Protein AF-A0A2A4J560-F1 (afdb_monomer)

Foldseek 3Di:
DADQALVSLLVVLLVDDLLAKDKDWHQQAPCQLPAAKEKAKDWDDLQFLDAWIKIKMKMFHPVVLVVLVVLVLAAPPPDDLVSLNSSVNCCRHPPVNSNTMIMMMMTGHSNNQVCQQPDPPHDDSVNVSLVVRVVRVVVCVVSRGNYAEYEYEDPDDQVVSQVVVCVVPVRHHYDYDHCSSNVRSRNSNRVSRNVSSRVSSLQNPDDPVRDPDGSVQQPPSPPNVLLVVLLPDDLLAKDKDWAQDAPCQLPAAKEKAKDWDDLFFQFFWIKIKMKMFHPVVLVVLVVLVLAPLDPADLVSLSSSVRCCVGPPVNSNTMIMMMMTGFLNNQQCQCPDLPGRHSVNVRLVVRLVRVVVCVVSRGNYAEYEYEDPDDQPVSQVVVCVVVVRHHYDYDHCSSNVRSRNSNRVSVNHNSRVSSQQSPDFPVPDDDGSVQCDPRHPVDPSVLVQLQPQQDQAPGHTRRGNCSDPSNVVSCVVRHDDDDDDDRPPPPDPPDPPPDPVVVPDDDDDDPDPPDDVVCVVVVNDDDDPPD

pLDDT: mean 86.19, std 14.24, range [37.0, 98.56]

Sequence (530 aa):
MTIKSLQELKDFIKSKDNVRNFINCSDVPDICKTEPCMLGVDEAGRGPVLGPMVYGIAYCPVDQTKILHTLGCADSKALTEEKRDDIFTKMLTEEDSLNNVGWVAEVISPNYISNSMYRRAKHSLNEVSMNSAISLIKKAAESGANITEVYVDTVGPPEKYQAKLAEIFPNYKITVAKKADSIYPIVSAASIVAKVTRDHALKVWQFLEGLEMAHTEFGSGYPGELKDFIKSKDNVRNFINCSDVPDICKTEPCMLGVDEAGRGPVLGPMVYGIAYCPVDQTKILHTLGCADSKALTEEKRDDIFTKMLTEEDSLNNVGWVAEVISPNYISNSMYRRAKHSLNEVSMNSAISLIKKAAESGANITEVYVDTVGPPEKYQAKLAEIFPNYKITVAKKADSIYPIVSAASIVAKVTRDHALKVWQFLEGLEMAHTEFGSGYPGDPLTKKFIREQIDNVFGYPMLVRFSWSTAEHMLQEKAATCTFEEVDDQGSTKKPKKSISSFFAKPDEEKARKRHKFFEERHLTVSNPFE

Mean predicted aligned error: 16.8 Å

Structure (mmCIF, N/CA/C/O backbone):
data_AF-A0A2A4J560-F1
#
_entry.id   AF-A0A2A4J560-F1
#
loop_
_atom_site.group_PDB
_atom_site.id
_atom_site.type_symbol
_atom_site.label_atom_id
_atom_site.label_alt_id
_atom_site.label_comp_id
_atom_site.label_asym_id
_atom_site.label_entity_id
_atom_site.label_seq_id
_atom_site.pdbx_PDB_ins_code
_atom_site.Cartn_x
_atom_site.Cartn_y
_atom_site.Cartn_z
_atom_site.occupancy
_atom_site.B_iso_or_equiv
_atom_site.auth_seq_id
_atom_site.auth_comp_id
_atom_site.auth_asym_id
_atom_site.auth_atom_id
_atom_site.pdbx_PDB_model_num
ATOM 1 N N . MET A 1 1 ? 0.177 9.937 37.914 1.00 53.91 1 MET A N 1
ATOM 2 C CA . MET A 1 1 ? 0.825 11.055 37.204 1.00 53.91 1 MET A CA 1
ATOM 3 C C . MET A 1 1 ? -0.130 11.438 36.102 1.00 53.91 1 MET A C 1
ATOM 5 O O . MET A 1 1 ? -0.394 10.591 35.260 1.00 53.91 1 MET A O 1
ATOM 9 N N . THR A 1 2 ? -0.720 12.624 36.187 1.00 73.44 2 THR A N 1
ATOM 10 C CA . THR A 1 2 ? -1.669 13.120 35.186 1.00 73.44 2 THR A CA 1
ATOM 11 C C . THR A 1 2 ? -0.871 13.607 33.988 1.00 73.44 2 THR A C 1
ATOM 13 O O . THR A 1 2 ? 0.005 14.453 34.156 1.00 73.44 2 THR A O 1
ATOM 16 N N . ILE A 1 3 ? -1.126 13.034 32.816 1.00 85.69 3 ILE A N 1
ATOM 17 C CA . ILE A 1 3 ? -0.432 13.391 31.577 1.00 85.69 3 ILE A CA 1
ATOM 18 C C . ILE A 1 3 ? -0.995 14.715 31.064 1.00 85.69 3 ILE A C 1
ATOM 20 O O . ILE A 1 3 ? -2.203 14.833 30.893 1.00 85.69 3 ILE A O 1
ATOM 24 N N . LYS A 1 4 ? -0.127 15.698 30.820 1.00 86.94 4 LYS A N 1
ATOM 25 C CA . LYS A 1 4 ? -0.500 17.060 30.395 1.00 86.94 4 LYS A CA 1
ATOM 26 C C . LYS A 1 4 ? -0.016 17.420 28.994 1.00 86.94 4 LYS A C 1
ATOM 28 O O . LYS A 1 4 ? -0.289 18.509 28.504 1.00 86.94 4 LYS A O 1
ATOM 33 N N . SER A 1 5 ? 0.728 16.533 28.337 1.00 90.88 5 SER A N 1
ATOM 34 C CA . SER A 1 5 ? 1.181 16.730 26.959 1.00 90.88 5 SER A CA 1
ATOM 35 C C . SER A 1 5 ? 1.427 15.403 26.245 1.00 90.88 5 SER A C 1
ATOM 37 O O . SER A 1 5 ? 1.628 14.364 26.876 1.00 90.88 5 SER A O 1
ATOM 39 N N . LEU A 1 6 ? 1.491 15.438 24.911 1.00 89.88 6 LEU A N 1
ATOM 40 C CA . LEU A 1 6 ? 1.899 14.277 24.110 1.00 89.88 6 LEU A CA 1
ATOM 41 C C . LEU A 1 6 ? 3.344 13.839 24.398 1.00 89.88 6 LEU A C 1
ATOM 43 O O . LEU A 1 6 ? 3.677 12.668 24.230 1.00 89.88 6 LEU A O 1
ATOM 47 N N . GLN A 1 7 ? 4.211 14.755 24.840 1.00 89.88 7 GLN A N 1
ATOM 48 C CA . GLN A 1 7 ? 5.569 14.396 25.244 1.00 89.88 7 GLN A CA 1
ATOM 49 C C . GLN A 1 7 ? 5.557 13.613 26.561 1.00 89.88 7 GLN A C 1
ATOM 51 O O . GLN A 1 7 ? 6.176 12.557 26.641 1.00 89.88 7 GLN A O 1
ATOM 56 N N . GLU A 1 8 ? 4.769 14.050 27.545 1.00 91.69 8 GLU A N 1
ATOM 57 C CA . GLU A 1 8 ? 4.572 13.295 28.788 1.00 91.69 8 GLU A CA 1
ATOM 58 C C . GLU A 1 8 ? 3.907 11.934 28.538 1.00 91.69 8 GLU A C 1
ATOM 60 O O . GLU A 1 8 ? 4.252 10.960 29.204 1.00 91.69 8 GLU A O 1
ATOM 65 N N . LEU A 1 9 ? 3.009 11.829 27.547 1.00 91.69 9 LEU A N 1
ATOM 66 C CA . LEU A 1 9 ? 2.453 10.545 27.102 1.00 91.69 9 LEU A CA 1
ATOM 67 C C . LEU A 1 9 ? 3.556 9.602 26.617 1.00 91.69 9 LEU A C 1
ATOM 69 O O . LEU A 1 9 ? 3.618 8.448 27.041 1.00 91.69 9 LEU A O 1
ATOM 73 N N . LYS A 1 10 ? 4.439 10.092 25.744 1.00 90.19 10 LYS A N 1
ATOM 74 C CA . LYS A 1 10 ? 5.575 9.317 25.233 1.00 90.19 10 LYS A CA 1
ATOM 75 C C . LYS A 1 10 ? 6.509 8.887 26.356 1.00 90.19 10 LYS A C 1
ATOM 77 O O . LYS A 1 10 ? 6.900 7.726 26.406 1.00 90.19 10 LYS A O 1
ATOM 82 N N . ASP A 1 11 ? 6.848 9.797 27.261 1.00 91.12 11 ASP A N 1
ATOM 83 C CA . ASP A 1 11 ? 7.754 9.506 28.373 1.00 91.12 11 ASP A CA 1
ATOM 84 C C . ASP A 1 11 ? 7.124 8.506 29.351 1.00 91.12 11 ASP A C 1
ATOM 86 O O . ASP A 1 11 ? 7.790 7.576 29.813 1.00 91.12 11 ASP A O 1
ATOM 90 N N . PHE A 1 12 ? 5.812 8.615 29.587 1.00 91.62 12 PHE A N 1
ATOM 91 C CA . PHE A 1 12 ? 5.056 7.625 30.341 1.00 91.62 12 PHE A CA 1
ATOM 92 C C . PHE A 1 12 ? 5.124 6.249 29.680 1.00 91.62 12 PHE A C 1
ATOM 94 O O . PHE A 1 12 ? 5.447 5.287 30.371 1.00 91.62 12 PHE A O 1
ATOM 101 N N . ILE A 1 13 ? 4.872 6.142 28.371 1.00 90.56 13 ILE A N 1
ATOM 102 C CA . ILE A 1 13 ? 4.934 4.861 27.650 1.00 90.56 13 ILE A CA 1
ATOM 103 C C . ILE A 1 13 ? 6.354 4.281 27.691 1.00 90.56 13 ILE A C 1
ATOM 105 O O . ILE A 1 13 ? 6.516 3.111 28.022 1.00 90.56 13 ILE A O 1
ATOM 109 N N . LYS A 1 14 ? 7.390 5.100 27.458 1.00 88.69 14 LYS A N 1
ATOM 110 C CA . LYS A 1 14 ? 8.799 4.680 27.580 1.00 88.69 14 LYS A CA 1
ATOM 111 C C . LYS A 1 14 ? 9.144 4.152 28.969 1.00 88.69 14 LYS A C 1
ATOM 113 O O . LYS A 1 14 ? 10.019 3.309 29.093 1.00 88.69 14 LYS A O 1
ATOM 118 N N . SER A 1 15 ? 8.492 4.656 30.015 1.00 89.12 15 SER A N 1
ATOM 119 C CA . SER A 1 15 ? 8.728 4.195 31.387 1.00 89.12 15 SER A CA 1
ATOM 120 C C . SER A 1 15 ? 8.106 2.828 31.700 1.00 89.12 15 SER A C 1
ATOM 122 O O . SER A 1 15 ? 8.336 2.295 32.788 1.00 89.12 15 SER A O 1
ATOM 124 N N . LYS A 1 16 ? 7.263 2.278 30.811 1.00 89.25 16 LYS A N 1
ATOM 125 C CA . LYS A 1 16 ? 6.550 1.019 31.051 1.00 89.25 16 LYS A CA 1
ATOM 126 C C . LYS A 1 16 ? 7.302 -0.185 30.512 1.00 89.25 16 LYS A C 1
ATOM 128 O O . LYS A 1 16 ? 7.920 -0.150 29.456 1.00 89.25 16 LYS A O 1
ATOM 133 N N . ASP A 1 17 ? 7.149 -1.287 31.240 1.00 80.62 17 ASP A N 1
ATOM 134 C CA . ASP A 1 17 ? 7.457 -2.616 30.732 1.00 80.62 17 ASP A CA 1
ATOM 135 C C . ASP A 1 17 ? 6.384 -3.023 29.710 1.00 80.62 17 ASP A C 1
ATOM 137 O O . ASP A 1 17 ? 5.285 -3.462 30.064 1.00 80.62 17 ASP A O 1
ATOM 141 N N . ASN A 1 18 ? 6.720 -2.862 28.433 1.00 79.94 18 ASN A N 1
ATOM 142 C CA . ASN A 1 18 ? 5.847 -3.123 27.291 1.00 79.94 18 ASN A CA 1
ATOM 143 C C . ASN A 1 18 ? 5.513 -4.614 27.080 1.00 79.94 18 ASN A C 1
ATOM 145 O O . ASN A 1 18 ? 4.729 -4.959 26.192 1.00 79.94 18 ASN A O 1
ATOM 149 N N . VAL A 1 19 ? 6.060 -5.516 27.903 1.00 80.94 19 VAL A N 1
ATOM 150 C CA . VAL A 1 19 ? 5.700 -6.945 27.949 1.00 80.94 19 VAL A CA 1
ATOM 151 C C . VAL A 1 19 ? 4.327 -7.160 28.598 1.00 80.94 19 VAL A C 1
ATOM 153 O O . VAL A 1 19 ? 3.681 -8.192 28.377 1.00 80.94 19 VAL A O 1
ATOM 156 N N . ARG A 1 20 ? 3.870 -6.197 29.407 1.00 87.31 20 ARG A N 1
ATOM 157 C CA . ARG A 1 20 ? 2.617 -6.254 30.167 1.00 87.31 20 ARG A CA 1
ATOM 158 C C . ARG A 1 20 ? 1.660 -5.162 29.716 1.00 87.31 20 ARG A C 1
ATOM 160 O O . ARG A 1 20 ? 2.068 -4.137 29.179 1.00 87.31 20 ARG A O 1
ATOM 167 N N . ASN A 1 21 ? 0.374 -5.382 29.971 1.00 92.50 21 ASN A N 1
ATOM 168 C CA . ASN A 1 21 ? -0.620 -4.338 29.767 1.00 92.50 21 ASN A CA 1
ATOM 169 C C . ASN A 1 21 ? -0.368 -3.199 30.754 1.00 92.50 21 ASN A C 1
ATOM 171 O O . ASN A 1 21 ? 0.001 -3.434 31.910 1.00 92.50 21 ASN A O 1
ATOM 175 N N . PHE A 1 22 ? -0.620 -1.974 30.320 1.00 93.88 22 PHE A N 1
ATOM 176 C CA . PHE A 1 22 ? -0.568 -0.810 31.189 1.00 93.88 22 PHE A CA 1
ATOM 177 C C . PHE A 1 22 ? -1.718 0.137 30.879 1.00 93.88 22 PHE A C 1
ATOM 179 O O . PHE A 1 22 ? -2.264 0.150 29.779 1.00 93.88 22 PHE A O 1
ATOM 186 N N . ILE A 1 23 ? -2.090 0.932 31.879 1.00 93.31 23 ILE A N 1
ATOM 187 C CA . ILE A 1 23 ? -3.207 1.865 31.782 1.00 93.31 23 ILE A CA 1
ATOM 188 C C . ILE A 1 23 ? -2.700 3.279 32.024 1.00 93.31 23 ILE A C 1
ATOM 190 O O . ILE A 1 23 ? -1.940 3.524 32.963 1.00 93.31 23 ILE A O 1
ATOM 194 N N . ASN A 1 24 ? -3.162 4.191 31.181 1.00 92.44 24 ASN A N 1
ATOM 195 C CA . ASN A 1 24 ? -3.045 5.628 31.334 1.00 92.44 24 ASN A CA 1
ATOM 196 C C . ASN A 1 24 ? -4.450 6.224 31.506 1.00 92.44 24 ASN A C 1
ATOM 198 O O . ASN A 1 24 ? -5.381 5.782 30.840 1.00 92.44 24 ASN A O 1
ATOM 202 N N . CYS A 1 25 ? -4.621 7.202 32.387 1.00 93.50 25 CYS A N 1
ATOM 203 C CA . CYS A 1 25 ? -5.913 7.835 32.632 1.00 93.50 25 CYS A CA 1
ATOM 204 C C . CYS A 1 25 ? -5.757 9.306 33.005 1.00 93.50 25 CYS A C 1
ATOM 206 O O . CYS A 1 25 ? -4.739 9.705 33.577 1.00 93.50 25 CYS A O 1
ATOM 208 N N . SER A 1 26 ? -6.800 10.083 32.727 1.00 93.81 26 SER A N 1
ATOM 209 C CA . SER A 1 26 ? -6.985 11.400 33.324 1.00 93.81 26 SER A CA 1
ATOM 210 C C . SER A 1 26 ? -7.388 11.286 34.794 1.00 93.81 26 SER A C 1
ATOM 212 O O . SER A 1 26 ? -7.778 10.219 35.278 1.00 93.81 26 SER A O 1
ATOM 214 N N . ASP A 1 27 ? -7.360 12.417 35.493 1.00 92.56 27 ASP A N 1
ATOM 215 C CA . ASP A 1 27 ? -8.129 12.559 36.725 1.00 92.56 27 ASP A CA 1
ATOM 216 C C . ASP A 1 27 ? -9.634 12.547 36.400 1.00 92.56 27 ASP A C 1
ATOM 218 O O . ASP A 1 27 ? -10.043 12.862 35.277 1.00 92.56 27 ASP A O 1
ATOM 222 N N . VAL A 1 28 ? -10.468 12.142 37.363 1.00 94.81 28 VAL A N 1
ATOM 223 C CA . VAL A 1 28 ? -11.930 12.187 37.208 1.00 94.81 28 VAL A CA 1
ATOM 224 C C . VAL A 1 28 ? -12.395 13.623 37.446 1.00 94.81 28 VAL A C 1
ATOM 226 O O . VAL A 1 28 ? -12.233 14.096 38.578 1.00 94.81 28 VAL A O 1
ATOM 229 N N . PRO A 1 29 ? -12.997 14.299 36.447 1.00 95.06 29 PRO A N 1
ATOM 230 C CA . PRO A 1 29 ? -13.500 15.652 36.641 1.00 95.06 29 PRO A CA 1
ATOM 231 C C . PRO A 1 29 ? -14.567 15.688 37.738 1.00 95.06 29 PRO A C 1
ATOM 233 O O . PRO A 1 29 ? -15.380 14.767 37.842 1.00 95.06 29 PRO A O 1
ATOM 236 N N . ASP A 1 30 ? -14.579 16.735 38.565 1.00 95.00 30 ASP A N 1
ATOM 237 C CA . ASP A 1 30 ? -15.475 16.794 39.727 1.00 95.00 30 ASP A CA 1
ATOM 238 C C . ASP A 1 30 ? -16.956 16.751 39.330 1.00 95.00 30 ASP A C 1
ATOM 240 O O . ASP A 1 30 ? -17.739 16.066 39.987 1.00 95.00 30 ASP A O 1
ATOM 244 N N . ILE A 1 31 ? -17.322 17.378 38.205 1.00 95.19 31 ILE A N 1
ATOM 245 C CA . ILE A 1 31 ? -18.685 17.317 37.660 1.00 95.19 31 ILE A CA 1
ATOM 246 C C . ILE A 1 31 ? -19.102 15.881 37.318 1.00 95.19 31 ILE A C 1
ATOM 248 O O . ILE A 1 31 ? -20.241 15.494 37.561 1.00 95.19 31 ILE A O 1
ATOM 252 N N . CYS A 1 32 ? -18.169 15.049 36.845 1.00 96.06 32 CYS A N 1
ATOM 253 C CA . CYS A 1 32 ? -18.441 13.658 36.493 1.00 96.06 32 CYS A CA 1
ATOM 254 C C . CYS A 1 32 ? -18.694 12.770 37.718 1.00 96.06 32 CYS A C 1
ATOM 256 O O . CYS A 1 32 ? -19.143 11.637 37.558 1.00 96.06 32 CYS A O 1
ATOM 258 N N . LYS A 1 33 ? -18.390 13.241 38.936 1.00 96.00 33 LYS A N 1
ATOM 259 C CA . LYS A 1 33 ? -18.662 12.503 40.181 1.00 96.00 33 LYS A CA 1
ATOM 260 C C . LYS A 1 33 ? -20.101 12.682 40.656 1.00 96.00 33 LYS A C 1
ATOM 262 O O . LYS A 1 33 ? -20.613 11.829 41.377 1.00 96.00 33 LYS A O 1
ATOM 267 N N . THR A 1 34 ? -20.745 13.785 40.277 1.00 95.00 34 THR A N 1
ATOM 268 C CA . THR A 1 34 ? -22.108 14.125 40.703 1.00 95.00 34 THR A CA 1
ATOM 269 C C . THR A 1 34 ? -23.113 13.964 39.570 1.00 95.00 34 THR A C 1
ATOM 271 O O . THR A 1 34 ? -24.159 13.347 39.769 1.00 95.00 34 THR A O 1
ATOM 274 N N . GLU A 1 35 ? -22.790 14.452 38.375 1.00 96.62 35 GLU A N 1
ATOM 275 C CA . GLU A 1 35 ? -23.703 14.467 37.234 1.00 96.62 35 GLU A CA 1
ATOM 276 C C . GLU A 1 35 ? -23.723 13.130 36.481 1.00 96.62 35 GLU A C 1
ATOM 278 O O . GLU A 1 35 ? -22.688 12.466 36.365 1.00 96.62 35 GLU A O 1
ATOM 283 N N . PRO A 1 36 ? -24.883 12.717 35.937 1.00 97.25 36 PRO A N 1
ATOM 284 C CA . PRO A 1 36 ? -24.982 11.505 35.136 1.00 97.25 36 PRO A CA 1
ATOM 285 C C . PRO A 1 36 ? -24.129 11.630 33.868 1.00 97.25 36 PRO A C 1
ATOM 287 O O . PRO A 1 36 ? -24.298 12.558 33.074 1.00 97.25 36 PRO A O 1
ATOM 290 N N . CYS A 1 37 ? -23.230 10.672 33.665 1.00 97.75 37 CYS A N 1
ATOM 291 C CA . CYS A 1 37 ? -22.266 10.668 32.573 1.00 97.75 37 CYS A CA 1
ATOM 292 C C . CYS A 1 37 ? -22.593 9.625 31.504 1.00 97.75 37 CYS A C 1
ATOM 294 O O . CYS A 1 37 ? -22.970 8.488 31.806 1.00 97.75 37 CYS A O 1
ATOM 296 N N . MET A 1 38 ? -22.341 9.994 30.249 1.00 97.56 38 MET A N 1
ATOM 297 C CA . MET A 1 38 ? -22.214 9.037 29.154 1.00 97.56 38 MET A CA 1
ATOM 298 C C . MET A 1 38 ? -20.753 8.630 28.974 1.00 97.56 38 MET A C 1
ATOM 300 O O . MET A 1 38 ? -19.849 9.445 29.163 1.00 97.56 38 MET A O 1
ATOM 304 N N . LEU A 1 39 ? -20.524 7.382 28.579 1.00 98.31 39 LEU A N 1
ATOM 305 C CA . LEU A 1 39 ? -19.204 6.810 28.344 1.00 98.31 39 LEU A CA 1
ATOM 306 C C . LEU A 1 39 ? -19.142 6.190 26.949 1.00 98.31 39 LEU A C 1
ATOM 308 O O . LEU A 1 39 ? -20.013 5.412 26.575 1.00 98.31 39 LEU A O 1
ATOM 312 N N . GLY A 1 40 ? -18.108 6.527 26.188 1.00 97.75 40 GLY A N 1
ATOM 313 C CA . GLY A 1 40 ? -17.776 5.923 24.902 1.00 97.75 40 GLY A CA 1
ATOM 314 C C . GLY A 1 40 ? -16.642 4.915 25.051 1.00 97.75 40 GLY A C 1
ATOM 315 O O . GLY A 1 40 ? -15.717 5.152 25.828 1.00 97.75 40 GLY A O 1
ATOM 316 N N . VAL A 1 41 ? -16.699 3.817 24.301 1.00 97.62 41 VAL A N 1
ATOM 317 C CA . VAL A 1 41 ? -15.654 2.789 24.225 1.00 97.62 41 VAL A CA 1
ATOM 318 C C . VAL A 1 41 ? -15.305 2.538 22.766 1.00 97.62 41 VAL A C 1
ATOM 320 O O . VAL A 1 41 ? -16.202 2.288 21.959 1.00 97.62 41 VAL A O 1
ATOM 323 N N . ASP A 1 42 ? -14.014 2.563 22.451 1.00 96.25 42 ASP A N 1
ATOM 324 C CA . ASP A 1 42 ? -13.498 2.192 21.134 1.00 96.25 42 ASP A CA 1
ATOM 325 C C . ASP A 1 42 ? -12.098 1.566 21.252 1.00 96.25 42 ASP A C 1
ATOM 327 O O . ASP A 1 42 ? -11.432 1.667 22.289 1.00 96.25 42 ASP A O 1
ATOM 331 N N . GLU A 1 43 ? -11.635 0.929 20.181 1.00 93.62 43 GLU A N 1
ATOM 332 C CA . GLU A 1 43 ? -10.310 0.340 20.086 1.00 93.62 43 GLU A CA 1
ATOM 333 C C . GLU A 1 43 ? -9.482 0.860 18.906 1.00 93.62 43 GLU A C 1
ATOM 335 O O . GLU A 1 43 ? -9.970 1.304 17.869 1.00 93.62 43 GLU A O 1
ATOM 340 N N . ALA A 1 44 ? -8.167 0.724 19.035 1.00 90.25 44 ALA A N 1
ATOM 341 C CA . ALA A 1 44 ? -7.222 0.895 17.950 1.00 90.25 44 ALA A CA 1
ATOM 342 C C . ALA A 1 44 ? -6.240 -0.275 17.952 1.00 90.25 44 ALA A C 1
ATOM 344 O O . ALA A 1 44 ? -5.744 -0.688 18.996 1.00 90.25 44 ALA A O 1
ATOM 345 N N . GLY A 1 45 ? -5.902 -0.794 16.773 1.00 84.31 45 GLY A N 1
ATOM 346 C CA . GLY A 1 45 ? -4.857 -1.816 16.666 1.00 84.31 45 GLY A CA 1
ATOM 347 C C . GLY A 1 45 ? -5.279 -3.251 16.857 1.00 84.31 45 GLY A C 1
ATOM 348 O O . GLY A 1 45 ? -4.431 -4.085 17.136 1.00 84.31 45 GLY A O 1
ATOM 349 N N . ARG A 1 46 ? -6.562 -3.545 16.669 1.00 82.38 46 ARG A N 1
ATOM 350 C CA . ARG A 1 46 ? -7.064 -4.915 16.711 1.00 82.38 46 ARG A CA 1
ATOM 351 C C . ARG A 1 46 ? -6.560 -5.790 15.563 1.00 82.38 46 ARG A C 1
ATOM 353 O O . ARG A 1 46 ? -6.316 -6.971 15.770 1.00 82.38 46 ARG A O 1
ATOM 360 N N . GLY A 1 47 ? -6.481 -5.238 14.357 1.00 74.75 47 GLY A N 1
ATOM 361 C CA . GLY A 1 47 ? -6.001 -5.994 13.207 1.00 74.75 47 GLY A CA 1
ATOM 362 C C . GLY A 1 47 ? -4.474 -6.187 13.201 1.00 74.75 47 GLY A C 1
ATOM 363 O O . GLY A 1 47 ? -4.034 -7.327 13.090 1.00 74.75 47 GLY A O 1
ATOM 364 N N . PRO A 1 48 ? -3.664 -5.114 13.298 1.00 65.75 48 PRO A N 1
ATOM 365 C CA . PRO A 1 48 ? -2.216 -5.149 13.078 1.00 65.75 48 PRO A CA 1
ATOM 366 C C . PRO A 1 48 ? -1.497 -6.328 13.731 1.00 65.75 48 PRO A C 1
ATOM 368 O O . PRO A 1 48 ? -1.689 -6.594 14.913 1.00 65.75 48 PRO A O 1
ATOM 371 N N . VAL A 1 49 ? -0.630 -7.002 12.968 1.00 63.97 49 VAL A N 1
ATOM 372 C CA . VAL A 1 49 ? 0.187 -8.124 13.475 1.00 63.97 49 VAL A CA 1
ATOM 373 C C . VAL A 1 49 ? 1.315 -7.647 14.399 1.00 63.97 49 VAL A C 1
ATOM 375 O O . VAL A 1 49 ? 1.793 -8.398 15.248 1.00 63.97 49 VAL A O 1
ATOM 378 N N . LEU A 1 50 ? 1.718 -6.379 14.260 1.00 73.44 50 LEU A N 1
ATOM 379 C CA . LEU A 1 50 ? 2.735 -5.733 15.081 1.00 73.44 50 LEU A CA 1
ATOM 380 C C . LEU A 1 50 ? 2.144 -4.632 15.962 1.00 73.44 50 LEU A C 1
ATOM 382 O O . LEU A 1 50 ? 1.236 -3.888 15.575 1.00 73.44 50 LEU A O 1
ATOM 386 N N . GLY A 1 51 ? 2.779 -4.473 17.122 1.00 84.38 51 GLY A N 1
ATOM 387 C CA . GLY A 1 51 ? 2.476 -3.417 18.074 1.00 84.38 51 GLY A CA 1
ATOM 388 C C . GLY A 1 51 ? 1.213 -3.669 18.898 1.00 84.38 51 GLY A C 1
ATOM 389 O O . GLY A 1 51 ? 0.510 -4.660 18.702 1.00 84.38 51 GLY A O 1
ATOM 390 N N . PRO A 1 52 ? 0.952 -2.808 19.891 1.00 91.50 52 PRO A N 1
ATOM 391 C CA . PRO A 1 52 ? -0.108 -3.042 20.855 1.00 91.50 52 PRO A CA 1
ATOM 392 C C . PRO A 1 52 ? -1.501 -2.849 20.248 1.00 91.50 52 PRO A C 1
ATOM 394 O O . PRO A 1 52 ? -1.704 -2.043 19.328 1.00 91.50 52 PRO A O 1
ATOM 397 N N . MET A 1 53 ? -2.473 -3.518 20.866 1.00 93.69 53 MET A N 1
ATOM 398 C CA . MET A 1 53 ? -3.884 -3.150 20.775 1.00 93.69 53 MET A CA 1
ATOM 399 C C . MET A 1 53 ? -4.190 -2.176 21.913 1.00 93.69 53 MET A C 1
ATOM 401 O O . MET A 1 53 ? -3.772 -2.402 23.044 1.00 93.69 53 MET A O 1
ATOM 405 N N . VAL A 1 54 ? -4.899 -1.088 21.635 1.00 96.06 54 VAL A N 1
ATOM 406 C CA . VAL A 1 54 ? -5.249 -0.076 22.635 1.00 96.06 54 VAL A CA 1
ATOM 407 C C . VAL A 1 54 ? -6.757 0.052 22.714 1.00 96.06 54 VAL A C 1
ATOM 409 O O . VAL A 1 54 ? -7.402 0.299 21.701 1.00 96.06 54 VAL A O 1
ATOM 412 N N . TYR A 1 55 ? -7.307 -0.086 23.915 1.00 96.69 55 TYR A N 1
ATOM 413 C CA . TYR A 1 55 ? -8.695 0.260 24.205 1.00 96.69 55 TYR A CA 1
ATOM 414 C C . TYR A 1 55 ? -8.746 1.642 24.846 1.00 96.69 55 TYR A C 1
ATOM 416 O O . TYR A 1 55 ? -8.027 1.909 25.808 1.00 96.69 55 TYR A O 1
ATOM 424 N N . GLY A 1 56 ? -9.589 2.514 24.308 1.00 97.12 56 GLY A N 1
ATOM 425 C CA . GLY A 1 56 ? -9.841 3.848 24.830 1.00 97.12 56 GLY A CA 1
ATOM 426 C C . GLY A 1 56 ? -11.262 3.956 25.363 1.00 97.12 56 GLY A C 1
ATOM 427 O O . GLY A 1 56 ? -12.201 3.419 24.775 1.00 97.12 56 GLY A O 1
ATOM 428 N N . ILE A 1 57 ? -11.423 4.688 26.460 1.00 98.06 57 ILE A N 1
ATOM 429 C CA . ILE A 1 57 ? -12.713 5.211 26.897 1.00 98.06 57 ILE A CA 1
ATOM 430 C C . ILE A 1 57 ? -12.632 6.717 27.103 1.00 98.06 57 ILE A C 1
ATOM 432 O O . ILE A 1 57 ? -11.594 7.247 27.504 1.00 98.06 57 ILE A O 1
ATOM 436 N N . ALA A 1 58 ? -13.752 7.386 26.867 1.00 97.62 58 ALA A N 1
ATOM 437 C CA . ALA A 1 58 ? -13.973 8.780 27.222 1.00 97.62 58 ALA A CA 1
ATOM 438 C C . ALA A 1 58 ? -15.346 8.906 27.886 1.00 97.62 58 ALA A C 1
ATOM 440 O O . ALA A 1 58 ? -16.274 8.192 27.506 1.00 97.62 58 ALA A O 1
ATOM 441 N N . TYR A 1 59 ? -15.491 9.790 28.867 1.00 97.62 59 TYR A N 1
ATOM 442 C CA . TYR A 1 59 ? -16.765 10.045 29.535 1.00 97.62 59 TYR A CA 1
ATOM 443 C C . TYR A 1 59 ? -16.922 11.520 29.906 1.00 97.62 59 TYR A C 1
ATOM 445 O O . TYR A 1 59 ? -15.953 12.189 30.257 1.00 97.62 59 TYR A O 1
ATOM 453 N N . CYS A 1 60 ? -18.153 12.018 29.832 1.00 96.88 60 CYS A N 1
ATOM 454 C CA . CYS A 1 60 ? -18.531 13.373 30.236 1.00 96.88 60 CYS A CA 1
ATOM 455 C C . CYS A 1 60 ? -20.009 13.404 30.667 1.00 96.88 60 CYS A C 1
ATOM 457 O O . CYS A 1 60 ? -20.751 12.465 30.338 1.00 96.88 60 CYS A O 1
ATOM 459 N N . PRO A 1 61 ? -20.472 14.466 31.352 1.00 96.88 61 PRO A N 1
ATOM 460 C CA . PRO A 1 61 ? -21.887 14.646 31.664 1.00 96.88 61 PRO A CA 1
ATOM 461 C C . PRO A 1 61 ? -22.762 14.600 30.403 1.00 96.88 61 PRO A C 1
ATOM 463 O O . PRO A 1 61 ? -22.367 15.085 29.337 1.00 96.88 61 PRO A O 1
ATOM 466 N N . VAL A 1 62 ? -23.952 14.003 30.510 1.00 93.75 62 VAL A N 1
ATOM 467 C CA . VAL A 1 62 ? -24.880 13.813 29.373 1.00 93.75 62 VAL A CA 1
ATOM 468 C C . VAL A 1 62 ? -25.336 15.152 28.768 1.00 93.75 62 VAL A C 1
ATOM 470 O O . VAL A 1 62 ? -25.592 15.247 27.567 1.00 93.75 62 VAL A O 1
ATOM 473 N N . ASP A 1 63 ? -25.406 16.212 29.570 1.00 88.81 63 ASP A N 1
ATOM 474 C CA . ASP A 1 63 ? -25.776 17.566 29.147 1.00 88.81 63 ASP A CA 1
ATOM 475 C C . ASP A 1 63 ? -24.624 18.347 28.481 1.00 88.81 63 ASP A C 1
ATOM 477 O O . ASP A 1 63 ? -24.873 19.314 27.756 1.00 88.81 63 ASP A O 1
ATOM 481 N N . GLN A 1 64 ? -23.378 17.886 28.633 1.00 84.31 64 GLN A N 1
ATOM 482 C CA . GLN A 1 64 ? -22.171 18.532 28.107 1.00 84.31 64 GLN A CA 1
ATOM 483 C C . GLN A 1 64 ? -21.717 17.999 26.742 1.00 84.31 64 GLN A C 1
ATOM 485 O O . GLN A 1 64 ? -20.589 18.230 26.323 1.00 84.31 64 GLN A O 1
ATOM 490 N N . THR A 1 65 ? -22.591 17.352 25.967 1.00 81.00 65 THR A N 1
ATOM 491 C CA . THR A 1 65 ? -22.265 16.850 24.609 1.00 81.00 65 THR A CA 1
ATOM 492 C C . THR A 1 65 ? -21.652 17.910 23.681 1.00 81.00 65 THR A C 1
ATOM 494 O O . THR A 1 65 ? -20.847 17.579 22.810 1.00 81.00 65 THR A O 1
ATOM 497 N N . LYS A 1 66 ? -21.974 19.195 23.890 1.00 86.00 66 LYS A N 1
ATOM 498 C CA . LYS A 1 66 ? -21.404 20.331 23.147 1.00 86.00 66 LYS A CA 1
ATOM 499 C C . LYS A 1 66 ? -19.880 20.393 23.221 1.00 86.00 66 LYS A C 1
ATOM 501 O O . LYS A 1 66 ? -19.273 20.748 22.215 1.00 86.00 66 LYS A O 1
ATOM 506 N N . ILE A 1 67 ? -19.266 20.011 24.345 1.00 88.75 67 ILE A N 1
ATOM 507 C CA . ILE A 1 67 ? -17.806 20.057 24.481 1.00 88.75 67 ILE A CA 1
ATOM 508 C C . ILE A 1 67 ? -17.119 19.137 23.471 1.00 88.75 67 ILE A C 1
ATOM 510 O O . ILE A 1 67 ? -16.126 19.511 22.855 1.00 88.75 67 ILE A O 1
ATOM 514 N N . LEU A 1 68 ? -17.715 17.974 23.200 1.00 88.38 68 LEU A N 1
ATOM 515 C CA . LEU A 1 68 ? -17.201 17.014 22.225 1.00 88.38 68 LEU A CA 1
ATOM 516 C C . LEU A 1 68 ? -17.286 17.567 20.799 1.00 88.38 68 LEU A C 1
ATOM 518 O O . LEU A 1 68 ? -16.406 17.313 19.982 1.00 88.38 68 LEU A O 1
ATOM 522 N N . HIS A 1 69 ? -18.317 18.359 20.497 1.00 85.50 69 HIS A N 1
ATOM 523 C CA . HIS A 1 69 ? -18.423 19.054 19.215 1.00 85.50 69 HIS A CA 1
ATOM 524 C C . HIS A 1 69 ? -17.393 20.182 19.090 1.00 85.50 69 HIS A C 1
ATOM 526 O O . HIS A 1 69 ? -16.767 20.297 18.038 1.00 85.50 69 HIS A O 1
ATOM 532 N N . THR A 1 70 ? -17.179 20.971 20.149 1.00 86.31 70 THR A N 1
ATOM 533 C CA . THR A 1 70 ? -16.156 22.033 20.194 1.00 86.31 70 THR A CA 1
ATOM 534 C C . THR A 1 70 ? -14.749 21.468 20.016 1.00 86.31 70 THR A C 1
ATOM 536 O O . THR A 1 70 ? -13.949 22.026 19.267 1.00 86.31 70 THR A O 1
ATOM 539 N N . LEU A 1 71 ? -14.477 20.315 20.631 1.00 85.75 71 LEU A N 1
ATOM 540 C CA . LEU A 1 71 ? -13.237 19.565 20.454 1.00 85.75 71 LEU A CA 1
ATOM 541 C C . LEU A 1 71 ? -13.072 18.996 19.039 1.00 85.75 71 LEU A C 1
ATOM 543 O O . LEU A 1 71 ? -11.964 18.644 18.663 1.00 85.75 71 LEU A O 1
ATOM 547 N N . GLY A 1 72 ? -14.136 18.911 18.236 1.00 83.94 72 GLY A N 1
ATOM 548 C CA . GLY A 1 72 ? -14.086 18.348 16.885 1.00 83.94 72 GLY A CA 1
ATOM 549 C C . GLY A 1 72 ? -14.287 16.830 16.819 1.00 83.94 72 GLY A C 1
ATOM 550 O O . GLY A 1 72 ? -14.036 16.227 15.778 1.00 83.94 72 GLY A O 1
ATOM 551 N N . CYS A 1 73 ? -14.797 16.200 17.881 1.00 79.38 73 CYS A N 1
ATOM 552 C CA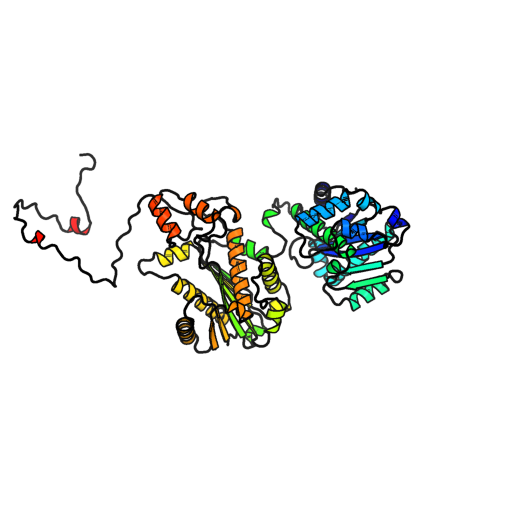 . CYS A 1 73 ? -15.061 14.758 17.966 1.00 79.38 73 CYS A CA 1
ATOM 553 C C . CYS A 1 73 ? -16.320 14.301 17.192 1.00 79.38 73 CYS A C 1
ATOM 555 O O . CYS A 1 73 ? -16.855 13.241 17.480 1.00 79.38 73 CYS A O 1
ATOM 557 N N . ALA A 1 74 ? -16.868 15.092 16.262 1.00 61.53 74 ALA A N 1
ATOM 558 C CA . ALA A 1 74 ? -18.166 14.806 15.629 1.00 61.53 74 ALA A CA 1
ATOM 559 C C . ALA A 1 74 ? -18.120 14.568 14.110 1.00 61.53 74 ALA A C 1
ATOM 561 O O . ALA A 1 74 ? -19.082 14.044 13.557 1.00 61.53 74 ALA A O 1
ATOM 562 N N . ASP A 1 75 ? -17.035 14.939 13.426 1.00 51.72 75 ASP A N 1
ATOM 563 C CA . ASP A 1 75 ? -16.914 14.822 11.965 1.00 51.72 75 ASP A CA 1
ATOM 564 C C . ASP A 1 75 ? -15.760 13.868 11.613 1.00 51.72 75 ASP A C 1
ATOM 566 O O . ASP A 1 75 ? -14.706 14.261 11.114 1.00 51.72 75 ASP A O 1
ATOM 570 N N . SER A 1 76 ? -15.924 12.582 11.951 1.00 47.44 76 SER A N 1
ATOM 571 C CA . SER A 1 76 ? -14.881 11.547 11.843 1.00 47.44 76 SER A CA 1
ATOM 572 C C . SER A 1 76 ? -14.679 10.993 10.425 1.00 47.44 76 SER A C 1
ATOM 574 O O . SER A 1 76 ? -14.174 9.881 10.243 1.00 47.44 76 SER A O 1
ATOM 576 N N . LYS A 1 77 ? -14.966 11.779 9.379 1.00 49.66 77 LYS A N 1
ATOM 577 C CA . LYS A 1 77 ? -14.436 11.484 8.039 1.00 49.66 77 LYS A CA 1
ATOM 578 C C . LYS A 1 77 ? -12.909 11.613 8.076 1.00 49.66 77 LYS A C 1
ATOM 580 O O . LYS A 1 77 ? -12.370 12.695 7.887 1.00 49.66 77 LYS A O 1
ATOM 585 N N . ALA A 1 78 ? -12.246 10.491 8.361 1.00 57.34 78 ALA A N 1
ATOM 586 C CA . ALA A 1 78 ? -10.800 10.275 8.378 1.00 57.34 78 ALA A CA 1
ATOM 587 C C . ALA A 1 78 ? -9.988 11.470 8.930 1.00 57.34 78 ALA A C 1
ATOM 589 O O . ALA A 1 78 ? -9.316 12.180 8.181 1.00 57.34 78 ALA A O 1
ATOM 590 N N . LEU A 1 79 ? -10.042 11.697 10.251 1.00 69.88 79 LEU A N 1
ATOM 591 C CA . LEU A 1 79 ? -9.142 12.647 10.919 1.00 69.88 79 LEU A CA 1
ATOM 592 C C . LEU A 1 79 ? -7.680 12.238 10.679 1.00 69.88 79 LEU A C 1
ATOM 594 O O . LEU A 1 79 ? -7.313 11.083 10.908 1.00 69.88 79 LEU A O 1
ATOM 598 N N . THR A 1 80 ? -6.854 13.189 10.234 1.00 81.38 80 THR A N 1
ATOM 599 C CA . THR A 1 80 ? -5.404 12.994 10.093 1.00 81.38 80 THR A CA 1
ATOM 600 C C . THR A 1 80 ? -4.762 12.772 11.461 1.00 81.38 80 THR A C 1
ATOM 602 O O . THR A 1 80 ? -5.311 13.181 12.484 1.00 81.38 80 THR A O 1
ATOM 605 N N . GLU A 1 81 ? -3.583 12.150 11.488 1.00 81.50 81 GLU A N 1
ATOM 606 C CA . GLU A 1 81 ? -2.810 11.950 12.720 1.00 81.50 81 GLU A CA 1
ATOM 607 C C . GLU A 1 81 ? -2.604 13.267 13.485 1.00 81.50 81 GLU A C 1
ATOM 609 O O . GLU A 1 81 ? -2.924 13.343 14.665 1.00 81.50 81 GLU A O 1
ATOM 614 N N . GLU A 1 82 ? -2.207 14.329 12.780 1.00 84.94 82 GLU A N 1
ATOM 615 C CA . GLU A 1 82 ? -2.026 15.675 13.338 1.00 84.94 82 GLU A CA 1
ATOM 616 C C . GLU A 1 82 ? -3.306 16.234 13.975 1.00 84.94 82 GLU A C 1
ATOM 618 O O . GLU A 1 82 ? -3.263 16.796 15.066 1.00 84.94 82 GLU A O 1
ATOM 623 N N . LYS A 1 83 ? -4.470 16.033 13.341 1.00 88.88 83 LYS A N 1
ATOM 624 C CA . LYS A 1 83 ? -5.750 16.464 13.918 1.00 88.88 83 LYS A CA 1
ATOM 625 C C . LYS A 1 83 ? -6.100 15.666 15.168 1.00 88.88 83 LYS A C 1
ATOM 627 O O . LYS A 1 83 ? -6.618 16.240 16.115 1.00 88.88 83 LYS A O 1
ATOM 632 N N . ARG A 1 84 ? -5.838 14.356 15.193 1.00 90.69 84 ARG A N 1
ATOM 633 C CA . ARG A 1 84 ? -6.079 13.541 16.396 1.00 90.69 84 ARG A CA 1
ATOM 634 C C . ARG A 1 84 ? -5.171 13.981 17.545 1.00 90.69 84 ARG A C 1
ATOM 636 O O . ARG A 1 84 ? -5.652 14.100 18.667 1.00 90.69 84 ARG A O 1
ATOM 643 N N . ASP A 1 85 ? -3.907 14.268 17.247 1.00 92.06 85 ASP A N 1
ATOM 644 C CA . ASP A 1 85 ? -2.935 14.800 18.203 1.00 92.06 85 ASP A CA 1
ATOM 645 C C . ASP A 1 85 ? -3.368 16.167 18.757 1.00 92.06 85 ASP A C 1
ATOM 647 O O . ASP A 1 85 ? -3.294 16.376 19.968 1.00 92.06 85 ASP A O 1
ATOM 651 N N . ASP A 1 86 ? -3.880 17.071 17.914 1.00 92.25 86 ASP A N 1
ATOM 652 C CA . ASP A 1 86 ? -4.438 18.365 18.339 1.00 92.25 86 ASP A CA 1
ATOM 653 C C . ASP A 1 86 ? -5.644 18.185 19.272 1.00 92.25 86 ASP A C 1
ATOM 655 O O . ASP A 1 86 ? -5.663 18.727 20.376 1.00 92.25 86 ASP A O 1
ATOM 659 N N . ILE A 1 87 ? -6.620 17.356 18.885 1.00 92.75 87 ILE A N 1
ATOM 660 C CA . ILE A 1 87 ? -7.821 17.113 19.698 1.00 92.75 87 ILE A CA 1
ATOM 661 C C . ILE A 1 87 ? -7.451 16.489 21.043 1.00 92.75 87 ILE A C 1
ATOM 663 O O . ILE A 1 87 ? -7.918 16.945 22.087 1.00 92.75 87 ILE A O 1
ATOM 667 N N . PHE A 1 88 ? -6.586 15.471 21.047 1.00 94.81 88 PHE A N 1
ATOM 668 C CA . PHE A 1 88 ? -6.154 14.865 22.300 1.00 94.81 88 PHE A CA 1
ATOM 669 C C . PHE A 1 88 ? -5.355 15.863 23.147 1.00 94.81 88 PHE A C 1
ATOM 671 O O . PHE A 1 88 ? -5.583 15.949 24.344 1.00 94.81 88 PHE A O 1
ATOM 678 N N . THR A 1 89 ? -4.505 16.703 22.549 1.00 94.00 89 THR A N 1
ATOM 679 C CA . THR A 1 89 ? -3.797 17.773 23.276 1.00 94.00 89 THR A CA 1
ATOM 680 C C . THR A 1 89 ? -4.763 18.756 23.935 1.0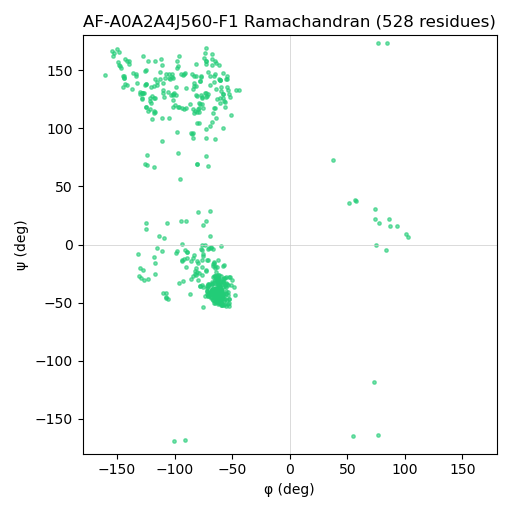0 94.00 89 THR A C 1
ATOM 682 O O . THR A 1 89 ? -4.544 19.148 25.082 1.00 94.00 89 THR A O 1
ATOM 685 N N . LYS A 1 90 ? -5.867 19.109 23.271 1.00 93.69 90 LYS A N 1
ATOM 686 C CA . LYS A 1 90 ? -6.924 19.936 23.870 1.00 93.69 90 LYS A CA 1
ATOM 687 C C . LYS A 1 90 ? -7.594 19.234 25.045 1.00 93.69 90 LYS A C 1
ATOM 689 O O . LYS A 1 90 ? -7.743 19.847 26.098 1.00 93.69 90 LYS A O 1
ATOM 694 N N . MET A 1 91 ? -7.866 17.930 24.934 1.00 93.50 91 MET A N 1
ATOM 695 C CA . MET A 1 91 ? -8.367 17.125 26.059 1.00 93.50 91 MET A CA 1
ATOM 696 C C . MET A 1 91 ? -7.409 17.101 27.264 1.00 93.50 91 MET A C 1
ATOM 698 O O . MET A 1 91 ? -7.860 16.917 28.391 1.00 93.50 91 MET A O 1
ATOM 702 N N . LEU A 1 92 ? -6.099 17.279 27.046 1.00 91.56 92 LEU A N 1
ATOM 703 C CA . LEU A 1 92 ? -5.079 17.301 28.103 1.00 91.56 92 LEU A CA 1
ATOM 704 C C . LEU A 1 92 ? -4.807 18.694 28.689 1.00 91.56 92 LEU A C 1
ATOM 706 O O . LEU A 1 92 ? -4.201 18.782 29.757 1.00 91.56 92 LEU A O 1
ATOM 710 N N . THR A 1 93 ? -5.169 19.774 27.988 1.00 91.00 93 THR A N 1
ATOM 711 C CA . THR A 1 93 ? -4.690 21.129 28.326 1.00 91.00 93 THR A CA 1
ATOM 712 C C . THR A 1 93 ? -5.785 22.182 28.457 1.00 91.00 93 THR A C 1
ATOM 714 O O . THR A 1 93 ? -5.604 23.124 29.227 1.00 91.00 93 THR A O 1
ATOM 717 N N . GLU A 1 94 ? -6.913 22.052 27.754 1.00 92.25 94 GLU A N 1
ATOM 718 C CA . GLU A 1 94 ? -7.990 23.037 27.831 1.00 92.25 94 GLU A CA 1
ATOM 719 C C . GLU A 1 94 ? -8.786 22.865 29.126 1.00 92.25 94 GLU A C 1
ATOM 721 O O . GLU A 1 94 ? -9.266 21.777 29.438 1.00 92.25 94 GLU A O 1
ATOM 726 N N . GLU A 1 95 ? -8.958 23.961 29.866 1.00 90.69 95 GLU A N 1
ATOM 727 C CA . GLU A 1 95 ? -9.640 23.977 31.165 1.00 90.69 95 GLU A CA 1
ATOM 728 C C . GLU A 1 95 ? -11.059 23.400 31.086 1.00 90.69 95 GLU A C 1
ATOM 730 O O . GLU A 1 95 ? -11.449 22.602 31.936 1.00 90.69 95 GLU A O 1
ATOM 735 N N . ASP A 1 96 ? -11.805 23.733 30.030 1.00 90.06 96 ASP A N 1
ATOM 736 C CA . ASP A 1 96 ? -13.151 23.197 29.820 1.00 90.06 96 ASP A CA 1
ATOM 737 C C . ASP A 1 96 ? -13.121 21.670 29.654 1.00 90.06 96 ASP A C 1
ATOM 739 O O . ASP A 1 96 ? -13.926 20.957 30.249 1.00 90.06 96 ASP A O 1
ATOM 743 N N . SER A 1 97 ? -12.139 21.138 28.921 1.00 91.50 97 SER A N 1
ATOM 744 C CA . SER A 1 97 ? -11.985 19.691 28.741 1.00 91.50 97 SER A CA 1
ATOM 745 C C . SER A 1 97 ? -11.569 19.000 30.033 1.00 91.50 97 SER A C 1
ATOM 747 O O . SER A 1 97 ? -12.164 17.992 30.400 1.00 91.50 97 SER A O 1
ATOM 749 N N . LEU A 1 98 ? -10.601 19.562 30.759 1.00 91.56 98 LEU A N 1
ATOM 750 C CA . LEU A 1 98 ? -10.127 19.025 32.037 1.00 91.56 98 LEU A CA 1
ATOM 751 C C . LEU A 1 98 ? -11.234 18.971 33.097 1.00 91.56 98 LEU A C 1
ATOM 753 O O . LEU A 1 98 ? -11.260 18.057 33.921 1.00 91.56 98 LEU A O 1
ATOM 757 N N . ASN A 1 99 ? -12.161 19.928 33.056 1.00 93.00 99 ASN A N 1
ATOM 758 C CA . ASN A 1 99 ? -13.265 20.019 34.003 1.00 93.00 99 ASN A CA 1
ATOM 759 C C . ASN A 1 99 ? -14.486 19.178 33.617 1.00 93.00 99 ASN A C 1
ATOM 761 O O . ASN A 1 99 ? -15.331 18.957 34.481 1.00 93.00 99 ASN A O 1
ATOM 765 N N . ASN A 1 100 ? -14.591 18.688 32.375 1.00 94.38 100 ASN A N 1
ATOM 766 C CA . ASN A 1 100 ? -15.799 18.006 31.891 1.00 94.38 100 ASN A CA 1
ATOM 767 C C . ASN A 1 100 ? -15.563 16.625 31.264 1.00 94.38 100 ASN A C 1
ATOM 769 O O . ASN A 1 100 ? -16.503 15.836 31.193 1.00 94.38 100 ASN A O 1
ATOM 773 N N . VAL A 1 101 ? -14.355 16.308 30.793 1.00 95.31 101 VAL A N 1
ATOM 774 C CA . VAL A 1 101 ? -14.070 15.080 30.038 1.00 95.31 101 VAL A CA 1
ATOM 775 C C . VAL A 1 101 ? -13.002 14.258 30.744 1.00 95.31 101 VAL A C 1
ATOM 777 O O . VAL A 1 101 ? -11.850 14.665 30.862 1.00 95.31 101 VAL A O 1
ATOM 780 N N . GLY A 1 102 ? -13.380 13.058 31.177 1.00 96.00 102 GLY A N 1
ATOM 781 C CA . GLY A 1 102 ? -12.437 12.048 31.638 1.00 96.00 102 GLY A CA 1
ATOM 782 C C . GLY A 1 102 ? -12.131 11.027 30.546 1.00 96.00 102 GLY A C 1
ATOM 783 O O . GLY A 1 102 ? -12.957 10.769 29.670 1.00 96.00 102 GLY A O 1
ATOM 784 N N . TRP A 1 103 ? -10.944 10.428 30.586 1.00 96.50 103 TRP A N 1
ATOM 785 C CA . TRP A 1 103 ? -10.544 9.399 29.629 1.00 96.50 103 TRP A CA 1
ATOM 786 C C . TRP A 1 103 ? -9.593 8.374 30.245 1.00 96.50 103 TRP A C 1
ATOM 788 O O . TRP A 1 103 ? -8.866 8.644 31.204 1.00 96.50 103 TRP A O 1
ATOM 798 N N . VAL A 1 104 ? -9.587 7.173 29.670 1.00 96.94 104 VAL A N 1
ATOM 799 C CA . VAL A 1 104 ? -8.668 6.091 30.036 1.00 96.94 104 VAL A CA 1
ATOM 800 C C . VAL A 1 104 ? -8.239 5.352 28.775 1.00 96.94 104 VAL A C 1
ATOM 802 O O . VAL A 1 104 ? -9.069 5.052 27.924 1.00 96.94 104 VAL A O 1
ATOM 805 N N . ALA A 1 105 ? -6.955 5.027 28.669 1.00 96.69 105 ALA A N 1
ATOM 806 C CA . ALA A 1 105 ? -6.398 4.171 27.634 1.00 96.69 105 ALA A CA 1
ATOM 807 C C . ALA A 1 105 ? -5.719 2.952 28.273 1.00 96.69 105 ALA A C 1
ATOM 809 O O . ALA A 1 105 ? -4.787 3.102 29.067 1.00 96.69 105 ALA A O 1
ATOM 810 N N . GLU A 1 106 ? -6.163 1.747 27.924 1.00 96.88 106 GLU A N 1
ATOM 811 C CA . GLU A 1 106 ? -5.446 0.503 28.212 1.00 96.88 106 GLU A CA 1
ATOM 812 C C . GLU A 1 106 ? -4.639 0.094 26.982 1.00 96.88 106 GLU A C 1
ATOM 814 O O . GLU A 1 106 ? -5.198 -0.183 25.923 1.00 96.88 106 GLU A O 1
ATOM 819 N N . VAL A 1 107 ? -3.319 0.025 27.137 1.00 96.06 107 VAL A N 1
ATOM 820 C CA . VAL A 1 107 ? -2.413 -0.532 26.135 1.00 96.06 107 VAL A CA 1
ATOM 821 C C . VAL A 1 107 ? -2.215 -2.008 26.448 1.00 96.06 107 VAL A C 1
ATOM 823 O O . VAL A 1 107 ? -1.680 -2.368 27.497 1.00 96.06 107 VAL A O 1
ATOM 826 N N . ILE A 1 108 ? -2.654 -2.862 25.532 1.00 94.69 108 ILE A N 1
ATOM 827 C CA . ILE A 1 108 ? -2.571 -4.315 25.624 1.00 94.69 108 ILE A CA 1
ATOM 828 C C . ILE A 1 108 ? -1.326 -4.764 24.866 1.00 94.69 108 ILE A C 1
ATOM 830 O O . ILE A 1 108 ? -1.197 -4.550 23.658 1.00 94.69 108 ILE A O 1
ATOM 834 N N . SER A 1 109 ? -0.402 -5.395 25.585 1.00 92.75 109 SER A N 1
ATOM 835 C CA . SER A 1 109 ? 0.871 -5.822 25.011 1.00 92.75 109 SER A CA 1
ATOM 836 C C . SER A 1 109 ? 0.667 -6.911 23.944 1.00 92.75 109 SER A C 1
ATOM 838 O O . SER A 1 109 ? -0.091 -7.857 24.188 1.00 92.75 109 SER A O 1
ATOM 840 N N . PRO A 1 110 ? 1.403 -6.878 22.814 1.00 88.81 110 PRO A N 1
ATOM 841 C CA . PRO A 1 110 ? 1.435 -7.979 21.844 1.00 88.81 110 PRO A CA 1
ATOM 842 C C . PRO A 1 110 ? 1.791 -9.320 22.490 1.00 88.81 110 PRO A C 1
ATOM 844 O O . PRO A 1 110 ? 1.259 -10.369 22.120 1.00 88.81 110 PRO A O 1
ATOM 847 N N . ASN A 1 111 ? 2.659 -9.289 23.507 1.00 88.19 111 ASN A N 1
ATOM 848 C CA . ASN A 1 111 ? 3.033 -10.468 24.273 1.00 88.19 111 ASN A CA 1
ATOM 849 C C . ASN A 1 111 ? 1.848 -11.004 25.093 1.00 88.19 111 ASN A C 1
ATOM 851 O O . ASN A 1 111 ? 1.633 -12.214 25.147 1.00 88.19 111 ASN A O 1
ATOM 855 N N . TYR A 1 112 ? 1.034 -10.131 25.696 1.00 89.94 112 TYR A N 1
ATOM 856 C CA . TYR A 1 112 ? -0.186 -10.553 26.391 1.00 89.94 112 TYR A CA 1
ATOM 857 C C . TYR A 1 112 ? -1.209 -11.163 25.426 1.00 89.94 112 TYR A C 1
ATOM 859 O O . TYR A 1 112 ? -1.789 -12.205 25.740 1.00 89.94 112 TYR A O 1
ATOM 867 N N . ILE A 1 113 ? -1.405 -10.553 24.251 1.00 86.00 113 ILE A N 1
ATOM 868 C CA . ILE A 1 113 ? -2.306 -11.066 23.205 1.00 86.00 113 ILE A CA 1
ATOM 869 C C . ILE A 1 113 ? -1.852 -12.464 22.774 1.00 86.00 113 ILE A C 1
ATOM 871 O O . ILE A 1 113 ? -2.625 -13.421 22.855 1.00 86.00 113 ILE A O 1
ATOM 875 N N . SER A 1 114 ? -0.570 -12.603 22.426 1.00 84.75 114 SER A N 1
ATOM 876 C CA . SER A 1 114 ? 0.033 -13.875 22.020 1.00 84.75 114 SER A CA 1
ATOM 877 C C . SER A 1 114 ? -0.126 -14.940 23.108 1.00 84.75 114 SER A C 1
ATOM 879 O O . SER A 1 114 ? -0.690 -16.007 22.866 1.00 84.75 114 SER A O 1
ATOM 881 N N . ASN A 1 115 ? 0.270 -14.638 24.347 1.00 85.62 115 ASN A N 1
ATOM 882 C CA . ASN A 1 115 ? 0.149 -15.581 25.460 1.00 85.62 115 ASN A CA 1
ATOM 883 C C . ASN A 1 115 ? -1.311 -15.961 25.756 1.00 85.62 115 ASN A C 1
ATOM 885 O O . ASN A 1 115 ? -1.591 -17.106 26.112 1.00 85.62 115 ASN A O 1
ATOM 889 N N . SER A 1 116 ? -2.257 -15.038 25.579 1.00 86.31 116 SER A N 1
ATOM 890 C CA . SER A 1 116 ? -3.687 -15.302 25.775 1.00 86.31 116 SER A CA 1
ATOM 891 C C . SER A 1 116 ? -4.254 -16.257 24.723 1.00 86.31 116 SER A C 1
ATOM 893 O O . SER A 1 116 ? -5.016 -17.165 25.067 1.00 86.31 116 SER A O 1
ATOM 895 N N . MET A 1 117 ? -3.845 -16.100 23.464 1.00 80.94 117 MET A N 1
ATOM 896 C CA . MET A 1 117 ? -4.330 -16.914 22.345 1.00 80.94 117 MET A CA 1
ATOM 897 C C . MET A 1 117 ? -3.646 -18.289 22.260 1.00 80.94 117 MET A C 1
ATOM 899 O O . MET A 1 117 ? -4.286 -19.263 21.857 1.00 80.94 117 MET A O 1
ATOM 903 N N . TYR A 1 118 ? -2.384 -18.401 22.693 1.00 76.94 118 TYR A N 1
ATOM 904 C CA . TYR A 1 118 ? -1.590 -19.639 22.607 1.00 76.94 118 TYR A CA 1
ATOM 905 C C . TYR A 1 118 ? -1.544 -20.488 23.890 1.00 76.94 118 TYR A C 1
ATOM 907 O O . TYR A 1 118 ? -1.016 -21.602 23.872 1.00 76.94 118 TYR A O 1
ATOM 915 N N . ARG A 1 119 ? -2.107 -20.030 25.014 1.00 79.56 119 ARG A N 1
ATOM 916 C CA . ARG A 1 119 ? -2.164 -20.836 26.252 1.00 79.56 119 ARG A CA 1
ATOM 917 C C . ARG A 1 119 ? -3.087 -22.058 26.126 1.00 79.56 119 ARG A C 1
ATOM 919 O O . ARG A 1 119 ? -4.010 -22.086 25.318 1.00 79.56 119 ARG A O 1
ATOM 926 N N . ARG A 1 120 ? -2.894 -23.054 27.007 1.00 74.81 120 ARG A N 1
ATOM 927 C CA . ARG A 1 120 ? -3.666 -24.321 27.022 1.00 74.81 120 ARG A CA 1
ATOM 928 C C . ARG A 1 120 ? -5.187 -24.114 27.070 1.00 74.81 120 ARG A C 1
ATOM 930 O O . ARG A 1 120 ? -5.910 -24.781 26.340 1.00 74.81 120 ARG A O 1
ATOM 937 N N . ALA A 1 121 ? -5.660 -23.185 27.901 1.00 80.00 121 ALA A N 1
ATOM 938 C CA . ALA A 1 121 ? -7.055 -22.745 27.934 1.00 80.00 121 ALA A CA 1
ATOM 939 C C . ALA A 1 121 ? -7.203 -21.458 27.110 1.00 80.00 121 ALA A C 1
ATOM 941 O O . ALA A 1 121 ? -7.165 -20.360 27.669 1.00 80.00 121 ALA A O 1
ATOM 942 N N . LYS A 1 122 ? -7.265 -21.592 25.784 1.00 76.75 122 LYS A N 1
ATOM 943 C CA . LYS A 1 122 ? -7.197 -20.471 24.831 1.00 76.75 122 LYS A CA 1
ATOM 944 C C . LYS A 1 122 ? -8.232 -19.390 25.147 1.00 76.75 122 LYS A C 1
ATOM 946 O O . LYS A 1 122 ? -9.394 -19.713 25.367 1.00 76.75 122 LYS A O 1
ATOM 951 N N . HIS A 1 123 ? -7.801 -18.130 25.151 1.00 81.62 123 HIS A N 1
ATOM 952 C CA . HIS A 1 123 ? -8.703 -16.983 25.107 1.00 81.62 123 HIS A CA 1
ATOM 953 C C . HIS A 1 123 ? -8.698 -16.397 23.701 1.00 81.62 123 HIS A C 1
ATOM 955 O O . HIS A 1 123 ? -7.635 -16.124 23.143 1.00 81.62 123 HIS A O 1
ATOM 961 N N . SER A 1 124 ? -9.880 -16.213 23.120 1.00 86.25 124 SER A N 1
ATOM 962 C CA . SER A 1 124 ? -9.986 -15.593 21.796 1.00 86.25 124 SER A CA 1
ATOM 963 C C . SER A 1 124 ? -9.693 -14.092 21.865 1.00 86.25 124 SER A C 1
ATOM 965 O O . SER A 1 124 ? -9.875 -13.461 22.906 1.00 86.25 124 SER A O 1
ATOM 967 N N . LEU A 1 125 ? -9.306 -13.486 20.739 1.00 84.44 125 LEU A N 1
ATOM 968 C CA . LEU A 1 125 ? -9.121 -12.033 20.676 1.00 84.44 125 LEU A CA 1
ATOM 969 C C . LEU A 1 125 ? -10.418 -11.280 21.019 1.00 84.44 125 LEU A C 1
ATOM 971 O O . LEU A 1 125 ? -10.371 -10.262 21.695 1.00 84.44 125 LEU A O 1
ATOM 975 N N . ASN A 1 126 ? -11.581 -11.833 20.652 1.00 86.38 126 ASN A N 1
ATOM 976 C CA . ASN A 1 126 ? -12.885 -11.300 21.054 1.00 86.38 126 ASN A CA 1
ATOM 977 C C . ASN A 1 126 ? -13.063 -11.271 22.579 1.00 86.38 126 ASN A C 1
ATOM 979 O O . ASN A 1 126 ? -13.628 -10.320 23.109 1.00 86.38 126 ASN A O 1
ATOM 983 N N . GLU A 1 127 ? -12.595 -12.299 23.290 1.00 86.81 127 GLU A N 1
ATOM 984 C CA . GLU A 1 127 ? -12.648 -12.336 24.756 1.00 86.81 127 GLU A CA 1
ATOM 985 C C . GLU A 1 127 ? -11.670 -11.343 25.377 1.00 86.81 127 GLU A C 1
ATOM 987 O O . GLU A 1 127 ? -12.037 -10.664 26.331 1.00 86.81 127 GLU A O 1
ATOM 992 N N . VAL A 1 128 ? -10.455 -11.219 24.831 1.00 88.69 128 VAL A N 1
ATOM 993 C CA . VAL A 1 128 ? -9.476 -10.211 25.272 1.00 88.69 128 VAL A CA 1
ATOM 994 C C . VAL A 1 128 ? -10.056 -8.802 25.115 1.00 88.69 128 VAL A C 1
ATOM 996 O O . VAL A 1 128 ? -10.123 -8.066 26.095 1.00 88.69 128 VAL A O 1
ATOM 999 N N . SER A 1 129 ? -10.565 -8.473 23.925 1.00 89.56 129 SER A N 1
ATOM 1000 C CA . SER A 1 129 ? -11.255 -7.214 23.622 1.00 89.56 129 SER A CA 1
ATOM 1001 C C . SER A 1 129 ? -12.414 -6.930 24.578 1.00 89.56 129 SER A C 1
ATOM 1003 O O . SER A 1 129 ? -12.487 -5.866 25.190 1.00 89.56 129 SER A O 1
ATOM 1005 N N . MET A 1 130 ? -13.307 -7.907 24.755 1.00 89.62 130 MET A N 1
ATOM 1006 C CA . MET A 1 130 ? -14.474 -7.763 25.622 1.00 89.62 130 MET A CA 1
ATOM 1007 C C . MET A 1 130 ? -14.068 -7.531 27.082 1.00 89.62 130 MET A C 1
ATOM 1009 O O . MET A 1 130 ? -14.634 -6.659 27.741 1.00 89.62 130 MET A O 1
ATOM 1013 N N . ASN A 1 131 ? -13.077 -8.273 27.582 1.00 91.88 131 ASN A N 1
ATOM 1014 C CA . ASN A 1 131 ? -12.577 -8.128 28.947 1.00 91.88 131 ASN A CA 1
ATOM 1015 C C . ASN A 1 131 ? -11.930 -6.759 29.180 1.00 91.88 131 ASN A C 1
ATOM 1017 O O . ASN A 1 131 ? -12.162 -6.170 30.234 1.00 91.88 131 ASN A O 1
ATOM 1021 N N . SER A 1 132 ? -11.176 -6.236 28.211 1.00 93.88 132 SER A N 1
ATOM 1022 C CA . SER A 1 132 ? -10.593 -4.891 28.289 1.00 93.88 132 SER A CA 1
ATOM 1023 C C . SER A 1 132 ? -11.661 -3.802 28.327 1.00 93.88 132 SER A C 1
ATOM 1025 O O . SER A 1 132 ? -11.638 -2.961 29.223 1.00 93.88 132 SER A O 1
ATOM 1027 N N . ALA A 1 133 ? -12.672 -3.869 27.457 1.00 94.12 133 ALA A N 1
ATOM 1028 C CA . ALA A 1 133 ? -13.803 -2.942 27.510 1.00 94.12 133 ALA A CA 1
ATOM 1029 C C . ALA A 1 133 ? -14.520 -2.978 28.875 1.00 94.12 133 ALA A C 1
ATOM 1031 O O . ALA A 1 133 ? -14.754 -1.936 29.485 1.00 94.12 133 ALA A O 1
ATOM 1032 N N . ILE A 1 134 ? -14.812 -4.175 29.403 1.00 94.94 134 ILE A N 1
ATOM 1033 C CA . ILE A 1 134 ? -15.433 -4.348 30.729 1.00 94.94 134 ILE A CA 1
ATOM 1034 C C . ILE A 1 134 ? -14.544 -3.766 31.835 1.00 94.94 134 ILE A C 1
ATOM 1036 O O . ILE A 1 134 ? -15.042 -3.084 32.731 1.00 94.94 134 ILE A O 1
ATOM 1040 N N . SER A 1 135 ? -13.240 -4.045 31.786 1.00 95.19 135 SER A N 1
ATOM 1041 C CA . SER A 1 135 ? -12.253 -3.562 32.755 1.00 95.19 135 SER A CA 1
ATOM 1042 C C . SER A 1 135 ? -12.211 -2.035 32.790 1.00 95.19 135 SER A C 1
ATOM 1044 O O . SER A 1 135 ? -12.265 -1.441 33.866 1.00 95.19 135 SER A O 1
ATOM 1046 N N . LEU A 1 136 ? -12.204 -1.387 31.622 1.00 96.31 136 LEU A N 1
ATOM 1047 C CA . LEU A 1 136 ? -12.196 0.070 31.519 1.00 96.31 136 LEU A CA 1
ATOM 1048 C C . LEU A 1 136 ? -13.493 0.709 32.026 1.00 96.31 136 LEU A C 1
ATOM 1050 O O . LEU A 1 136 ? -13.424 1.681 32.778 1.00 96.31 136 LEU A O 1
ATOM 1054 N N . ILE A 1 137 ? -14.659 0.141 31.692 1.00 96.19 137 ILE A N 1
ATOM 1055 C CA . ILE A 1 137 ? -15.953 0.619 32.210 1.00 96.19 137 ILE A CA 1
ATOM 1056 C C . ILE A 1 137 ? -15.978 0.534 33.744 1.00 96.19 137 ILE A C 1
ATOM 1058 O O . ILE A 1 137 ? -16.321 1.510 34.412 1.00 96.19 137 ILE A O 1
ATOM 1062 N N . LYS A 1 138 ? -15.557 -0.606 34.316 1.00 95.62 138 LYS A N 1
ATOM 1063 C CA . LYS A 1 138 ? -15.454 -0.774 35.777 1.00 95.62 138 LYS A CA 1
ATOM 1064 C C . LYS A 1 138 ? -14.505 0.241 36.390 1.00 95.62 138 LYS A C 1
ATOM 1066 O O . LYS A 1 138 ? -14.862 0.884 37.368 1.00 95.62 138 LYS A O 1
ATOM 1071 N N . LYS A 1 139 ? -13.331 0.430 35.787 1.00 94.75 139 LYS A N 1
ATOM 1072 C CA . LYS A 1 139 ? -12.322 1.363 36.284 1.00 94.75 139 LYS A CA 1
ATOM 1073 C C . LYS A 1 139 ? -12.845 2.799 36.347 1.00 94.75 139 LYS A C 1
ATOM 1075 O O . LYS A 1 139 ? -12.569 3.481 37.330 1.00 94.75 139 LYS A O 1
ATOM 1080 N N . ALA A 1 140 ? -13.591 3.259 35.340 1.00 94.75 140 ALA A N 1
ATOM 1081 C CA . ALA A 1 140 ? -14.196 4.593 35.360 1.00 94.75 140 ALA A CA 1
ATOM 1082 C C . ALA A 1 140 ? -15.180 4.748 36.533 1.00 94.75 140 ALA A C 1
ATOM 1084 O O . ALA A 1 140 ? -15.087 5.714 37.292 1.00 94.75 140 ALA A O 1
ATOM 1085 N N . ALA A 1 141 ? -16.057 3.760 36.732 1.00 93.69 141 ALA A N 1
ATOM 1086 C CA . ALA A 1 141 ? -17.013 3.753 37.837 1.00 93.69 141 ALA A CA 1
ATOM 1087 C C . ALA A 1 141 ? -16.323 3.677 39.215 1.00 93.69 141 ALA A C 1
ATOM 1089 O O . ALA A 1 141 ? -16.635 4.456 40.111 1.00 93.69 141 ALA A O 1
ATOM 1090 N N . GLU A 1 142 ? -15.336 2.792 39.379 1.00 94.25 142 GLU A N 1
ATOM 1091 C CA . GLU A 1 142 ? -14.550 2.632 40.613 1.00 94.25 142 GLU A CA 1
ATOM 1092 C C . GLU A 1 142 ? -13.709 3.873 40.945 1.00 94.25 142 GLU A C 1
ATOM 1094 O O . GLU A 1 142 ? -13.442 4.146 42.114 1.00 94.25 142 GLU A O 1
ATOM 1099 N N . SER A 1 143 ? -13.326 4.654 39.930 1.00 92.75 143 SER A N 1
ATOM 1100 C CA . SER A 1 143 ? -12.643 5.942 40.113 1.00 92.75 143 SER A CA 1
ATOM 1101 C C . SER A 1 143 ? -13.599 7.066 40.546 1.00 92.75 143 SER A C 1
ATOM 1103 O O . SER A 1 143 ? -13.149 8.172 40.841 1.00 92.75 143 SER A O 1
ATOM 1105 N N . GLY A 1 144 ? -14.907 6.789 40.617 1.00 93.44 144 GLY A N 1
ATOM 1106 C CA . GLY A 1 144 ? -15.935 7.699 41.116 1.00 93.44 144 GLY A CA 1
ATOM 1107 C C . GLY A 1 144 ? -16.750 8.413 40.039 1.00 93.44 144 GLY A C 1
ATOM 1108 O O . GLY A 1 144 ? -17.507 9.311 40.389 1.00 93.44 144 GLY A O 1
ATOM 1109 N N . ALA A 1 145 ? -16.619 8.054 38.756 1.00 95.88 145 ALA A N 1
ATOM 1110 C CA . ALA A 1 145 ? -17.460 8.629 37.706 1.00 95.88 145 ALA A CA 1
ATOM 1111 C C . ALA A 1 145 ? -18.892 8.060 37.771 1.00 95.88 145 ALA A C 1
ATOM 1113 O O . ALA A 1 145 ? -19.090 6.843 37.799 1.00 95.88 145 ALA A O 1
ATOM 1114 N N . ASN A 1 146 ? -19.898 8.934 37.753 1.00 96.69 146 ASN A N 1
ATOM 1115 C CA . ASN A 1 146 ? -21.316 8.582 37.797 1.00 96.69 146 ASN A CA 1
ATOM 1116 C C . ASN A 1 146 ? -21.826 8.166 36.403 1.00 96.69 146 ASN A C 1
ATOM 1118 O O . ASN A 1 146 ? -22.567 8.890 35.741 1.00 96.69 146 ASN A O 1
ATOM 1122 N N . ILE A 1 147 ? -21.376 7.005 35.919 1.00 97.56 147 ILE A N 1
ATOM 1123 C CA . ILE A 1 147 ? -21.744 6.483 34.594 1.00 97.56 147 ILE A CA 1
ATOM 1124 C C . ILE A 1 147 ? -23.200 6.002 34.590 1.00 97.56 147 ILE A C 1
ATOM 1126 O O . ILE A 1 147 ? -23.588 5.171 35.410 1.00 97.56 147 ILE A O 1
ATOM 1130 N N . THR A 1 148 ? -23.994 6.482 33.632 1.00 97.00 148 THR A N 1
ATOM 1131 C CA . THR A 1 148 ? -25.396 6.073 33.433 1.00 97.00 148 THR A CA 1
ATOM 1132 C C . THR A 1 148 ? -25.658 5.522 32.033 1.00 97.00 148 THR A C 1
ATOM 1134 O O . THR A 1 148 ? -26.502 4.636 31.873 1.00 97.00 148 THR A O 1
ATOM 1137 N N . GLU A 1 149 ? -24.915 5.984 31.024 1.00 97.88 149 GLU A N 1
ATOM 1138 C CA . GLU A 1 149 ? -25.028 5.527 29.637 1.00 97.88 149 GLU A CA 1
ATOM 1139 C C . GLU A 1 149 ? -23.675 5.042 29.100 1.00 97.88 149 GLU A C 1
ATOM 1141 O O . GLU A 1 149 ? -22.647 5.679 29.324 1.00 97.88 149 GLU A O 1
ATOM 1146 N N . VAL A 1 150 ? -23.664 3.927 28.367 1.00 98.06 150 VAL A N 1
ATOM 1147 C CA . VAL A 1 150 ? -22.453 3.356 27.760 1.00 98.06 150 VAL A CA 1
ATOM 1148 C C . VAL A 1 150 ? -22.691 3.099 26.276 1.00 98.06 150 VAL A C 1
ATOM 1150 O O . VAL A 1 150 ? -23.623 2.388 25.901 1.00 98.06 150 VAL A O 1
ATOM 1153 N N . TYR A 1 151 ? -21.816 3.645 25.441 1.00 97.62 151 TYR A N 1
ATOM 1154 C CA . TYR A 1 151 ? -21.820 3.530 23.990 1.00 97.62 151 TYR A CA 1
ATOM 1155 C C . TYR A 1 151 ? -20.543 2.822 23.542 1.00 97.62 151 TYR A C 1
ATOM 1157 O O . TYR A 1 151 ? -19.446 3.238 23.907 1.00 97.62 151 TYR A O 1
ATOM 1165 N N . VAL A 1 152 ? -20.666 1.748 22.766 1.00 96.25 152 VAL A N 1
ATOM 1166 C CA . VAL A 1 152 ? -19.524 0.903 22.378 1.00 96.25 152 VAL A CA 1
ATOM 1167 C C . VAL A 1 152 ? -19.506 0.712 20.868 1.00 96.25 152 VAL A C 1
ATOM 1169 O O . VAL A 1 152 ? -20.534 0.339 20.290 1.00 96.25 152 VAL A O 1
ATOM 1172 N N . ASP A 1 153 ? -18.349 0.937 20.240 1.00 92.81 153 ASP A N 1
ATOM 1173 C CA . ASP A 1 153 ? -18.127 0.500 18.861 1.00 92.81 153 ASP A CA 1
ATOM 1174 C C . ASP A 1 153 ? -17.847 -1.003 18.797 1.00 92.81 153 ASP A C 1
ATOM 1176 O O . ASP A 1 153 ? -17.233 -1.597 19.685 1.00 92.81 153 ASP A O 1
ATOM 1180 N N . THR A 1 154 ? -18.334 -1.656 17.747 1.00 87.25 154 THR A N 1
ATOM 1181 C CA . THR A 1 154 ? -18.005 -3.056 17.510 1.00 87.25 154 THR A CA 1
ATOM 1182 C C . THR A 1 154 ? -17.871 -3.374 16.033 1.00 87.25 154 THR A C 1
ATOM 1184 O O . THR A 1 154 ? -18.660 -2.943 15.193 1.00 87.25 154 THR A O 1
ATOM 1187 N N . VAL A 1 155 ? -16.919 -4.252 15.728 1.00 75.19 155 VAL A N 1
ATOM 1188 C CA . VAL A 1 155 ? -16.807 -4.910 14.420 1.00 75.19 155 VAL A CA 1
ATOM 1189 C C . VAL A 1 155 ? -17.771 -6.101 14.276 1.00 75.19 155 VAL A C 1
ATOM 1191 O O . VAL A 1 155 ? -18.136 -6.485 13.164 1.00 75.19 155 VAL A O 1
ATOM 1194 N N . GLY A 1 156 ? -18.204 -6.694 15.396 1.00 76.62 156 GLY A N 1
ATOM 1195 C CA . GLY A 1 156 ? -19.017 -7.913 15.442 1.00 76.62 156 GLY A CA 1
ATOM 1196 C C . GLY A 1 156 ? -20.534 -7.666 15.443 1.00 76.62 156 GLY A C 1
ATOM 1197 O O . GLY A 1 156 ? -20.989 -6.558 15.169 1.00 76.62 156 GLY A O 1
ATOM 1198 N N . PRO A 1 157 ? -21.351 -8.699 15.726 1.00 81.75 157 PRO A N 1
ATOM 1199 C CA . PRO A 1 157 ? -22.796 -8.557 15.921 1.00 81.75 157 PRO A CA 1
ATOM 1200 C C . PRO A 1 157 ? -23.100 -7.749 17.200 1.00 81.75 157 PRO A C 1
ATOM 1202 O O . PRO A 1 157 ? -22.805 -8.246 18.297 1.00 81.75 157 PRO A O 1
ATOM 1205 N N . PRO A 1 158 ? -23.678 -6.536 17.101 1.00 89.50 158 PRO A N 1
ATOM 1206 C CA . PRO A 1 158 ? -23.890 -5.673 18.261 1.00 89.50 158 PRO A CA 1
ATOM 1207 C C . PRO A 1 158 ? -24.837 -6.272 19.299 1.00 89.50 158 PRO A C 1
ATOM 1209 O O . PRO A 1 158 ? -24.625 -6.091 20.493 1.00 89.50 158 PRO A O 1
ATOM 1212 N N . GLU A 1 159 ? -25.831 -7.056 18.876 1.00 91.62 159 GLU A N 1
ATOM 1213 C CA . GLU A 1 159 ? -26.890 -7.567 19.751 1.00 91.62 159 GLU A CA 1
ATOM 1214 C C . GLU A 1 159 ? -26.330 -8.511 20.821 1.00 91.62 159 GLU A C 1
ATOM 1216 O O . GLU A 1 159 ? -26.667 -8.411 22.001 1.00 91.62 159 GLU A O 1
ATOM 1221 N N . LYS A 1 160 ? -25.422 -9.412 20.421 1.00 88.50 160 LYS A N 1
ATOM 1222 C CA . LYS A 1 160 ? -24.781 -10.364 21.341 1.00 88.50 160 LYS A CA 1
ATOM 1223 C C . LYS A 1 160 ? -23.862 -9.658 22.328 1.00 88.50 160 LYS A C 1
ATOM 1225 O O . LYS A 1 160 ? -23.792 -10.058 23.489 1.00 88.50 160 LYS A O 1
ATOM 1230 N N . TYR A 1 161 ? -23.133 -8.645 21.864 1.00 90.69 161 TYR A N 1
ATOM 1231 C CA . TYR A 1 161 ? -22.208 -7.911 22.717 1.00 90.69 161 TYR A CA 1
ATOM 1232 C C . TYR A 1 161 ? -22.969 -7.022 23.708 1.00 90.69 161 TYR A C 1
ATOM 1234 O O . TYR A 1 161 ? -22.682 -7.047 24.904 1.00 90.69 161 TYR A O 1
ATOM 1242 N N . GLN A 1 162 ? -24.014 -6.340 23.238 1.00 94.44 162 GLN A N 1
ATOM 1243 C CA . GLN A 1 162 ? -24.896 -5.536 24.075 1.00 94.44 162 GLN A CA 1
ATOM 1244 C C . GLN A 1 162 ? -25.566 -6.373 25.163 1.00 94.44 162 GLN A C 1
ATOM 1246 O O . GLN A 1 162 ? -25.553 -5.963 26.319 1.00 94.44 162 GLN A O 1
ATOM 1251 N N . ALA A 1 163 ? -26.091 -7.558 24.829 1.00 93.00 163 ALA A N 1
ATOM 1252 C CA . ALA A 1 163 ? -26.711 -8.448 25.811 1.00 93.00 163 ALA A CA 1
ATOM 1253 C C . ALA A 1 163 ? -25.736 -8.846 26.933 1.00 93.00 163 ALA A C 1
ATOM 1255 O O . ALA A 1 163 ? -26.085 -8.761 28.107 1.00 93.00 163 ALA A O 1
ATOM 1256 N N . LYS A 1 164 ? -24.495 -9.210 26.582 1.00 92.19 164 LYS A N 1
ATOM 1257 C CA . LYS A 1 164 ? -23.456 -9.553 27.567 1.00 92.19 164 LYS A CA 1
ATOM 1258 C C . LYS A 1 164 ? -23.075 -8.371 28.451 1.00 92.19 164 LYS A C 1
ATOM 1260 O O . LYS A 1 164 ? -22.923 -8.531 29.656 1.00 92.19 164 LYS A O 1
ATOM 1265 N N . LEU A 1 165 ? -22.902 -7.186 27.868 1.00 93.62 165 LEU A N 1
ATOM 1266 C CA . LEU A 1 165 ? -22.596 -5.992 28.652 1.00 93.62 165 LEU A CA 1
ATOM 1267 C C . LEU A 1 165 ? -23.762 -5.625 29.577 1.00 93.62 165 LEU A C 1
ATOM 1269 O O . LEU A 1 165 ? -23.514 -5.266 30.722 1.00 93.62 165 LEU A O 1
ATOM 1273 N N . ALA A 1 166 ? -25.009 -5.756 29.117 1.00 94.62 166 ALA A N 1
ATOM 1274 C CA . ALA A 1 166 ? -26.199 -5.448 29.911 1.00 94.62 166 ALA A CA 1
ATOM 1275 C C . ALA A 1 166 ? -26.381 -6.422 31.084 1.00 94.62 166 ALA A C 1
ATOM 1277 O O . ALA A 1 166 ? -26.841 -6.022 32.148 1.00 94.62 166 ALA A O 1
ATOM 1278 N N . GLU A 1 167 ? -25.971 -7.682 30.918 1.00 95.19 167 GLU A N 1
ATOM 1279 C CA . GLU A 1 167 ? -25.914 -8.660 32.009 1.00 95.19 167 GLU A CA 1
ATOM 1280 C C . GLU A 1 167 ? -24.877 -8.267 33.075 1.00 95.19 167 GLU A C 1
ATOM 1282 O O . GLU A 1 167 ? -25.138 -8.376 34.272 1.00 95.19 167 GLU A O 1
ATOM 1287 N N . ILE A 1 168 ? -23.708 -7.776 32.651 1.00 94.88 168 ILE A N 1
ATOM 1288 C CA . ILE A 1 168 ? -22.613 -7.383 33.552 1.00 94.88 168 ILE A CA 1
ATOM 1289 C C . ILE A 1 168 ? -22.894 -6.037 34.236 1.00 94.88 168 ILE A C 1
ATOM 1291 O O . ILE A 1 168 ? -22.521 -5.844 35.394 1.00 94.88 168 ILE A O 1
ATOM 1295 N N . PHE A 1 169 ? -23.544 -5.111 33.531 1.00 95.12 169 PHE A N 1
ATOM 1296 C CA . PHE A 1 169 ? -23.823 -3.750 33.980 1.00 95.12 169 PHE A CA 1
ATOM 1297 C C . PHE A 1 169 ? -25.326 -3.424 33.893 1.00 95.12 169 PHE A C 1
ATOM 1299 O O . PHE A 1 169 ? -25.735 -2.580 33.094 1.00 95.12 169 PHE A O 1
ATOM 1306 N N . PRO A 1 170 ? -26.170 -4.044 34.737 1.00 92.81 170 PRO A N 1
ATOM 1307 C CA . PRO A 1 170 ? -27.628 -3.923 34.639 1.00 92.81 170 PRO A CA 1
ATOM 1308 C C . PRO A 1 170 ? -28.161 -2.514 34.937 1.00 92.81 170 PRO A C 1
ATOM 1310 O O . PRO A 1 170 ? -29.288 -2.190 34.575 1.00 92.81 170 PRO A O 1
ATOM 1313 N N . ASN A 1 171 ? -27.358 -1.673 35.593 1.00 93.00 171 ASN A N 1
ATOM 1314 C CA . ASN A 1 171 ? -27.735 -0.311 35.971 1.00 93.00 171 ASN A CA 1
ATOM 1315 C C . ASN A 1 171 ? -27.374 0.736 34.906 1.00 93.00 171 ASN A C 1
ATOM 1317 O O . ASN A 1 171 ? -27.698 1.907 35.086 1.00 93.00 171 ASN A O 1
ATOM 1321 N N . TYR A 1 172 ? -26.694 0.342 33.824 1.00 95.25 172 TYR A N 1
ATOM 1322 C CA . TYR A 1 172 ? -26.303 1.252 32.750 1.00 95.25 172 TYR A CA 1
ATOM 1323 C C . TYR A 1 172 ? -27.186 1.046 31.526 1.00 95.25 172 TYR A C 1
ATOM 1325 O O . TYR A 1 172 ? -27.538 -0.074 31.155 1.00 95.25 172 TYR A O 1
ATOM 1333 N N . LYS A 1 173 ? -27.504 2.141 30.842 1.00 97.00 173 LYS A N 1
ATOM 1334 C CA . LYS A 1 173 ? -28.124 2.092 29.522 1.00 97.00 173 LYS A CA 1
ATOM 1335 C C . LYS A 1 173 ? -27.039 1.832 28.481 1.00 97.00 173 LYS A C 1
ATOM 1337 O O . LYS A 1 173 ? -26.267 2.729 28.152 1.00 97.00 173 LYS A O 1
ATOM 1342 N N . ILE A 1 174 ? -26.979 0.604 27.973 1.00 97.25 174 ILE A N 1
ATOM 1343 C CA . ILE A 1 174 ? -25.915 0.166 27.061 1.00 97.25 174 ILE A CA 1
ATOM 1344 C C . ILE A 1 174 ? -26.408 0.153 25.621 1.00 97.25 174 ILE A C 1
ATOM 1346 O O . ILE A 1 174 ? -27.417 -0.477 25.304 1.00 97.25 174 ILE A O 1
ATOM 1350 N N . THR A 1 175 ? -25.641 0.799 24.750 1.00 97.06 175 THR A N 1
ATOM 1351 C CA . THR A 1 175 ? -25.844 0.816 23.304 1.00 97.06 175 THR A CA 1
ATOM 1352 C C . THR A 1 175 ? -24.565 0.355 22.619 1.00 97.06 175 THR A C 1
ATOM 1354 O O . THR A 1 175 ? -23.524 0.996 22.735 1.00 97.06 175 THR A O 1
ATOM 1357 N N . VAL A 1 176 ? -24.634 -0.751 21.885 1.00 95.62 176 VAL A N 1
ATOM 1358 C CA . VAL A 1 176 ? -23.531 -1.214 21.036 1.00 95.62 176 VAL A CA 1
ATOM 1359 C C . VAL A 1 176 ? -23.949 -1.022 19.586 1.00 95.62 176 VAL A C 1
ATOM 1361 O O . VAL A 1 176 ? -25.043 -1.427 19.196 1.00 95.62 176 VAL A O 1
ATOM 1364 N N . ALA A 1 177 ? -23.095 -0.407 18.775 1.00 92.44 177 ALA A N 1
ATOM 1365 C CA . ALA A 1 177 ? -23.374 -0.183 17.361 1.00 92.44 177 ALA A CA 1
ATOM 1366 C C . ALA A 1 177 ? -22.115 -0.386 16.515 1.00 92.44 177 ALA A C 1
ATOM 1368 O O . ALA A 1 177 ? -20.998 -0.294 17.010 1.00 92.44 177 ALA A O 1
ATOM 1369 N N . LYS A 1 178 ? -22.305 -0.664 15.224 1.00 90.19 178 LYS A N 1
ATOM 1370 C CA . LYS A 1 178 ? -21.211 -0.633 14.247 1.00 90.19 178 LYS A CA 1
ATOM 1371 C C . LYS A 1 178 ? -20.976 0.807 13.812 1.00 90.19 178 LYS A C 1
ATOM 1373 O O . LYS A 1 178 ? -21.954 1.485 13.488 1.00 90.19 178 LYS A O 1
ATOM 1378 N N . LYS A 1 179 ? -19.714 1.230 13.714 1.00 86.56 179 LYS A N 1
ATOM 1379 C CA . LYS A 1 179 ? -19.339 2.619 13.394 1.00 86.56 179 LYS A CA 1
ATOM 1380 C C . LYS A 1 179 ? -19.945 3.606 14.394 1.00 86.56 179 LYS A C 1
ATOM 1382 O O . LYS A 1 179 ? -20.449 4.665 14.017 1.00 86.56 179 LYS A O 1
ATOM 1387 N N . ALA A 1 180 ? -19.973 3.215 15.665 1.00 90.00 180 ALA A N 1
ATOM 1388 C CA . ALA A 1 180 ? -20.532 4.010 16.747 1.00 90.00 180 ALA A CA 1
ATOM 1389 C C . ALA A 1 180 ? -19.763 5.326 16.931 1.00 90.00 180 ALA A C 1
ATOM 1391 O O . ALA A 1 180 ? -20.370 6.328 17.294 1.00 90.00 180 ALA A O 1
ATOM 1392 N N . ASP A 1 181 ? -18.473 5.356 16.596 1.00 87.44 181 ASP A N 1
ATOM 1393 C CA . ASP A 1 181 ? -17.634 6.557 16.538 1.00 87.44 181 ASP A CA 1
ATOM 1394 C C . ASP A 1 181 ? -18.176 7.620 15.566 1.00 87.44 181 ASP A C 1
ATOM 1396 O O . ASP A 1 181 ? -18.058 8.814 15.816 1.00 87.44 181 ASP A O 1
ATOM 1400 N N . SER A 1 182 ? -18.827 7.196 14.481 1.00 85.88 182 SER A N 1
ATOM 1401 C CA . SER A 1 182 ? -19.448 8.088 13.493 1.00 85.88 182 SER A CA 1
ATOM 1402 C C . SER A 1 182 ? -20.854 8.557 13.895 1.00 85.88 182 SER A C 1
ATOM 1404 O O . SER A 1 182 ? -21.441 9.397 13.215 1.00 85.88 182 SER A O 1
ATOM 1406 N N . ILE A 1 183 ? -21.424 7.980 14.957 1.00 88.81 183 ILE A N 1
ATOM 1407 C CA . ILE A 1 183 ? -22.803 8.227 15.408 1.00 88.81 183 ILE A CA 1
ATOM 1408 C C . ILE A 1 183 ? -22.802 9.004 16.727 1.00 88.81 183 ILE A C 1
ATOM 1410 O O . ILE A 1 183 ? -23.592 9.929 16.908 1.00 88.81 183 ILE A O 1
ATOM 1414 N N . TYR A 1 184 ? -21.909 8.635 17.644 1.00 92.19 184 TYR A N 1
ATOM 1415 C CA . TYR A 1 184 ? -21.843 9.150 19.003 1.00 92.19 184 TYR A CA 1
ATOM 1416 C C . TYR A 1 184 ? -20.500 9.863 19.217 1.00 92.19 184 TYR A C 1
ATOM 1418 O O . TYR A 1 184 ? -19.461 9.198 19.280 1.00 92.19 184 TYR A O 1
ATOM 1426 N N . PRO A 1 185 ? -20.490 11.197 19.410 1.00 92.25 185 PRO A N 1
ATOM 1427 C CA . PRO A 1 185 ? -19.255 11.959 19.616 1.00 92.25 185 PRO A CA 1
ATOM 1428 C C . PRO A 1 185 ? -18.391 11.455 20.779 1.00 92.25 185 PRO A C 1
ATOM 1430 O O . PRO A 1 185 ? -17.169 11.581 20.748 1.00 92.25 185 PRO A O 1
ATOM 1433 N N . ILE A 1 186 ? -19.002 10.840 21.800 1.00 95.25 186 ILE A N 1
ATOM 1434 C CA . ILE A 1 186 ? -18.260 10.265 22.929 1.00 95.25 186 ILE A CA 1
ATOM 1435 C C . ILE A 1 186 ? -17.462 9.020 22.534 1.00 95.25 186 ILE A C 1
ATOM 1437 O O . ILE A 1 186 ? -16.351 8.819 23.019 1.00 95.25 186 ILE A O 1
ATOM 1441 N N . VAL A 1 187 ? -17.983 8.219 21.600 1.00 95.19 187 VAL A N 1
ATOM 1442 C CA . VAL A 1 187 ? -17.250 7.085 21.030 1.00 95.19 187 VAL A CA 1
ATOM 1443 C C . VAL A 1 187 ? -16.142 7.597 20.113 1.00 95.19 187 VAL A C 1
ATOM 1445 O O . VAL A 1 187 ? -15.033 7.080 20.164 1.00 95.19 187 VAL A O 1
ATOM 1448 N N . SER A 1 188 ? -16.368 8.682 19.362 1.00 93.44 188 SER A N 1
ATOM 1449 C CA . SER A 1 188 ? -15.283 9.331 18.611 1.00 93.44 188 SER A CA 1
ATOM 1450 C C . SER A 1 188 ? -14.170 9.852 19.526 1.00 93.44 188 SER A C 1
ATOM 1452 O O . SER A 1 188 ? -12.997 9.737 19.176 1.00 93.44 188 SER A O 1
ATOM 1454 N N . ALA A 1 189 ? -14.498 10.418 20.691 1.00 94.94 189 ALA A N 1
ATOM 1455 C CA . ALA A 1 189 ? -13.494 10.844 21.665 1.00 94.94 189 ALA A CA 1
ATOM 1456 C C . ALA A 1 189 ? -12.688 9.641 22.191 1.00 94.94 189 ALA A C 1
ATOM 1458 O O . ALA A 1 189 ? -11.458 9.682 22.196 1.00 94.94 189 ALA A O 1
ATOM 1459 N N . ALA A 1 190 ? -13.359 8.535 22.532 1.00 96.31 190 ALA A N 1
ATOM 1460 C CA . ALA A 1 190 ? -12.706 7.278 22.906 1.00 96.31 190 ALA A CA 1
ATOM 1461 C C . ALA A 1 190 ? -11.798 6.729 21.784 1.00 96.31 190 ALA A C 1
ATOM 1463 O O . ALA A 1 190 ? -10.676 6.292 22.048 1.00 96.31 190 ALA A O 1
ATOM 1464 N N . SER A 1 191 ? -12.236 6.844 20.526 1.00 94.62 191 SER A N 1
ATOM 1465 C CA . SER A 1 191 ? -11.461 6.489 19.331 1.00 94.62 191 SER A CA 1
ATOM 1466 C C . SER A 1 191 ? -10.159 7.276 19.234 1.00 94.62 191 SER A C 1
ATOM 1468 O O . SER A 1 191 ? -9.098 6.715 18.954 1.00 94.62 191 SER A O 1
ATOM 1470 N N . ILE A 1 192 ? -10.222 8.590 19.475 1.00 94.69 192 ILE A N 1
ATOM 1471 C CA . ILE A 1 192 ? -9.055 9.480 19.458 1.00 94.69 192 ILE A CA 1
ATOM 1472 C C . ILE A 1 192 ? -8.087 9.090 20.576 1.00 94.69 192 ILE A C 1
ATOM 1474 O O . ILE A 1 192 ? -6.904 8.902 20.299 1.00 94.69 192 ILE A O 1
ATOM 1478 N N . VAL A 1 193 ? -8.587 8.872 21.798 1.00 96.06 193 VAL A N 1
ATOM 1479 C CA . VAL A 1 193 ? -7.787 8.396 22.941 1.00 96.06 193 VAL A CA 1
ATOM 1480 C C . VAL A 1 193 ? -7.043 7.102 22.585 1.00 96.06 193 VAL A C 1
ATOM 1482 O O . VAL A 1 193 ? -5.832 7.007 22.806 1.00 96.06 193 VAL A O 1
ATOM 1485 N N . ALA A 1 194 ? -7.733 6.126 21.985 1.00 95.44 194 ALA A N 1
ATOM 1486 C CA . ALA A 1 194 ? -7.141 4.852 21.580 1.00 95.44 194 ALA A CA 1
ATOM 1487 C C . ALA A 1 194 ? -6.093 5.018 20.464 1.00 95.44 194 ALA A C 1
ATOM 1489 O O . ALA A 1 194 ? -4.969 4.526 20.591 1.00 95.44 194 ALA A O 1
ATOM 1490 N N . LYS A 1 195 ? -6.436 5.735 19.384 1.00 93.38 195 LYS A N 1
ATOM 1491 C CA . LYS A 1 195 ? -5.579 5.934 18.201 1.00 93.38 195 LYS A CA 1
ATOM 1492 C C . LYS A 1 195 ? -4.317 6.723 18.535 1.00 93.38 195 LYS A C 1
ATOM 1494 O O . LYS A 1 195 ? -3.229 6.264 18.213 1.00 93.38 195 LYS A O 1
ATOM 1499 N N . VAL A 1 196 ? -4.444 7.853 19.232 1.00 94.62 196 VAL A N 1
ATOM 1500 C CA . VAL A 1 196 ? -3.297 8.689 19.623 1.00 94.62 196 VAL A CA 1
ATOM 1501 C C . VAL A 1 196 ? -2.374 7.910 20.554 1.00 94.62 196 VAL A C 1
ATOM 1503 O O . VAL A 1 196 ? -1.176 7.810 20.297 1.00 94.62 196 VAL A O 1
ATOM 1506 N N . THR A 1 197 ? -2.923 7.271 21.592 1.00 95.25 197 THR A N 1
ATOM 1507 C CA . THR A 1 197 ? -2.111 6.459 22.510 1.00 95.25 197 THR A CA 1
ATOM 1508 C C . THR A 1 197 ? -1.372 5.351 21.768 1.00 95.25 197 THR A C 1
ATOM 1510 O O . THR A 1 197 ? -0.188 5.135 22.017 1.00 95.25 197 THR A O 1
ATOM 1513 N N . ARG A 1 198 ? -2.036 4.677 20.825 1.00 92.81 198 ARG A N 1
ATOM 1514 C CA . ARG A 1 198 ? -1.421 3.625 20.021 1.00 92.81 198 ARG A CA 1
ATOM 1515 C C . ARG A 1 198 ? -0.309 4.142 19.116 1.00 92.81 198 ARG A C 1
ATOM 1517 O O . ARG A 1 198 ? 0.780 3.574 19.129 1.00 92.81 198 ARG A O 1
ATOM 1524 N N . ASP A 1 199 ? -0.573 5.191 18.345 1.00 89.50 199 ASP A N 1
ATOM 1525 C CA . ASP A 1 199 ? 0.384 5.742 17.384 1.00 89.50 199 ASP A CA 1
ATOM 1526 C C . ASP A 1 199 ? 1.643 6.239 18.104 1.00 89.50 199 ASP A C 1
ATOM 1528 O O . ASP A 1 199 ? 2.766 5.963 17.681 1.00 89.50 199 ASP A O 1
ATOM 1532 N N . HIS A 1 200 ? 1.487 6.908 19.253 1.00 90.31 200 HIS A N 1
ATOM 1533 C CA . HIS A 1 200 ? 2.638 7.299 20.067 1.00 90.31 200 HIS A CA 1
ATOM 1534 C C . HIS A 1 200 ? 3.304 6.105 20.746 1.00 90.31 200 HIS A C 1
ATOM 1536 O O . HIS A 1 200 ? 4.529 6.103 20.829 1.00 90.31 200 HIS A O 1
ATOM 1542 N N . ALA A 1 201 ? 2.561 5.072 21.161 1.00 90.12 201 ALA A N 1
ATOM 1543 C CA . ALA A 1 201 ? 3.158 3.854 21.708 1.00 90.12 201 ALA A CA 1
ATOM 1544 C C . ALA A 1 201 ? 4.060 3.152 20.694 1.00 90.12 201 ALA A C 1
ATOM 1546 O O . ALA A 1 201 ? 5.164 2.761 21.056 1.00 90.12 201 ALA A O 1
ATOM 1547 N N . LEU A 1 202 ? 3.644 3.067 19.428 1.00 84.94 202 LEU A N 1
ATOM 1548 C CA . LEU A 1 202 ? 4.486 2.550 18.349 1.00 84.94 202 LEU A CA 1
ATOM 1549 C C . LEU A 1 202 ? 5.772 3.375 18.203 1.00 84.94 202 LEU A C 1
ATOM 1551 O O . LEU A 1 202 ? 6.850 2.808 18.037 1.00 84.94 202 LEU A O 1
ATOM 1555 N N . LYS A 1 203 ? 5.687 4.710 18.306 1.00 83.44 203 LYS A N 1
ATOM 1556 C CA . LYS A 1 203 ? 6.841 5.611 18.130 1.00 83.44 203 LYS A CA 1
ATOM 1557 C C . LYS A 1 203 ? 7.935 5.452 19.172 1.00 83.44 203 LYS A C 1
ATOM 1559 O O . LYS A 1 203 ? 9.092 5.752 18.887 1.00 83.44 203 LYS A O 1
ATOM 1564 N N . VAL A 1 204 ? 7.563 5.067 20.386 1.00 86.44 204 VAL A N 1
ATOM 1565 C CA . VAL A 1 204 ? 8.480 5.030 21.530 1.00 86.44 204 VAL A CA 1
ATOM 1566 C C . VAL A 1 204 ? 8.546 3.663 22.199 1.00 86.44 204 VAL A C 1
ATOM 1568 O O . VAL A 1 204 ? 8.978 3.557 23.348 1.00 86.44 204 VAL A O 1
ATOM 1571 N N . TRP A 1 205 ? 8.113 2.626 21.482 1.00 84.31 205 TRP A N 1
ATOM 1572 C CA . TRP A 1 205 ? 8.077 1.262 21.981 1.00 84.31 205 TRP A CA 1
ATOM 1573 C C . TRP A 1 205 ? 9.483 0.787 22.350 1.00 84.31 205 TRP A C 1
ATOM 1575 O O . TRP A 1 205 ? 10.387 0.763 21.519 1.00 84.31 205 TRP A O 1
ATOM 1585 N N . GLN A 1 206 ? 9.669 0.402 23.610 1.00 80.38 206 GLN A N 1
ATOM 1586 C CA . GLN A 1 206 ? 10.894 -0.240 24.073 1.00 80.38 206 GLN A CA 1
ATOM 1587 C C . GLN A 1 206 ? 10.814 -1.748 23.844 1.00 80.38 206 GLN A C 1
ATOM 1589 O O . GLN A 1 206 ? 9.914 -2.408 24.370 1.00 80.38 206 GLN A O 1
ATOM 1594 N N . PHE A 1 207 ? 11.761 -2.274 23.068 1.00 76.81 207 PHE A N 1
ATOM 1595 C CA . PHE A 1 207 ? 11.943 -3.706 22.852 1.00 76.81 207 PHE A CA 1
ATOM 1596 C C . PHE A 1 207 ? 12.725 -4.310 24.017 1.00 76.81 207 PHE A C 1
ATOM 1598 O O . PHE A 1 207 ? 13.799 -3.820 24.371 1.00 76.81 207 PHE A O 1
ATOM 1605 N N . LEU A 1 208 ? 12.203 -5.390 24.599 1.00 74.56 208 LEU A N 1
ATOM 1606 C CA . LEU A 1 208 ? 12.863 -6.093 25.703 1.00 74.56 208 LEU A CA 1
ATOM 1607 C C . LEU A 1 208 ? 14.214 -6.677 25.261 1.00 74.56 208 LEU A C 1
ATOM 1609 O O . LEU A 1 208 ? 15.151 -6.768 26.047 1.00 74.56 208 LEU A O 1
ATOM 1613 N N . GLU A 1 209 ? 14.316 -7.041 23.986 1.00 74.00 209 GLU A N 1
ATOM 1614 C CA . GLU A 1 209 ? 15.482 -7.636 23.345 1.00 74.00 209 GLU A CA 1
ATOM 1615 C C . GLU A 1 209 ? 16.660 -6.655 23.185 1.00 74.00 209 GLU A C 1
ATOM 1617 O O . GLU A 1 209 ? 17.722 -7.055 22.714 1.00 74.00 209 GLU A O 1
ATOM 1622 N N . GLY A 1 210 ? 16.500 -5.383 23.581 1.00 64.88 210 GLY A N 1
ATOM 1623 C CA . GLY A 1 210 ? 17.556 -4.368 23.501 1.00 64.88 210 GLY A CA 1
ATOM 1624 C C . GLY A 1 210 ? 17.830 -3.872 22.079 1.00 64.88 210 GLY A C 1
ATOM 1625 O O . GLY A 1 210 ? 18.919 -3.377 21.801 1.00 64.88 210 GLY A O 1
ATOM 1626 N N . LEU A 1 211 ? 16.861 -4.023 21.173 1.00 56.31 211 LEU A N 1
ATOM 1627 C CA . LEU A 1 211 ? 16.951 -3.539 19.798 1.00 56.31 211 LEU A CA 1
ATOM 1628 C C . LEU A 1 211 ? 16.759 -2.014 19.762 1.00 56.31 211 LEU A C 1
ATOM 1630 O O . LEU A 1 211 ? 15.685 -1.512 20.096 1.00 56.31 211 LEU A O 1
ATOM 1634 N N . GLU A 1 212 ? 17.781 -1.277 19.327 1.00 49.91 212 GLU A N 1
ATOM 1635 C CA . GLU A 1 212 ? 17.646 0.135 18.951 1.00 49.91 212 GLU A CA 1
ATOM 1636 C C . GLU A 1 212 ? 17.150 0.217 17.502 1.00 49.91 212 GLU A C 1
ATOM 1638 O O . GLU A 1 212 ? 17.937 0.184 16.560 1.00 49.91 212 GLU A O 1
ATOM 1643 N N . MET A 1 213 ? 15.830 0.287 17.316 1.00 48.06 213 MET A N 1
ATOM 1644 C CA . MET A 1 213 ? 15.200 0.478 16.004 1.00 48.06 213 MET A CA 1
ATOM 1645 C C . MET A 1 213 ? 14.259 1.686 16.039 1.00 48.06 213 MET A C 1
ATOM 1647 O O . MET A 1 213 ? 13.516 1.880 17.003 1.00 48.06 213 MET A O 1
ATOM 1651 N N . ALA A 1 214 ? 14.286 2.518 14.995 1.00 42.16 214 ALA A N 1
ATOM 1652 C CA . ALA A 1 214 ? 13.453 3.718 14.905 1.00 42.16 214 ALA A CA 1
ATOM 1653 C C . ALA A 1 214 ? 12.053 3.397 14.344 1.00 42.16 214 ALA A C 1
ATOM 1655 O O . ALA A 1 214 ? 11.906 2.577 13.444 1.00 42.16 214 ALA A O 1
ATOM 1656 N N . HIS A 1 215 ? 11.011 4.107 14.795 1.00 40.00 215 HIS A N 1
ATOM 1657 C CA . HIS A 1 215 ? 9.628 3.966 14.292 1.00 40.00 215 HIS A CA 1
ATOM 1658 C C . HIS A 1 215 ? 9.488 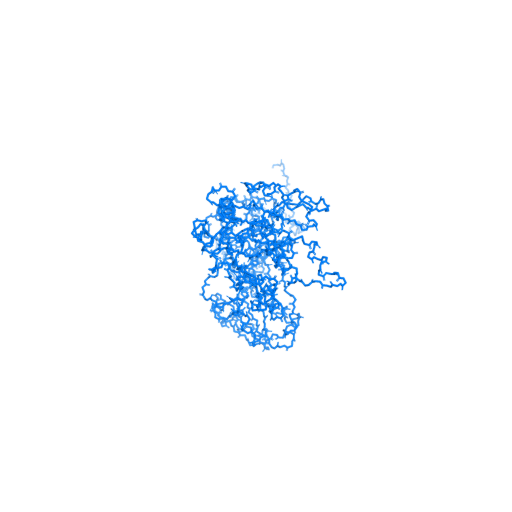4.095 12.763 1.00 40.00 215 HIS A C 1
ATOM 1660 O O . HIS A 1 215 ? 8.588 3.514 12.156 1.00 40.00 215 HIS A O 1
ATOM 1666 N N . THR A 1 216 ? 10.389 4.845 12.123 1.00 37.91 216 THR A N 1
ATOM 1667 C CA . THR A 1 216 ? 10.465 4.993 10.662 1.00 37.91 216 THR A CA 1
AT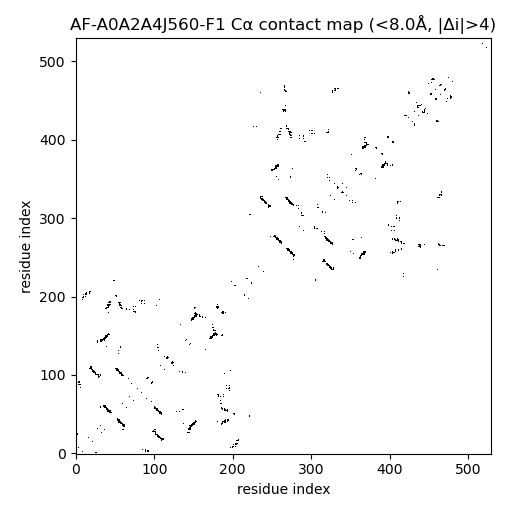OM 1668 C C . THR A 1 216 ? 10.758 3.681 9.931 1.00 37.91 216 THR A C 1
ATOM 1670 O O . THR A 1 216 ? 10.578 3.621 8.718 1.00 37.91 216 THR A O 1
ATOM 1673 N N . GLU A 1 217 ? 11.173 2.635 10.646 1.00 38.94 217 GLU A N 1
ATOM 1674 C CA . GLU A 1 217 ? 11.460 1.314 10.090 1.00 38.94 217 GLU A CA 1
ATOM 1675 C C . GLU A 1 217 ? 10.272 0.339 10.157 1.00 38.94 217 GLU A C 1
ATOM 1677 O O . GLU A 1 217 ? 10.308 -0.646 9.433 1.00 38.94 217 GLU A O 1
ATOM 1682 N N . PHE A 1 218 ? 9.206 0.618 10.929 1.00 38.81 218 PHE A N 1
ATOM 1683 C CA . PHE A 1 218 ? 8.073 -0.317 11.116 1.00 38.81 218 PHE A CA 1
ATOM 1684 C C . PHE A 1 218 ? 6.693 0.173 10.635 1.00 38.81 218 PHE A C 1
ATOM 1686 O O . PHE A 1 218 ? 5.762 -0.628 10.531 1.00 38.81 218 PHE A O 1
ATOM 1693 N N . GLY A 1 219 ? 6.525 1.455 10.292 1.00 42.22 219 GLY A N 1
ATOM 1694 C CA . GLY A 1 219 ? 5.245 1.974 9.782 1.00 42.22 219 GLY A CA 1
ATOM 1695 C C . GLY A 1 219 ? 4.032 1.712 10.704 1.00 42.22 219 GLY A C 1
ATOM 1696 O O . GLY A 1 219 ? 4.162 1.375 11.873 1.00 42.22 219 GLY A O 1
ATOM 1697 N N . SER A 1 220 ? 2.812 1.874 10.182 1.00 39.22 220 SER A N 1
ATOM 1698 C CA . SER A 1 220 ? 1.525 1.845 10.914 1.00 39.22 220 SER A CA 1
ATOM 1699 C C . SER A 1 220 ? 1.082 0.477 11.480 1.00 39.22 220 SER A C 1
ATOM 1701 O O . SER A 1 220 ? -0.052 0.335 11.948 1.00 39.22 220 SER A O 1
ATOM 1703 N N . GLY A 1 221 ? 1.925 -0.558 11.412 1.00 43.41 221 GLY A N 1
ATOM 1704 C CA . GLY A 1 221 ? 1.581 -1.938 11.803 1.00 43.41 221 GLY A CA 1
ATOM 1705 C C . GLY A 1 221 ? 0.681 -2.701 10.810 1.00 43.41 221 GLY A C 1
ATOM 1706 O O . GLY A 1 221 ? 0.379 -3.869 11.024 1.00 43.41 221 GLY A O 1
ATOM 1707 N N . TYR A 1 222 ? 0.292 -2.056 9.712 1.00 47.19 222 TYR A N 1
ATOM 1708 C CA . TYR A 1 222 ? -0.294 -2.585 8.472 1.00 47.19 222 TYR A CA 1
ATOM 1709 C C . TYR A 1 222 ? -0.076 -1.511 7.398 1.00 47.19 222 TYR A C 1
ATOM 1711 O O . TYR A 1 222 ? -0.215 -0.336 7.749 1.00 47.19 222 TYR A O 1
ATOM 1719 N N . PRO A 1 223 ? 0.160 -1.799 6.109 1.00 45.31 223 PRO A N 1
ATOM 1720 C CA . PRO A 1 223 ? 1.043 -2.790 5.503 1.00 45.31 223 PRO A CA 1
ATOM 1721 C C . PRO A 1 223 ? 2.517 -2.411 5.765 1.00 45.31 223 PRO A C 1
ATOM 1723 O O . PRO A 1 223 ? 3.053 -1.482 5.158 1.00 45.31 223 PRO A O 1
ATOM 1726 N N . GLY A 1 224 ? 3.158 -3.133 6.690 1.00 48.19 224 GLY A N 1
ATOM 1727 C CA . GLY A 1 224 ? 4.620 -3.184 6.841 1.00 48.19 224 GLY A CA 1
ATOM 1728 C C . GLY A 1 224 ? 5.213 -4.263 5.935 1.00 48.19 224 GLY A C 1
ATOM 1729 O O . GLY A 1 224 ? 6.109 -3.975 5.156 1.00 48.19 224 GLY A O 1
ATOM 1730 N N . GLU A 1 225 ? 4.583 -5.443 5.869 1.00 62.38 225 GLU A N 1
ATOM 1731 C CA . GLU A 1 225 ? 5.064 -6.576 5.064 1.00 62.38 225 GLU A CA 1
ATOM 1732 C C . GLU A 1 225 ? 5.275 -6.251 3.585 1.00 62.38 225 GLU A C 1
ATOM 1734 O O . GLU A 1 225 ? 6.268 -6.686 3.022 1.00 62.38 225 GLU A O 1
ATOM 1739 N N . LEU A 1 226 ? 4.402 -5.465 2.940 1.00 77.00 226 LEU A N 1
ATOM 1740 C CA . LEU A 1 226 ? 4.608 -5.110 1.531 1.00 77.00 226 LEU A CA 1
ATOM 1741 C C . LEU A 1 226 ? 5.815 -4.181 1.353 1.00 77.00 226 LEU A C 1
ATOM 1743 O O . LEU A 1 226 ? 6.631 -4.403 0.462 1.00 77.00 226 LEU A O 1
ATOM 1747 N N . LYS A 1 227 ? 5.934 -3.145 2.190 1.00 81.94 227 LYS A N 1
ATOM 1748 C CA . LYS A 1 227 ? 7.057 -2.199 2.141 1.00 81.94 227 LYS A CA 1
ATOM 1749 C C . LYS A 1 227 ? 8.361 -2.889 2.495 1.00 81.94 227 LYS A C 1
ATOM 1751 O O . LYS A 1 227 ? 9.331 -2.715 1.771 1.00 81.94 227 LYS A O 1
ATOM 1756 N N . ASP A 1 228 ? 8.362 -3.699 3.542 1.00 82.69 228 ASP A N 1
ATOM 1757 C CA . ASP A 1 228 ? 9.519 -4.453 4.011 1.00 82.69 228 ASP A CA 1
ATOM 1758 C C . ASP A 1 228 ? 9.911 -5.527 2.998 1.00 82.69 228 ASP A C 1
ATOM 1760 O O . ASP A 1 228 ? 11.088 -5.662 2.668 1.00 82.69 228 ASP A O 1
ATOM 1764 N N . PHE A 1 229 ? 8.934 -6.223 2.407 1.00 83.38 229 PHE A N 1
ATOM 1765 C CA . PHE A 1 229 ? 9.172 -7.149 1.306 1.00 83.38 229 PHE A CA 1
ATOM 1766 C C . PHE A 1 229 ? 9.816 -6.426 0.131 1.00 83.38 229 PHE A C 1
ATOM 1768 O O . PHE A 1 229 ? 10.860 -6.877 -0.332 1.00 83.38 229 PHE A O 1
ATOM 1775 N N . ILE A 1 230 ? 9.247 -5.309 -0.338 1.00 87.81 230 ILE A N 1
ATOM 1776 C CA . ILE A 1 230 ? 9.809 -4.556 -1.466 1.00 87.81 230 ILE A CA 1
ATOM 1777 C C . ILE A 1 230 ? 11.206 -4.028 -1.115 1.00 87.81 230 ILE A C 1
ATOM 1779 O O . ILE A 1 230 ? 12.127 -4.194 -1.909 1.00 87.81 230 ILE A O 1
ATOM 1783 N N . LYS A 1 231 ? 11.388 -3.471 0.086 1.00 89.06 231 LYS A N 1
ATOM 1784 C CA . LYS A 1 231 ? 12.669 -2.970 0.606 1.00 89.06 231 LYS A CA 1
ATOM 1785 C C . LYS A 1 231 ? 13.718 -4.082 0.734 1.00 89.06 231 LYS A C 1
ATOM 1787 O O . LYS A 1 231 ? 14.907 -3.809 0.614 1.00 89.06 231 LYS A O 1
ATOM 1792 N N . SER A 1 232 ? 13.296 -5.328 0.958 1.00 86.19 232 SER A N 1
ATOM 1793 C CA . SER A 1 232 ? 14.181 -6.502 0.987 1.00 86.19 232 SER A CA 1
ATOM 1794 C C . SER A 1 232 ? 14.622 -6.973 -0.403 1.00 86.19 232 SER A C 1
ATOM 1796 O O . SER A 1 232 ? 15.515 -7.817 -0.506 1.00 86.19 232 SER A O 1
ATOM 1798 N N . LYS A 1 233 ? 13.982 -6.494 -1.479 1.00 89.38 233 LYS A N 1
ATOM 1799 C CA . LYS A 1 233 ? 14.337 -6.868 -2.850 1.00 89.38 233 LYS A CA 1
ATOM 1800 C C . LYS A 1 233 ? 15.361 -5.907 -3.431 1.00 89.38 233 LYS A C 1
ATOM 1802 O O . LYS A 1 233 ? 15.333 -4.708 -3.188 1.00 89.38 233 LYS A O 1
ATOM 1807 N N . ASP A 1 234 ? 16.209 -6.459 -4.291 1.00 87.31 234 ASP A N 1
ATOM 1808 C CA . ASP A 1 234 ? 17.043 -5.680 -5.199 1.00 87.31 234 ASP A CA 1
ATOM 1809 C C . ASP A 1 234 ? 16.151 -5.021 -6.267 1.00 87.31 234 ASP A C 1
ATOM 1811 O O . ASP A 1 234 ? 15.706 -5.667 -7.220 1.00 87.31 234 ASP A O 1
ATOM 1815 N N . ASN A 1 235 ? 15.881 -3.727 -6.094 1.00 88.19 235 ASN A N 1
ATOM 1816 C CA . ASN A 1 235 ? 15.043 -2.911 -6.976 1.00 88.19 235 ASN A CA 1
ATOM 1817 C C . ASN A 1 235 ? 15.690 -2.605 -8.344 1.00 88.19 235 ASN A C 1
ATOM 1819 O O . ASN A 1 235 ? 15.032 -2.036 -9.222 1.00 88.19 235 ASN A O 1
ATOM 1823 N N . VAL A 1 236 ? 16.938 -3.028 -8.578 1.00 83.38 236 VAL A N 1
ATOM 1824 C CA . VAL A 1 236 ? 17.586 -2.993 -9.900 1.00 83.38 236 VAL A CA 1
ATOM 1825 C C . VAL A 1 236 ? 17.077 -4.120 -10.804 1.00 83.38 236 VAL A C 1
ATOM 1827 O O . VAL A 1 236 ? 17.178 -4.036 -12.037 1.00 83.38 236 VAL A O 1
ATOM 1830 N N . ARG A 1 237 ? 16.488 -5.167 -10.223 1.00 87.81 237 ARG A N 1
ATOM 1831 C CA . ARG A 1 237 ? 15.963 -6.339 -10.931 1.00 87.81 237 ARG A CA 1
ATOM 1832 C C . ARG A 1 237 ? 14.445 -6.395 -10.849 1.00 87.81 237 ARG A C 1
ATOM 1834 O O . ARG A 1 237 ? 13.825 -5.799 -9.974 1.00 87.81 237 ARG A O 1
ATOM 1841 N N . ASN A 1 238 ? 13.851 -7.140 -11.777 1.00 91.75 238 ASN A N 1
ATOM 1842 C CA . ASN A 1 238 ? 12.438 -7.460 -11.669 1.00 91.75 238 ASN A CA 1
ATOM 1843 C C . ASN A 1 238 ? 12.230 -8.423 -10.501 1.00 91.75 238 ASN A C 1
ATOM 1845 O O . ASN A 1 238 ? 13.047 -9.322 -10.277 1.00 91.75 238 ASN A O 1
ATOM 1849 N N . PHE A 1 239 ? 11.113 -8.282 -9.804 1.00 91.94 239 PHE A N 1
ATOM 1850 C CA . PHE A 1 239 ? 10.696 -9.237 -8.789 1.00 91.94 239 PHE A CA 1
ATOM 1851 C C . PHE A 1 239 ? 9.182 -9.403 -8.805 1.00 91.94 239 PHE A C 1
ATOM 1853 O O . PHE A 1 239 ? 8.448 -8.554 -9.310 1.00 91.94 239 PHE A O 1
ATOM 1860 N N . ILE A 1 240 ? 8.722 -10.517 -8.246 1.00 90.31 240 ILE A N 1
ATOM 1861 C CA . ILE A 1 240 ? 7.303 -10.842 -8.148 1.00 90.31 240 ILE A CA 1
ATOM 1862 C C . ILE A 1 240 ? 6.926 -10.946 -6.674 1.00 90.31 240 ILE A C 1
ATOM 1864 O O . ILE A 1 240 ? 7.656 -11.553 -5.889 1.00 90.31 240 ILE A O 1
ATOM 1868 N N . ASN A 1 241 ? 5.782 -10.368 -6.327 1.00 88.94 241 ASN A N 1
ATOM 1869 C CA . ASN A 1 241 ? 5.078 -10.589 -5.073 1.00 88.94 241 ASN A CA 1
ATOM 1870 C C . ASN A 1 241 ? 3.734 -11.263 -5.373 1.00 88.94 241 ASN A C 1
ATOM 1872 O O . ASN A 1 241 ? 3.068 -10.879 -6.331 1.00 88.94 241 ASN A O 1
ATOM 1876 N N . CYS A 1 242 ? 3.329 -12.261 -4.599 1.00 89.94 242 CYS A N 1
ATOM 1877 C CA . CYS A 1 242 ? 2.073 -12.975 -4.822 1.00 89.94 242 CYS A CA 1
ATOM 1878 C C . CYS A 1 242 ? 1.451 -13.428 -3.510 1.00 89.94 242 CYS A C 1
ATOM 1880 O O . CYS A 1 242 ? 2.170 -13.720 -2.557 1.00 89.94 242 CYS A O 1
ATOM 1882 N N . SER A 1 243 ? 0.126 -13.548 -3.506 1.00 90.44 243 SER A N 1
ATOM 1883 C CA . SER A 1 243 ? -0.581 -14.306 -2.479 1.00 90.44 243 SER A CA 1
ATOM 1884 C C . SER A 1 243 ? -0.397 -15.809 -2.679 1.00 90.44 243 SER A C 1
ATOM 1886 O O . SER A 1 243 ? -0.064 -16.272 -3.777 1.00 90.44 243 SER A O 1
ATOM 1888 N N . ASP A 1 244 ? -0.729 -16.576 -1.645 1.00 87.19 244 ASP A N 1
ATOM 1889 C CA . ASP A 1 244 ? -1.075 -17.981 -1.827 1.00 87.19 244 ASP A CA 1
ATOM 1890 C C . ASP A 1 244 ? -2.320 -18.113 -2.718 1.00 87.19 244 ASP A C 1
ATOM 1892 O O . ASP A 1 244 ? -3.137 -17.190 -2.826 1.00 87.19 244 ASP A O 1
ATOM 1896 N N . VAL A 1 245 ? -2.453 -19.260 -3.388 1.00 92.19 245 VAL A N 1
ATOM 1897 C CA . VAL A 1 245 ? -3.640 -19.577 -4.192 1.00 92.19 245 VAL A CA 1
ATOM 1898 C C . VAL A 1 245 ? -4.752 -20.038 -3.249 1.00 92.19 245 VAL A C 1
ATOM 1900 O O . VAL A 1 245 ? -4.582 -21.097 -2.630 1.00 92.19 245 VAL A O 1
ATOM 1903 N N . PRO A 1 246 ? -5.889 -19.319 -3.159 1.00 93.62 246 PRO A N 1
ATOM 1904 C CA . PRO A 1 246 ? -6.993 -19.743 -2.310 1.00 93.62 246 PRO A CA 1
ATOM 1905 C C . PRO A 1 246 ? -7.521 -21.114 -2.738 1.00 93.62 246 PRO A C 1
ATOM 1907 O O . PRO A 1 246 ? -7.608 -21.400 -3.934 1.00 93.62 246 PRO A O 1
ATOM 1910 N N . ASP A 1 247 ? -7.890 -21.968 -1.783 1.00 95.75 247 ASP A N 1
ATOM 1911 C CA . ASP A 1 247 ? -8.277 -23.351 -2.089 1.00 95.75 247 ASP A CA 1
ATOM 1912 C C . ASP A 1 247 ? -9.494 -23.432 -3.018 1.00 95.75 247 ASP A C 1
ATOM 1914 O O . ASP A 1 247 ? -9.510 -24.262 -3.927 1.00 95.75 247 ASP A O 1
ATOM 1918 N N . ILE A 1 248 ? -10.460 -22.518 -2.870 1.00 96.12 248 ILE A N 1
ATOM 1919 C CA . ILE A 1 248 ? -11.623 -22.436 -3.764 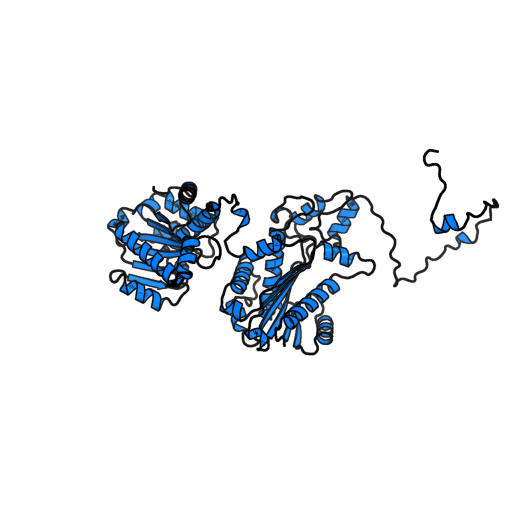1.00 96.12 248 ILE A CA 1
ATOM 1920 C C . ILE A 1 248 ? -11.213 -22.158 -5.216 1.00 96.12 248 ILE A C 1
ATOM 1922 O O . ILE A 1 248 ? -11.804 -22.708 -6.140 1.00 96.12 248 ILE A O 1
ATOM 1926 N N . CYS A 1 249 ? -10.151 -21.374 -5.432 1.00 96.62 249 CYS A N 1
ATOM 1927 C CA . CYS A 1 249 ? -9.654 -21.038 -6.763 1.00 96.62 249 CYS A CA 1
ATOM 1928 C C . CYS A 1 249 ? -8.967 -22.219 -7.457 1.00 96.62 249 CYS A C 1
ATOM 1930 O O . CYS A 1 249 ? -8.703 -22.143 -8.655 1.00 96.62 249 CYS A O 1
ATOM 1932 N N . LYS A 1 250 ? -8.645 -23.300 -6.734 1.00 97.00 250 LYS A N 1
ATOM 1933 C CA . LYS A 1 250 ? -8.054 -24.515 -7.319 1.00 97.00 250 LYS A CA 1
ATOM 1934 C C . LYS A 1 250 ? -9.108 -25.423 -7.945 1.00 97.00 250 LYS A C 1
ATOM 1936 O O . LYS A 1 250 ? -8.792 -26.194 -8.848 1.00 97.00 250 LYS A O 1
ATOM 1941 N N . THR A 1 251 ? -10.348 -25.352 -7.463 1.00 96.12 251 THR A N 1
ATOM 1942 C CA . THR A 1 251 ? -11.454 -26.204 -7.917 1.00 96.12 251 THR A CA 1
ATOM 1943 C C . THR A 1 251 ? -12.457 -25.435 -8.765 1.00 96.12 251 THR A C 1
ATOM 1945 O O . THR A 1 251 ? -12.828 -25.902 -9.841 1.00 96.12 251 THR A O 1
ATOM 1948 N N . GLU A 1 252 ? -12.866 -24.248 -8.324 1.00 97.38 252 GLU A N 1
ATOM 1949 C CA . GLU A 1 252 ? -13.913 -23.469 -8.983 1.00 97.38 252 GLU A CA 1
ATOM 1950 C C . GLU A 1 252 ? -13.382 -22.687 -10.191 1.00 97.38 252 GLU A C 1
ATOM 1952 O O . GLU A 1 252 ? -12.260 -22.180 -10.147 1.00 97.38 252 GLU A O 1
ATOM 1957 N N . PRO A 1 253 ? -14.176 -22.533 -11.267 1.00 97.94 253 PRO A N 1
ATOM 1958 C CA . PRO A 1 253 ? -13.822 -21.679 -12.395 1.00 97.94 253 PRO A CA 1
ATOM 1959 C C . PRO A 1 253 ? -13.571 -20.236 -11.945 1.00 97.94 253 PRO A C 1
ATOM 1961 O O . PRO A 1 253 ? -14.455 -19.589 -11.379 1.00 97.94 253 PRO A O 1
ATOM 1964 N N . CYS A 1 254 ? -12.386 -19.704 -12.235 1.00 98.31 254 CYS A N 1
ATOM 1965 C CA . CYS A 1 254 ? -11.997 -18.344 -11.877 1.00 98.31 254 CYS A CA 1
ATOM 1966 C C . CYS A 1 254 ? -12.012 -17.386 -13.069 1.00 98.31 254 CYS A C 1
ATOM 1968 O O . CYS A 1 254 ? -11.640 -17.744 -14.193 1.00 98.31 254 CYS A O 1
ATOM 1970 N N . MET A 1 255 ? -12.361 -16.133 -12.776 1.00 98.12 255 MET A N 1
ATOM 1971 C CA . MET A 1 255 ? -12.037 -14.984 -13.616 1.00 98.12 255 MET A CA 1
ATOM 1972 C C . MET A 1 255 ? -10.737 -14.339 -13.133 1.00 98.12 255 MET A C 1
ATOM 1974 O O . MET A 1 255 ? -10.459 -14.310 -11.935 1.00 98.12 255 MET A O 1
ATOM 1978 N N . LEU A 1 256 ? -9.961 -13.793 -14.062 1.00 98.56 256 LEU A N 1
ATOM 1979 C CA . LEU A 1 256 ? -8.697 -13.117 -13.800 1.00 98.56 256 LEU A CA 1
ATOM 1980 C C . LEU A 1 256 ? -8.711 -11.731 -14.444 1.00 98.56 256 LEU A C 1
ATOM 1982 O O . LEU A 1 256 ? -9.045 -11.588 -15.616 1.00 98.56 256 LEU A O 1
ATOM 1986 N N . GLY A 1 257 ? -8.345 -10.710 -13.679 1.00 98.19 257 GLY A N 1
ATOM 1987 C CA . GLY A 1 257 ? -8.143 -9.341 -14.140 1.00 98.19 257 GLY A CA 1
ATOM 1988 C C . GLY A 1 257 ? -6.659 -9.024 -14.282 1.00 98.19 257 GLY A C 1
ATOM 1989 O O . GLY A 1 257 ? -5.859 -9.481 -13.468 1.00 98.19 257 GLY A O 1
ATOM 1990 N N . VAL A 1 258 ? -6.297 -8.232 -15.290 1.00 98.12 258 VAL A N 1
ATOM 1991 C CA . VAL A 1 258 ? -4.930 -7.756 -15.544 1.00 98.12 258 VAL A CA 1
ATOM 1992 C C . VAL A 1 258 ? -4.948 -6.249 -15.759 1.00 98.12 258 VAL A C 1
ATOM 1994 O O . VAL A 1 258 ? -5.710 -5.755 -16.592 1.00 98.12 258 VAL A O 1
ATOM 1997 N N . ASP A 1 259 ? -4.077 -5.538 -15.049 1.00 96.94 259 ASP A N 1
ATOM 1998 C CA . ASP A 1 259 ? -3.862 -4.100 -15.222 1.00 96.94 259 ASP A CA 1
ATOM 1999 C C . ASP A 1 259 ? -2.406 -3.730 -14.873 1.00 96.94 259 ASP A C 1
ATOM 2001 O O . ASP A 1 259 ? -1.657 -4.530 -14.301 1.00 96.94 259 ASP A O 1
ATOM 2005 N N . GLU A 1 260 ? -1.988 -2.512 -15.208 1.00 94.44 260 GLU A N 1
ATOM 2006 C CA . GLU A 1 260 ? -0.663 -1.987 -14.913 1.00 94.44 260 GLU A CA 1
ATOM 2007 C C . GLU A 1 260 ? -0.668 -0.628 -14.199 1.00 94.44 260 GLU A C 1
ATOM 2009 O O . GLU A 1 260 ? -1.618 0.156 -14.214 1.00 94.44 260 GLU A O 1
ATOM 2014 N N . ALA A 1 261 ? 0.474 -0.300 -13.601 1.00 93.75 261 ALA A N 1
ATOM 2015 C CA . ALA A 1 261 ? 0.764 1.006 -13.039 1.00 93.75 261 ALA A CA 1
ATOM 2016 C C . ALA A 1 261 ? 2.175 1.456 -13.420 1.00 93.75 261 ALA A C 1
ATOM 2018 O O . ALA A 1 261 ? 3.107 0.664 -13.548 1.00 93.75 261 ALA A O 1
ATOM 2019 N N . GLY A 1 262 ? 2.359 2.766 -13.589 1.00 92.06 262 GLY A N 1
ATOM 2020 C CA . GLY A 1 262 ? 3.680 3.323 -13.873 1.00 92.06 262 GLY A CA 1
ATOM 2021 C C . GLY A 1 262 ? 4.171 3.066 -15.300 1.00 92.06 262 GLY A C 1
ATOM 2022 O O . GLY A 1 262 ? 5.374 3.004 -15.527 1.00 92.06 262 GLY A O 1
ATOM 2023 N N . ARG A 1 263 ? 3.283 2.967 -16.293 1.00 91.38 263 ARG A N 1
ATOM 2024 C CA . ARG A 1 263 ? 3.693 2.860 -17.702 1.00 91.38 263 ARG A CA 1
ATOM 2025 C C . ARG A 1 263 ? 4.361 4.133 -18.235 1.00 91.38 263 ARG A C 1
ATOM 2027 O O . ARG A 1 263 ? 5.375 4.037 -18.907 1.00 91.38 263 ARG A O 1
ATOM 2034 N N . GLY A 1 264 ? 3.804 5.312 -17.948 1.00 89.50 264 GLY A N 1
ATOM 2035 C CA . GLY A 1 264 ? 4.258 6.611 -18.482 1.00 89.50 264 GLY A CA 1
ATOM 2036 C C . GLY A 1 264 ? 5.430 7.340 -17.784 1.00 89.50 264 GLY A C 1
ATOM 2037 O O . GLY A 1 264 ? 6.104 8.108 -18.474 1.00 89.50 264 GLY A O 1
ATOM 2038 N N . PRO A 1 265 ? 5.692 7.161 -16.473 1.00 94.00 265 PRO A N 1
ATOM 2039 C CA . PRO A 1 265 ? 6.789 7.819 -15.762 1.00 94.00 265 PRO A CA 1
ATOM 2040 C C . PRO A 1 265 ? 8.173 7.615 -16.385 1.00 94.00 265 PRO A C 1
ATOM 2042 O O . PRO A 1 265 ? 8.477 6.531 -16.875 1.00 94.00 265 PRO A O 1
ATOM 2045 N N . VAL A 1 266 ? 9.017 8.646 -16.299 1.00 94.19 266 VAL A N 1
ATOM 2046 C CA . VAL A 1 266 ? 10.464 8.567 -16.566 1.00 94.19 266 VAL A CA 1
ATOM 2047 C C . VAL A 1 266 ? 11.238 8.055 -15.345 1.00 94.19 266 VAL A C 1
ATOM 2049 O O . VAL A 1 266 ? 12.323 7.507 -15.505 1.00 94.19 266 VAL A O 1
ATOM 2052 N N . LEU A 1 267 ? 10.678 8.182 -14.136 1.00 95.06 267 LEU A N 1
ATOM 2053 C CA . LEU A 1 267 ? 11.250 7.627 -12.904 1.00 95.06 267 LEU A CA 1
ATOM 2054 C C . LEU A 1 267 ? 10.453 6.421 -12.408 1.00 95.06 267 LEU A C 1
ATOM 2056 O O . LEU A 1 267 ? 9.220 6.400 -12.482 1.00 95.06 267 LEU A O 1
ATOM 2060 N N . GLY A 1 268 ? 11.158 5.468 -11.807 1.00 94.81 268 GLY A N 1
ATOM 2061 C CA . GLY A 1 268 ? 10.555 4.383 -11.043 1.00 94.81 268 GLY A CA 1
ATOM 2062 C C . GLY A 1 268 ? 10.113 3.184 -11.872 1.00 94.81 268 GLY A C 1
ATOM 2063 O O . GLY A 1 268 ? 10.170 3.202 -13.106 1.00 94.81 268 GLY A O 1
ATOM 2064 N N . PRO A 1 269 ? 9.687 2.106 -11.202 1.00 95.81 269 PRO A N 1
ATOM 2065 C CA . PRO A 1 269 ? 9.347 0.854 -11.858 1.00 95.81 269 PRO A CA 1
ATOM 2066 C C . PRO A 1 269 ? 8.005 0.936 -12.594 1.00 95.81 269 PRO A C 1
ATOM 2068 O O . PRO A 1 269 ? 7.173 1.810 -12.330 1.00 95.81 269 PRO A O 1
ATOM 2071 N N . MET A 1 270 ? 7.799 0.013 -13.530 1.00 96.06 270 MET A N 1
ATOM 2072 C CA . MET A 1 270 ? 6.475 -0.312 -14.066 1.00 96.06 270 MET A CA 1
ATOM 2073 C C . MET A 1 270 ? 5.985 -1.564 -13.343 1.00 96.06 270 MET A C 1
ATOM 2075 O O . MET A 1 270 ? 6.761 -2.495 -13.170 1.00 96.06 270 MET A O 1
ATOM 2079 N N . VAL A 1 271 ? 4.730 -1.595 -12.910 1.00 97.12 271 VAL A N 1
ATOM 2080 C CA . VAL A 1 271 ? 4.176 -2.738 -12.177 1.00 97.12 271 VAL A CA 1
ATOM 2081 C C . VAL A 1 271 ? 3.001 -3.312 -12.944 1.00 97.12 271 VAL A C 1
ATOM 2083 O O . VAL A 1 271 ? 2.087 -2.569 -13.289 1.00 97.12 271 VAL A O 1
ATOM 2086 N N . TYR A 1 272 ? 3.019 -4.618 -13.185 1.00 97.12 272 TYR A N 1
ATOM 2087 C CA . TYR A 1 272 ? 1.862 -5.367 -13.665 1.00 97.12 272 TYR A CA 1
ATOM 2088 C C . TYR A 1 272 ? 1.215 -6.094 -12.494 1.00 97.12 272 TYR A C 1
ATOM 2090 O O . TYR A 1 272 ? 1.900 -6.759 -11.721 1.00 97.12 272 TYR A O 1
ATOM 2098 N N . GLY A 1 273 ? -0.098 -5.953 -12.358 1.00 97.00 273 GLY A N 1
ATOM 2099 C CA . GLY A 1 273 ? -0.894 -6.625 -11.344 1.00 97.00 273 GLY A CA 1
ATOM 2100 C C . GLY A 1 273 ? -1.900 -7.564 -11.990 1.00 97.00 273 GLY A C 1
ATOM 2101 O O . GLY A 1 273 ? -2.487 -7.245 -13.025 1.00 97.00 273 GLY A O 1
ATOM 2102 N N . ILE A 1 274 ? -2.124 -8.709 -11.355 1.00 98.38 274 ILE A N 1
ATOM 2103 C CA . ILE A 1 274 ? -3.284 -9.557 -11.603 1.00 98.38 274 ILE A CA 1
ATOM 2104 C C . ILE A 1 274 ? -4.030 -9.823 -10.303 1.00 98.38 274 ILE A C 1
ATOM 2106 O O . ILE A 1 274 ? -3.429 -9.898 -9.231 1.00 98.38 274 ILE A O 1
ATOM 2110 N N . ALA A 1 275 ? -5.336 -10.014 -10.423 1.00 98.06 275 ALA A N 1
ATOM 2111 C CA . ALA A 1 275 ? -6.192 -10.542 -9.371 1.00 98.06 275 ALA A CA 1
ATOM 2112 C C . ALA A 1 275 ? -7.094 -11.619 -9.974 1.00 98.06 275 ALA A C 1
ATOM 2114 O O . ALA A 1 275 ? -7.483 -11.510 -11.136 1.00 98.06 275 ALA A O 1
ATOM 2115 N N . TYR A 1 276 ? -7.432 -12.652 -9.211 1.00 98.25 276 TYR A N 1
ATOM 2116 C CA . TYR A 1 276 ? -8.335 -13.711 -9.649 1.00 98.25 276 TYR A CA 1
ATOM 2117 C C . TYR A 1 276 ? -9.204 -14.215 -8.497 1.00 98.25 276 TYR A C 1
ATOM 2119 O O . TYR A 1 276 ? -8.763 -14.278 -7.351 1.00 98.25 276 TYR A O 1
ATOM 2127 N N . CYS A 1 277 ? -10.448 -14.569 -8.806 1.00 97.56 277 CYS A N 1
ATOM 2128 C CA . CYS A 1 277 ? -11.391 -15.187 -7.873 1.00 97.56 277 CYS A CA 1
ATOM 2129 C C . CYS A 1 277 ? -12.428 -16.027 -8.641 1.00 97.56 277 CYS A C 1
ATOM 2131 O O . CYS A 1 277 ? -12.524 -15.889 -9.870 1.00 97.56 277 CYS A O 1
ATOM 2133 N N . PRO A 1 278 ? -13.207 -16.894 -7.965 1.00 97.62 278 PRO A N 1
ATOM 2134 C CA . PRO A 1 278 ? -14.290 -17.638 -8.600 1.00 97.62 278 PRO A CA 1
ATOM 2135 C C . PRO A 1 278 ? -15.286 -16.715 -9.318 1.00 97.62 278 PRO A C 1
ATOM 2137 O O . PRO A 1 278 ? -15.599 -15.621 -8.839 1.00 97.62 278 PRO A O 1
ATOM 2140 N N . VAL A 1 279 ? -15.793 -17.146 -10.476 1.00 95.19 279 VAL A N 1
ATOM 2141 C CA . VAL A 1 279 ? -16.694 -16.338 -11.327 1.00 95.19 279 VAL A CA 1
ATOM 2142 C C . VAL A 1 279 ? -17.985 -15.940 -10.589 1.00 95.19 279 VAL A C 1
ATOM 2144 O O . VAL A 1 279 ? -18.531 -14.857 -10.810 1.00 95.19 279 VAL A O 1
ATOM 2147 N N . ASP A 1 280 ? -18.466 -16.776 -9.671 1.00 90.00 280 ASP A N 1
ATOM 2148 C CA . ASP A 1 280 ? -19.658 -16.536 -8.850 1.00 90.00 280 ASP A CA 1
ATOM 2149 C C . ASP A 1 280 ? -19.407 -15.615 -7.636 1.00 90.00 280 ASP A C 1
ATOM 2151 O O . ASP A 1 280 ? -20.352 -15.048 -7.081 1.00 90.00 280 ASP A O 1
ATOM 2155 N N . GLN A 1 281 ? -18.143 -15.376 -7.276 1.00 84.94 281 GLN A N 1
ATOM 2156 C CA . GLN A 1 281 ? -17.729 -14.556 -6.132 1.00 84.94 281 GLN A CA 1
ATOM 2157 C C . GLN A 1 281 ? -17.522 -13.074 -6.475 1.00 84.94 281 GLN A C 1
ATOM 2159 O O . GLN A 1 281 ? -16.916 -12.333 -5.708 1.00 84.94 281 GLN A O 1
ATOM 2164 N N . THR A 1 282 ? -18.087 -12.567 -7.574 1.00 82.44 282 THR A N 1
ATOM 2165 C CA . THR A 1 282 ? -18.045 -11.126 -7.930 1.00 82.44 282 THR A CA 1
ATOM 2166 C C . THR A 1 282 ? -18.467 -10.194 -6.784 1.00 82.44 282 THR A C 1
ATOM 2168 O O . THR A 1 282 ? -17.940 -9.087 -6.658 1.00 82.44 282 THR A O 1
ATOM 2171 N N . LYS A 1 283 ? -19.369 -10.644 -5.901 1.00 88.12 283 LYS A N 1
ATOM 2172 C CA . LYS A 1 283 ? -19.812 -9.897 -4.712 1.00 88.12 283 LYS A CA 1
ATOM 2173 C C . LYS A 1 283 ? -18.663 -9.499 -3.789 1.00 88.12 283 LYS A C 1
ATOM 2175 O O . LYS A 1 283 ? -18.713 -8.397 -3.249 1.00 88.12 283 LYS A O 1
ATOM 2180 N N . ILE A 1 284 ? -17.628 -10.330 -3.638 1.00 90.38 284 ILE A N 1
ATOM 2181 C CA . ILE A 1 284 ? -16.508 -10.008 -2.748 1.00 90.38 284 ILE A CA 1
ATOM 2182 C C . ILE A 1 284 ? -15.750 -8.767 -3.217 1.00 90.38 284 ILE A C 1
ATOM 2184 O O . ILE A 1 284 ? -15.396 -7.909 -2.416 1.00 90.38 284 ILE A O 1
ATOM 2188 N N . LEU A 1 285 ? -15.603 -8.606 -4.533 1.00 90.50 285 LEU A N 1
ATOM 2189 C CA . LEU A 1 285 ? -14.942 -7.452 -5.140 1.00 90.50 285 LEU A CA 1
ATOM 2190 C C . LEU A 1 285 ? -15.753 -6.168 -4.925 1.00 90.50 285 LEU A C 1
ATOM 2192 O O . LEU A 1 285 ? -15.184 -5.096 -4.725 1.00 90.50 285 LEU A O 1
ATOM 2196 N N . HIS A 1 286 ? -17.085 -6.270 -4.915 1.00 88.44 286 HIS A N 1
ATOM 2197 C CA . HIS A 1 286 ? -17.958 -5.152 -4.562 1.00 88.44 286 HIS A CA 1
ATOM 2198 C C . HIS A 1 286 ? -17.868 -4.799 -3.074 1.00 88.44 286 HIS A C 1
ATOM 2200 O O . HIS A 1 286 ? -17.786 -3.616 -2.750 1.00 88.44 286 HIS A O 1
ATOM 2206 N N . THR A 1 287 ? -17.838 -5.797 -2.185 1.00 88.25 287 THR A N 1
ATOM 2207 C CA . THR A 1 287 ? -17.662 -5.603 -0.734 1.00 88.25 287 THR A CA 1
ATOM 2208 C C . THR A 1 287 ? -16.328 -4.934 -0.416 1.00 88.25 287 THR A C 1
ATOM 2210 O O . THR A 1 287 ? -16.283 -4.000 0.383 1.00 88.25 287 THR A O 1
ATOM 2213 N N . LEU A 1 288 ? -15.264 -5.352 -1.104 1.00 87.06 288 LEU A N 1
ATOM 2214 C CA . LEU A 1 288 ? -13.942 -4.737 -1.023 1.00 87.06 288 LEU A CA 1
ATOM 2215 C C . LEU A 1 288 ? -13.928 -3.294 -1.537 1.00 87.06 288 LEU A C 1
ATOM 2217 O O . LEU A 1 288 ? -13.089 -2.511 -1.116 1.00 87.06 288 LEU A O 1
ATOM 2221 N N . GLY A 1 289 ? -14.866 -2.907 -2.405 1.00 86.81 289 GLY A N 1
ATOM 2222 C CA . GLY A 1 289 ? -14.943 -1.558 -2.967 1.00 86.81 289 GLY A CA 1
ATOM 2223 C C . GLY A 1 289 ? -14.216 -1.383 -4.303 1.00 86.81 289 GLY A C 1
ATOM 2224 O O . GLY A 1 289 ? -14.043 -0.247 -4.745 1.00 86.81 289 GLY A O 1
ATOM 2225 N N . CYS A 1 290 ? -13.864 -2.475 -4.989 1.00 82.38 290 CYS A N 1
ATOM 2226 C CA . CYS A 1 290 ? -13.221 -2.500 -6.312 1.00 82.38 290 CYS A CA 1
ATOM 2227 C C . CYS A 1 290 ? -14.172 -2.116 -7.470 1.00 82.38 290 CYS A C 1
ATOM 2229 O O . CYS A 1 290 ? -13.956 -2.507 -8.609 1.00 82.38 290 CYS A O 1
ATOM 2231 N N . ALA A 1 291 ? -15.286 -1.429 -7.205 1.00 62.69 291 ALA A N 1
ATOM 2232 C CA . ALA A 1 291 ? -16.362 -1.238 -8.184 1.00 62.69 291 ALA A CA 1
ATOM 2233 C C . ALA A 1 291 ? -16.862 0.207 -8.326 1.00 62.69 291 ALA A C 1
ATOM 2235 O O . ALA A 1 291 ? -17.667 0.479 -9.214 1.00 62.69 291 ALA A O 1
ATOM 2236 N N . ASP A 1 292 ? -16.436 1.138 -7.468 1.00 53.28 292 ASP A N 1
ATOM 2237 C CA . ASP A 1 292 ? -16.906 2.523 -7.557 1.00 53.28 292 ASP A CA 1
ATOM 2238 C C . ASP A 1 292 ? -16.080 3.268 -8.613 1.00 53.28 292 ASP A C 1
ATOM 2240 O O . ASP A 1 292 ? -14.880 3.477 -8.444 1.00 53.28 292 ASP A O 1
ATOM 2244 N N . SER A 1 293 ? -16.724 3.652 -9.717 1.00 42.88 293 SER A N 1
ATOM 2245 C CA . SER A 1 293 ? -16.154 4.260 -10.930 1.00 42.88 293 SER A CA 1
ATOM 2246 C C . SER A 1 293 ? -15.624 5.694 -10.733 1.00 42.88 293 SER A C 1
ATOM 2248 O O . SER A 1 293 ? -15.651 6.520 -11.648 1.00 42.88 293 SER A O 1
ATOM 2250 N N . LYS A 1 294 ? -15.177 6.023 -9.520 1.00 54.69 294 LYS A N 1
ATOM 2251 C CA . LYS A 1 294 ? -14.516 7.274 -9.149 1.00 54.69 294 LYS A CA 1
ATOM 2252 C C . LYS A 1 294 ? -13.057 6.965 -8.858 1.00 54.69 294 LYS A C 1
ATOM 2254 O O . LYS A 1 294 ? -12.757 5.966 -8.214 1.00 54.69 294 LYS A O 1
ATOM 2259 N N . ALA A 1 295 ? -12.156 7.840 -9.300 1.00 66.62 295 ALA A N 1
ATOM 2260 C CA . ALA A 1 295 ? -10.735 7.717 -8.996 1.00 66.62 295 ALA A CA 1
ATOM 2261 C C . ALA A 1 295 ? -10.535 7.531 -7.478 1.00 66.62 295 ALA A C 1
ATOM 2263 O O . ALA A 1 295 ? -10.841 8.428 -6.691 1.00 66.62 295 ALA A O 1
ATOM 2264 N N . LEU A 1 296 ? -10.086 6.339 -7.075 1.00 79.50 296 LEU A N 1
ATOM 2265 C CA . LEU A 1 296 ? -9.794 6.014 -5.682 1.00 79.50 296 LEU A CA 1
ATOM 2266 C C . LEU A 1 296 ? -8.561 6.807 -5.237 1.00 79.50 296 LEU A C 1
ATOM 2268 O O . LEU A 1 296 ? -7.579 6.890 -5.979 1.00 79.50 296 LEU A O 1
ATOM 2272 N N . THR A 1 297 ? -8.599 7.372 -4.028 1.00 85.69 297 THR A N 1
ATOM 2273 C CA . THR A 1 297 ? -7.410 8.007 -3.444 1.00 85.69 297 THR A CA 1
ATOM 2274 C C . THR A 1 297 ? -6.345 6.955 -3.139 1.00 85.69 297 THR A C 1
ATOM 2276 O O . THR A 1 297 ? -6.621 5.753 -3.130 1.00 85.69 297 THR A O 1
ATOM 2279 N N . GLU A 1 298 ? -5.106 7.383 -2.916 1.00 83.75 298 GLU A N 1
ATOM 2280 C CA . GLU A 1 298 ? -4.022 6.481 -2.524 1.00 83.75 298 GLU A CA 1
ATOM 2281 C C . GLU A 1 298 ? -4.351 5.715 -1.240 1.00 83.75 298 GLU A C 1
ATOM 2283 O O . GLU A 1 298 ? -4.244 4.494 -1.220 1.00 83.75 298 GLU A O 1
ATOM 2288 N N . GLU A 1 299 ? -4.888 6.401 -0.234 1.00 85.25 299 GLU A N 1
ATOM 2289 C CA . GLU A 1 299 ? -5.272 5.812 1.051 1.00 85.25 299 GLU A CA 1
ATOM 2290 C C . GLU A 1 299 ? -6.394 4.788 0.885 1.00 85.25 299 GLU A C 1
ATOM 2292 O O . GLU A 1 299 ? -6.388 3.741 1.525 1.00 85.25 299 GLU A O 1
ATOM 2297 N N . LYS A 1 300 ? -7.358 5.063 -0.005 1.00 87.81 300 LYS A N 1
ATOM 2298 C CA . LYS A 1 300 ? -8.450 4.126 -0.278 1.00 87.81 300 LYS A CA 1
ATOM 2299 C C . LYS A 1 300 ? -7.951 2.897 -1.041 1.00 87.81 300 LYS A C 1
ATOM 2301 O O . LYS A 1 300 ? -8.423 1.802 -0.771 1.00 87.81 300 LYS A O 1
ATOM 2306 N N . ARG A 1 301 ? -6.994 3.050 -1.966 1.00 89.25 301 ARG A N 1
ATOM 2307 C CA . ARG A 1 301 ? -6.343 1.906 -2.633 1.00 89.25 301 ARG A CA 1
ATOM 2308 C C . ARG A 1 301 ? -5.569 1.053 -1.621 1.00 89.25 301 ARG A C 1
ATOM 2310 O O . ARG A 1 301 ? -5.707 -0.166 -1.648 1.00 89.25 301 ARG A O 1
ATOM 2317 N N . ASP A 1 302 ? -4.833 1.688 -0.709 1.00 86.75 302 ASP A N 1
ATOM 2318 C CA . ASP A 1 302 ? -4.106 1.013 0.373 1.00 86.75 302 ASP A CA 1
ATOM 2319 C C . ASP A 1 302 ? -5.053 0.258 1.321 1.00 86.75 302 ASP A C 1
ATOM 2321 O O . ASP A 1 302 ? -4.774 -0.889 1.668 1.00 86.75 302 ASP A O 1
ATOM 2325 N N . ASP A 1 303 ? -6.191 0.848 1.700 1.00 87.69 303 ASP A N 1
ATOM 2326 C CA . ASP A 1 303 ? -7.221 0.189 2.520 1.00 87.69 303 ASP A CA 1
ATOM 2327 C C . ASP A 1 303 ? -7.792 -1.053 1.823 1.00 87.69 303 ASP A C 1
ATOM 2329 O O . ASP A 1 303 ? -7.839 -2.131 2.412 1.00 87.69 303 ASP A O 1
ATOM 2333 N N . ILE A 1 304 ? -8.164 -0.936 0.543 1.00 90.62 304 ILE A N 1
ATOM 2334 C CA . ILE A 1 304 ? -8.710 -2.064 -0.224 1.00 90.62 304 ILE A CA 1
ATOM 2335 C C . ILE A 1 304 ? -7.678 -3.184 -0.347 1.00 90.62 304 ILE A C 1
ATOM 2337 O O . ILE A 1 304 ? -8.003 -4.346 -0.105 1.00 90.62 304 ILE A O 1
ATOM 2341 N N . PHE A 1 305 ? -6.429 -2.850 -0.686 1.00 91.31 305 PHE A N 1
ATOM 2342 C CA . PHE A 1 305 ? -5.388 -3.865 -0.786 1.00 91.31 305 PHE A CA 1
ATOM 2343 C C . PHE A 1 305 ? -5.100 -4.498 0.577 1.00 91.31 305 PHE A C 1
ATOM 2345 O O . PHE A 1 305 ? -4.977 -5.711 0.666 1.00 91.31 305 PHE A O 1
ATOM 2352 N N . THR A 1 306 ? -5.103 -3.721 1.661 1.00 86.69 306 THR A N 1
ATOM 2353 C CA . THR A 1 306 ? -4.961 -4.258 3.024 1.00 86.69 306 THR A CA 1
ATOM 2354 C C . THR A 1 306 ? -6.073 -5.252 3.350 1.00 86.69 306 THR A C 1
ATOM 2356 O O . THR A 1 306 ? -5.789 -6.327 3.873 1.00 86.69 306 THR A O 1
ATOM 2359 N N . LYS A 1 307 ? -7.327 -4.956 2.994 1.00 88.38 307 LYS A N 1
ATOM 2360 C CA . LYS A 1 307 ? -8.449 -5.890 3.181 1.00 88.38 307 LYS A CA 1
ATOM 2361 C C . LYS A 1 307 ? -8.279 -7.172 2.377 1.00 88.38 307 LYS A C 1
ATOM 2363 O O . LYS A 1 307 ? -8.499 -8.250 2.922 1.00 88.38 307 LYS A O 1
ATOM 2368 N N . MET A 1 308 ? -7.789 -7.077 1.137 1.00 88.88 308 MET A N 1
ATOM 2369 C CA . MET A 1 308 ? -7.433 -8.258 0.336 1.00 88.88 308 MET A CA 1
ATOM 2370 C C . MET A 1 308 ? -6.395 -9.160 1.027 1.00 88.88 308 MET A C 1
ATOM 2372 O O . MET A 1 308 ? -6.402 -10.365 0.799 1.00 88.88 308 MET A O 1
ATOM 2376 N N . LEU A 1 309 ? -5.523 -8.594 1.869 1.00 83.81 309 LEU A N 1
ATOM 2377 C CA . LEU A 1 309 ? -4.458 -9.311 2.584 1.00 83.81 309 LEU A CA 1
ATOM 2378 C C . LEU A 1 309 ? -4.843 -9.792 3.988 1.00 83.81 309 LEU A C 1
ATOM 2380 O O . LEU A 1 309 ? -4.087 -10.547 4.590 1.00 83.81 309 LEU A O 1
ATOM 2384 N N . THR A 1 310 ? -5.952 -9.314 4.554 1.00 79.31 310 THR A N 1
ATOM 2385 C CA . THR A 1 310 ? -6.227 -9.476 5.996 1.00 79.31 310 THR A CA 1
ATOM 2386 C C . THR A 1 310 ? -7.619 -9.994 6.310 1.00 79.31 310 THR A C 1
ATOM 2388 O O . THR A 1 310 ? -7.804 -10.636 7.344 1.00 79.31 310 THR A O 1
ATOM 2391 N N . GLU A 1 311 ? -8.605 -9.742 5.450 1.00 84.56 311 GLU A N 1
ATOM 2392 C CA . GLU A 1 311 ? -9.960 -10.233 5.666 1.00 84.56 311 GLU A CA 1
ATOM 2393 C C . GLU A 1 311 ? -10.057 -11.700 5.242 1.00 84.56 311 GLU A C 1
ATOM 2395 O O . GLU A 1 311 ? -9.701 -12.056 4.120 1.00 84.56 311 GLU A O 1
ATOM 2400 N N . GLU A 1 312 ? -10.573 -12.545 6.135 1.00 84.69 312 GLU A N 1
ATOM 2401 C CA . GLU A 1 312 ? -10.688 -13.996 5.934 1.00 84.69 312 GLU A CA 1
ATOM 2402 C C . GLU A 1 312 ? -11.451 -14.348 4.650 1.00 84.69 312 GLU A C 1
ATOM 2404 O O . GLU A 1 312 ? -11.005 -15.195 3.878 1.00 84.69 312 GLU A O 1
ATOM 2409 N N . ASP A 1 313 ? -12.552 -13.646 4.368 1.00 88.19 313 ASP A N 1
ATOM 2410 C CA . ASP A 1 313 ? -13.302 -13.833 3.125 1.00 88.19 313 ASP A CA 1
ATOM 2411 C C . ASP A 1 313 ? -12.419 -13.555 1.903 1.00 88.19 313 ASP A C 1
ATOM 2413 O O . ASP A 1 313 ? -12.438 -14.319 0.940 1.00 88.19 313 ASP A O 1
ATOM 2417 N N . SER A 1 314 ? -11.615 -12.492 1.930 1.00 88.81 314 SER A N 1
ATOM 2418 C CA . SER A 1 314 ? -10.752 -12.133 0.801 1.00 88.81 314 SER A CA 1
ATOM 2419 C C . SER A 1 314 ? -9.603 -13.117 0.638 1.00 88.81 314 SER A C 1
ATOM 2421 O O . SER A 1 314 ? -9.373 -13.590 -0.471 1.00 88.81 314 SER A O 1
ATOM 2423 N N . LEU A 1 315 ? -8.950 -13.500 1.735 1.00 85.69 315 LEU A N 1
ATOM 2424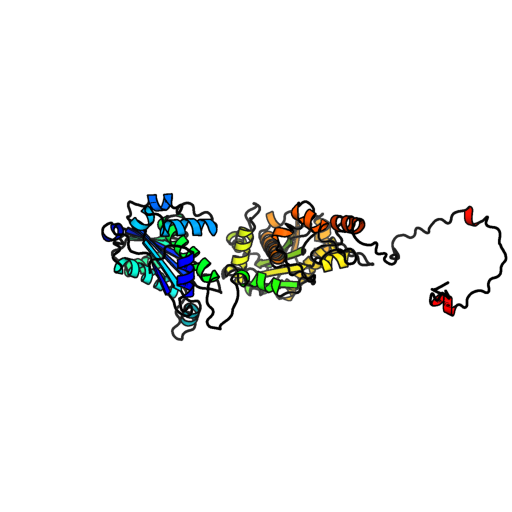 C CA . LEU A 1 315 ? -7.878 -14.498 1.748 1.00 85.69 315 LEU A CA 1
ATOM 2425 C C . LEU A 1 315 ? -8.335 -15.853 1.194 1.00 85.69 315 LEU A C 1
ATOM 2427 O O . LEU A 1 315 ? -7.589 -16.523 0.485 1.00 85.69 315 LEU A O 1
ATOM 2431 N N . ASN A 1 316 ? -9.580 -16.236 1.478 1.00 90.69 316 ASN A N 1
ATOM 2432 C CA . ASN A 1 316 ? -10.140 -17.508 1.039 1.00 90.69 316 ASN A CA 1
ATOM 2433 C C . ASN A 1 316 ? -10.703 -17.485 -0.387 1.00 90.69 316 ASN A C 1
ATOM 2435 O O . ASN A 1 316 ? -10.987 -18.557 -0.917 1.00 90.69 316 ASN A O 1
ATOM 2439 N N . ASN A 1 317 ? -10.868 -16.317 -1.019 1.00 94.12 317 ASN A N 1
ATOM 2440 C CA . ASN A 1 317 ? -11.548 -16.212 -2.318 1.00 94.12 317 ASN A CA 1
ATOM 2441 C C . ASN A 1 317 ? -10.784 -15.427 -3.391 1.00 94.12 317 ASN A C 1
ATOM 2443 O O . ASN A 1 317 ? -11.096 -15.586 -4.568 1.00 94.12 317 ASN A O 1
ATOM 2447 N N . VAL A 1 318 ? -9.822 -14.575 -3.034 1.00 95.75 318 VAL A N 1
ATOM 2448 C CA . VAL A 1 318 ? -9.142 -13.673 -3.972 1.00 95.75 318 VAL A CA 1
ATOM 2449 C C . VAL A 1 318 ? -7.639 -13.905 -3.927 1.00 95.75 318 VAL A C 1
ATOM 2451 O O . VAL A 1 318 ? -6.979 -13.613 -2.936 1.00 95.75 318 VAL A O 1
ATOM 2454 N N . GLY A 1 319 ? -7.086 -14.389 -5.035 1.00 95.75 319 GLY A N 1
ATOM 2455 C CA . GLY A 1 319 ? -5.646 -14.446 -5.242 1.00 95.75 319 GLY A CA 1
ATOM 2456 C C . GLY A 1 319 ? -5.149 -13.255 -6.057 1.00 95.75 319 GLY A C 1
ATOM 2457 O O . GLY A 1 319 ? -5.889 -12.676 -6.854 1.00 95.75 319 GLY A O 1
ATOM 2458 N N . TRP A 1 320 ? -3.886 -12.875 -5.881 1.00 96.69 320 TRP A N 1
ATOM 2459 C CA . TRP A 1 320 ? -3.275 -11.779 -6.633 1.00 96.69 320 TRP A CA 1
ATOM 2460 C C . TRP A 1 320 ? -1.775 -11.988 -6.841 1.00 96.69 320 TRP A C 1
ATOM 2462 O O . TRP A 1 320 ? -1.107 -12.709 -6.099 1.00 96.69 320 TRP A O 1
ATOM 2472 N N . VAL A 1 321 ? -1.236 -11.342 -7.874 1.00 96.25 321 VAL A N 1
ATOM 2473 C CA . VAL A 1 321 ? 0.203 -11.313 -8.163 1.00 96.25 321 VAL A CA 1
ATOM 2474 C C . VAL A 1 321 ? 0.584 -9.933 -8.689 1.00 96.25 321 VAL A C 1
ATOM 2476 O O . VAL A 1 321 ? -0.126 -9.371 -9.516 1.00 96.25 321 VAL A O 1
ATOM 2479 N N . ALA A 1 322 ? 1.715 -9.400 -8.239 1.00 96.19 322 ALA A N 1
ATOM 2480 C CA . ALA A 1 322 ? 2.324 -8.175 -8.734 1.00 96.19 322 ALA A CA 1
ATOM 2481 C C . ALA A 1 322 ? 3.743 -8.459 -9.246 1.00 96.19 322 ALA A C 1
ATOM 2483 O O . ALA A 1 322 ? 4.587 -8.945 -8.494 1.00 96.19 322 ALA A O 1
ATOM 2484 N N . GLU A 1 323 ? 4.031 -8.129 -10.504 1.00 97.00 323 GLU A N 1
ATOM 2485 C CA . GLU A 1 323 ? 5.392 -8.077 -11.043 1.00 97.00 323 GLU A CA 1
ATOM 2486 C C . GLU A 1 323 ? 5.874 -6.628 -11.072 1.00 97.00 323 GLU A C 1
ATOM 2488 O O . GLU A 1 323 ? 5.294 -5.782 -11.753 1.00 97.00 323 GLU A O 1
ATOM 2493 N N . VAL A 1 324 ? 6.962 -6.348 -10.358 1.00 96.94 324 VAL A N 1
ATOM 2494 C CA . VAL A 1 324 ? 7.657 -5.062 -10.398 1.00 96.94 324 VAL A CA 1
ATOM 2495 C C . VAL A 1 324 ? 8.781 -5.158 -11.419 1.00 96.94 324 VAL A C 1
ATOM 2497 O O . VAL A 1 324 ? 9.709 -5.947 -11.256 1.00 96.94 324 VAL A O 1
ATOM 2500 N N . ILE A 1 325 ? 8.702 -4.351 -12.474 1.00 95.75 325 ILE A N 1
ATOM 2501 C CA . ILE A 1 325 ? 9.664 -4.294 -13.576 1.00 95.75 325 ILE A CA 1
ATOM 2502 C C . ILE A 1 325 ? 10.571 -3.083 -13.364 1.00 95.75 325 ILE A C 1
ATOM 2504 O O . ILE A 1 325 ? 10.102 -1.938 -13.345 1.00 95.75 325 ILE A O 1
ATOM 2508 N N . SER A 1 326 ? 11.874 -3.322 -13.213 1.00 95.88 326 SER A N 1
ATOM 2509 C CA . SER A 1 326 ? 12.812 -2.264 -12.836 1.00 95.88 326 SER A CA 1
ATOM 2510 C C . SER A 1 326 ? 13.038 -1.248 -13.971 1.00 95.88 326 SER A C 1
ATOM 2512 O O . SER A 1 326 ? 13.035 -1.620 -15.152 1.00 95.88 326 SER A O 1
ATOM 2514 N N . PRO A 1 327 ? 13.299 0.038 -13.654 1.00 93.12 327 PRO A N 1
ATOM 2515 C CA . PRO A 1 327 ? 13.658 1.054 -14.652 1.00 93.12 327 PRO A CA 1
ATOM 2516 C C . PRO A 1 327 ? 14.876 0.642 -15.485 1.00 93.12 327 PRO A C 1
ATOM 2518 O O . PRO A 1 327 ? 14.931 0.883 -16.694 1.00 93.12 327 PRO A O 1
ATOM 2521 N N . ASN A 1 328 ? 15.827 -0.033 -14.839 1.00 91.62 328 ASN A N 1
ATOM 2522 C CA . ASN A 1 328 ? 17.009 -0.600 -15.465 1.00 91.62 328 ASN A CA 1
ATOM 2523 C C . ASN A 1 328 ? 16.655 -1.692 -16.488 1.00 91.62 328 ASN A C 1
ATOM 2525 O O . ASN A 1 328 ? 17.128 -1.651 -17.622 1.00 91.62 328 ASN A O 1
ATOM 2529 N N . TYR A 1 329 ? 15.786 -2.648 -16.136 1.00 92.06 329 TYR A N 1
ATOM 2530 C CA . TYR A 1 329 ? 15.343 -3.679 -17.077 1.00 92.06 329 TYR A CA 1
ATOM 2531 C C . TYR A 1 329 ? 14.620 -3.069 -18.282 1.00 92.06 329 TYR A C 1
ATOM 2533 O O . TYR A 1 329 ? 14.863 -3.485 -19.418 1.00 92.06 329 TYR A O 1
ATOM 2541 N N . ILE A 1 330 ? 13.768 -2.065 -18.050 1.00 90.25 330 ILE A N 1
ATOM 2542 C CA . ILE A 1 330 ? 13.065 -1.347 -19.119 1.00 90.25 330 ILE A CA 1
ATOM 2543 C C . ILE A 1 330 ? 14.075 -0.662 -20.049 1.00 90.25 330 ILE A C 1
ATOM 2545 O O . ILE A 1 330 ? 14.032 -0.867 -21.262 1.00 90.25 330 ILE A O 1
ATOM 2549 N N . SER A 1 331 ? 15.020 0.093 -19.486 1.00 91.19 331 SER A N 1
ATOM 2550 C CA . SER A 1 331 ? 16.059 0.802 -20.245 1.00 91.19 331 SER A CA 1
ATOM 2551 C C . SER A 1 331 ? 16.913 -0.157 -21.066 1.00 91.19 331 SER A C 1
ATOM 2553 O O . SER A 1 331 ? 17.026 0.005 -22.279 1.00 91.19 331 SER A O 1
ATOM 2555 N N . ASN A 1 332 ? 17.423 -1.215 -20.436 1.00 89.50 332 ASN A N 1
ATOM 2556 C CA . ASN A 1 332 ? 18.231 -2.224 -21.112 1.00 89.50 332 ASN A CA 1
ATOM 2557 C C . ASN A 1 332 ? 17.442 -2.954 -22.199 1.00 89.50 332 ASN A C 1
ATOM 2559 O O . ASN A 1 332 ? 17.995 -3.254 -23.249 1.00 89.50 332 ASN A O 1
ATOM 2563 N N . SER A 1 333 ? 16.155 -3.239 -21.984 1.00 88.19 333 SER A N 1
ATOM 2564 C CA . SER A 1 333 ? 15.312 -3.883 -22.998 1.00 88.19 333 SER A CA 1
ATOM 2565 C C . SER A 1 333 ? 15.147 -3.004 -24.237 1.00 88.19 333 SER A C 1
ATOM 2567 O O . SER A 1 333 ? 15.307 -3.486 -25.358 1.00 88.19 333 SER A O 1
ATOM 2569 N N . MET A 1 334 ? 14.889 -1.711 -24.040 1.00 87.12 334 MET A N 1
ATOM 2570 C CA . MET A 1 334 ? 14.641 -0.771 -25.134 1.00 87.12 334 MET A CA 1
ATOM 2571 C C . MET A 1 334 ? 15.918 -0.358 -25.883 1.00 87.12 334 MET A C 1
ATOM 2573 O O . MET A 1 334 ? 15.839 -0.066 -27.075 1.00 87.12 334 MET A O 1
ATOM 2577 N N . TYR A 1 335 ? 17.084 -0.397 -25.228 1.00 85.62 335 TYR A N 1
ATOM 2578 C CA . TYR A 1 335 ? 18.390 -0.106 -25.841 1.00 85.62 335 TYR A CA 1
ATOM 2579 C C . TYR A 1 335 ? 19.155 -1.330 -26.365 1.00 85.62 335 TYR A C 1
ATOM 2581 O O . TYR A 1 335 ? 20.254 -1.187 -26.903 1.00 85.62 335 TYR A O 1
ATOM 2589 N N . ARG A 1 336 ? 18.610 -2.548 -26.249 1.00 81.81 336 ARG A N 1
ATOM 2590 C CA . ARG A 1 336 ? 19.217 -3.739 -26.869 1.00 81.81 336 ARG A CA 1
ATOM 2591 C C . ARG A 1 336 ? 19.354 -3.566 -28.385 1.00 81.81 336 ARG A C 1
ATOM 2593 O O . ARG A 1 336 ? 18.478 -3.001 -29.036 1.00 81.81 336 ARG A O 1
ATOM 2600 N N . ARG A 1 337 ? 20.411 -4.165 -28.958 1.00 78.75 337 ARG A N 1
ATOM 2601 C CA . ARG A 1 337 ? 20.640 -4.225 -30.419 1.00 78.75 337 ARG A CA 1
ATOM 2602 C C . ARG A 1 337 ? 19.420 -4.779 -31.163 1.00 78.75 337 ARG A C 1
ATOM 2604 O O . ARG A 1 337 ? 18.961 -4.187 -32.132 1.00 78.75 337 ARG A O 1
ATOM 2611 N N . ALA A 1 338 ? 18.860 -5.882 -30.663 1.00 78.69 338 ALA A N 1
ATOM 2612 C CA . ALA A 1 338 ? 17.524 -6.330 -31.037 1.00 78.69 338 ALA A CA 1
ATOM 2613 C C . ALA A 1 338 ? 16.506 -5.575 -30.173 1.00 78.69 338 ALA A C 1
ATOM 2615 O O . ALA A 1 338 ? 16.278 -5.947 -29.019 1.00 78.69 338 ALA A O 1
ATOM 2616 N N . LYS A 1 339 ? 15.956 -4.483 -30.716 1.00 72.12 339 LYS A N 1
ATOM 2617 C CA . LYS A 1 339 ? 15.041 -3.595 -29.990 1.00 72.12 339 LYS A CA 1
ATOM 2618 C C . LYS A 1 339 ? 13.854 -4.382 -29.444 1.00 72.12 339 LYS A C 1
ATOM 2620 O O . LYS A 1 339 ? 13.113 -4.986 -30.212 1.00 72.12 339 LYS A O 1
ATOM 2625 N N . HIS A 1 340 ? 13.669 -4.322 -28.130 1.00 80.62 340 HIS A N 1
ATOM 2626 C CA . HIS A 1 340 ? 12.511 -4.879 -27.445 1.00 80.62 340 HIS A CA 1
ATOM 2627 C C . HIS A 1 340 ? 11.677 -3.715 -26.910 1.00 80.62 340 HIS A C 1
ATOM 2629 O O . HIS A 1 340 ? 12.098 -2.973 -26.020 1.00 80.62 340 HIS A O 1
ATOM 2635 N N . SER A 1 341 ? 10.520 -3.490 -27.525 1.00 88.62 341 SER A N 1
ATOM 2636 C CA . SER A 1 341 ? 9.690 -2.318 -27.248 1.00 88.62 341 SER A CA 1
ATOM 2637 C C . SER A 1 341 ? 9.002 -2.409 -25.883 1.00 88.62 341 SER A C 1
ATOM 2639 O O . SER A 1 341 ? 8.740 -3.498 -25.373 1.00 88.62 341 SER A O 1
ATOM 2641 N N . LEU A 1 342 ? 8.606 -1.261 -25.318 1.00 87.88 342 LEU A N 1
ATOM 2642 C CA . LEU A 1 342 ? 7.823 -1.236 -24.076 1.00 87.88 342 LEU A CA 1
ATOM 2643 C C . LEU A 1 342 ? 6.510 -2.029 -24.203 1.00 87.88 342 LEU A C 1
ATOM 2645 O O . LEU A 1 342 ? 6.080 -2.656 -23.245 1.00 87.88 342 LEU A O 1
ATOM 2649 N N . ASN A 1 343 ? 5.899 -2.053 -25.394 1.00 87.81 343 ASN A N 1
ATOM 2650 C CA . ASN A 1 343 ? 4.705 -2.861 -25.665 1.00 87.81 343 ASN A CA 1
ATOM 2651 C C . ASN A 1 343 ? 4.968 -4.359 -25.501 1.00 87.81 343 ASN A C 1
ATOM 2653 O O . ASN A 1 343 ? 4.132 -5.064 -24.944 1.00 87.81 343 ASN A O 1
ATOM 2657 N N . GLU A 1 344 ? 6.111 -4.845 -25.981 1.00 88.62 344 GLU A N 1
ATOM 2658 C CA . GLU A 1 344 ? 6.475 -6.255 -25.856 1.00 88.62 344 GLU A CA 1
ATOM 2659 C C . GLU A 1 344 ? 6.849 -6.605 -24.416 1.00 88.62 344 GLU A C 1
ATOM 2661 O O . GLU A 1 344 ? 6.392 -7.629 -23.920 1.00 88.62 344 GLU A O 1
ATOM 2666 N N . VAL A 1 345 ? 7.578 -5.729 -23.711 1.00 89.06 345 VAL A N 1
ATOM 2667 C CA . VAL A 1 345 ? 7.851 -5.883 -22.269 1.00 89.06 345 VAL A CA 1
ATOM 2668 C C . VAL A 1 345 ? 6.543 -5.989 -21.477 1.00 89.06 345 VAL A C 1
ATOM 2670 O O . VAL A 1 345 ? 6.364 -6.944 -20.725 1.00 89.06 345 VAL A O 1
ATOM 2673 N N . SER A 1 346 ? 5.613 -5.053 -21.694 1.00 89.25 346 SER A N 1
ATOM 2674 C CA . SER A 1 346 ? 4.281 -5.034 -21.077 1.00 89.25 346 SER A CA 1
ATOM 2675 C C . SER A 1 346 ? 3.497 -6.321 -21.324 1.00 89.25 346 SER A C 1
ATOM 2677 O O . SER A 1 346 ? 3.024 -6.974 -20.399 1.00 89.25 346 SER A O 1
ATOM 2679 N N . MET A 1 347 ? 3.374 -6.710 -22.589 1.00 89.88 347 MET A N 1
ATOM 2680 C CA . MET A 1 347 ? 2.589 -7.872 -22.988 1.00 89.88 347 MET A CA 1
ATOM 2681 C C . MET A 1 347 ? 3.213 -9.183 -22.491 1.00 89.88 347 MET A C 1
ATOM 2683 O O . MET A 1 347 ? 2.487 -10.071 -22.054 1.00 89.88 347 MET A O 1
ATOM 2687 N N . ASN A 1 348 ? 4.543 -9.309 -22.512 1.00 92.69 348 ASN A N 1
ATOM 2688 C CA . ASN A 1 348 ? 5.232 -10.488 -21.986 1.00 92.69 348 ASN A CA 1
ATOM 2689 C C . ASN A 1 348 ? 5.035 -10.634 -20.471 1.00 92.69 348 ASN A C 1
ATOM 2691 O O . ASN A 1 348 ? 4.838 -11.754 -20.004 1.00 92.69 348 ASN A O 1
ATOM 2695 N N . SER A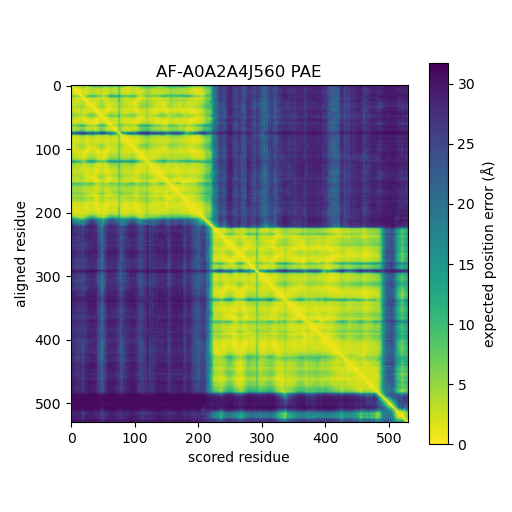 1 349 ? 5.035 -9.525 -19.725 1.00 94.56 349 SER A N 1
ATOM 2696 C CA . SER A 1 349 ? 4.728 -9.523 -18.289 1.00 94.56 349 SER A CA 1
ATOM 2697 C C . SER A 1 349 ? 3.292 -9.987 -18.024 1.00 94.56 349 SER A C 1
ATOM 2699 O O . SER A 1 349 ? 3.087 -10.946 -17.282 1.00 94.56 349 SER A O 1
ATOM 2701 N N . ALA A 1 350 ? 2.303 -9.429 -18.731 1.00 95.25 350 ALA A N 1
ATOM 2702 C CA . ALA A 1 350 ? 0.911 -9.873 -18.624 1.00 95.25 350 ALA A CA 1
ATOM 2703 C C . ALA A 1 350 ? 0.744 -11.379 -18.920 1.00 95.25 350 ALA A C 1
ATOM 2705 O O . ALA A 1 350 ? 0.118 -12.100 -18.145 1.00 95.25 350 ALA A O 1
ATOM 2706 N N . ILE A 1 351 ? 1.357 -11.881 -20.001 1.00 96.31 351 ILE A N 1
ATOM 2707 C CA . ILE A 1 351 ? 1.347 -13.313 -20.350 1.00 96.31 351 ILE A CA 1
ATOM 2708 C C . ILE A 1 351 ? 1.997 -14.156 -19.244 1.00 96.31 351 ILE A C 1
ATOM 2710 O O . ILE A 1 351 ? 1.463 -15.203 -18.878 1.00 96.31 351 ILE A O 1
ATOM 2714 N N . SER A 1 352 ? 3.146 -13.719 -18.724 1.00 96.62 352 SER A N 1
ATOM 2715 C CA . SER A 1 352 ? 3.881 -14.407 -17.658 1.00 96.62 352 SER A CA 1
ATOM 2716 C C . SER A 1 352 ? 3.043 -14.527 -16.386 1.00 96.62 352 SER A C 1
ATOM 2718 O O . SER A 1 352 ? 2.952 -15.608 -15.809 1.00 96.62 352 SER A O 1
ATOM 2720 N N . LEU A 1 353 ? 2.356 -13.453 -15.987 1.00 97.25 353 LEU A N 1
ATOM 2721 C CA . LEU A 1 353 ? 1.495 -13.451 -14.806 1.00 97.25 353 LEU A CA 1
ATOM 2722 C C . LEU A 1 353 ? 0.277 -14.367 -14.962 1.00 97.25 353 LEU A C 1
ATOM 2724 O O . LEU A 1 353 ? -0.023 -15.130 -14.043 1.00 97.25 353 LEU A O 1
ATOM 2728 N N . ILE A 1 354 ? -0.382 -14.356 -16.127 1.00 97.75 354 ILE A N 1
ATOM 2729 C CA . ILE A 1 354 ? -1.498 -15.272 -16.418 1.00 97.75 354 ILE A CA 1
ATOM 2730 C C . ILE A 1 354 ? -1.027 -16.731 -16.319 1.00 97.75 354 ILE A C 1
ATOM 2732 O O . ILE A 1 354 ? -1.667 -17.541 -15.648 1.00 97.75 354 ILE A O 1
ATOM 2736 N N . LYS A 1 355 ? 0.119 -17.063 -16.936 1.00 97.31 355 LYS A N 1
ATOM 2737 C CA . LYS A 1 355 ? 0.717 -18.406 -16.840 1.00 97.31 355 LYS A CA 1
ATOM 2738 C C . LYS A 1 355 ? 1.032 -18.776 -15.401 1.00 97.31 355 LYS A C 1
ATOM 2740 O O . LYS A 1 355 ? 0.654 -19.855 -14.965 1.00 97.31 355 LYS A O 1
ATOM 2745 N N . LYS A 1 356 ? 1.657 -17.868 -14.651 1.00 95.06 356 LYS A N 1
ATOM 2746 C CA . LYS A 1 356 ? 2.030 -18.096 -13.255 1.00 95.06 356 LYS A CA 1
ATOM 2747 C C . LYS A 1 356 ? 0.816 -18.425 -12.388 1.00 95.06 356 LYS A C 1
ATOM 2749 O O . LYS A 1 356 ? 0.910 -19.337 -11.572 1.00 95.06 356 LYS A O 1
ATOM 2754 N N . ALA A 1 357 ? -0.307 -17.723 -12.550 1.00 95.44 357 ALA A N 1
ATOM 2755 C CA . ALA A 1 357 ? -1.527 -18.026 -11.799 1.00 95.44 357 ALA A CA 1
ATOM 2756 C C . ALA A 1 357 ? -2.036 -19.448 -12.096 1.00 95.44 357 ALA A C 1
ATOM 2758 O O . ALA A 1 357 ? -2.301 -20.213 -11.168 1.00 95.44 357 ALA A O 1
ATOM 2759 N N . ALA A 1 358 ? -2.084 -19.828 -13.375 1.00 95.56 358 ALA A N 1
ATOM 2760 C CA . ALA A 1 358 ? -2.498 -21.164 -13.798 1.00 95.56 358 ALA A CA 1
ATOM 2761 C C . ALA A 1 358 ? -1.533 -22.266 -13.316 1.00 95.56 358 ALA A C 1
ATOM 2763 O O . ALA A 1 358 ? -1.964 -23.271 -12.757 1.00 95.56 358 ALA A O 1
ATOM 2764 N N . GLU A 1 359 ? -0.222 -22.064 -13.467 1.00 95.38 359 GLU A N 1
ATOM 2765 C CA . GLU A 1 359 ? 0.829 -22.991 -13.015 1.00 95.38 359 GLU A CA 1
ATOM 2766 C C . GLU A 1 359 ? 0.865 -23.144 -11.488 1.00 95.38 359 GLU A C 1
ATOM 2768 O O . GLU A 1 359 ? 1.245 -24.198 -10.983 1.00 95.38 359 GLU A O 1
ATOM 2773 N N . SER A 1 360 ? 0.430 -22.119 -10.747 1.00 91.81 360 SER A N 1
ATOM 2774 C CA . SER A 1 360 ? 0.283 -22.185 -9.285 1.00 91.81 360 SER A CA 1
ATOM 2775 C C . SER A 1 360 ? -0.971 -22.961 -8.849 1.00 91.81 360 SER A C 1
ATOM 2777 O O . SER A 1 360 ? -1.172 -23.181 -7.656 1.00 91.81 360 SER A O 1
ATOM 2779 N N . GLY A 1 361 ? -1.802 -23.400 -9.801 1.00 95.12 361 GLY A N 1
ATOM 2780 C CA . GLY A 1 361 ? -2.967 -24.250 -9.568 1.00 95.12 361 GLY A CA 1
ATOM 2781 C C . GLY A 1 361 ? -4.315 -23.532 -9.605 1.00 95.12 361 GLY A C 1
ATOM 2782 O O . GLY A 1 361 ? -5.316 -24.171 -9.303 1.00 95.12 361 GLY A O 1
ATOM 2783 N N . ALA A 1 362 ? -4.376 -22.243 -9.961 1.00 97.12 362 ALA A N 1
ATOM 2784 C CA . ALA A 1 362 ? -5.655 -21.551 -10.113 1.00 97.12 362 ALA A CA 1
ATOM 2785 C C . ALA A 1 362 ? -6.392 -22.020 -11.384 1.00 97.12 362 ALA A C 1
ATOM 2787 O O . ALA A 1 362 ? -5.827 -22.024 -12.482 1.00 97.12 362 ALA A O 1
ATOM 2788 N N . ASN A 1 363 ? -7.672 -22.370 -11.257 1.00 97.75 363 ASN A N 1
ATOM 2789 C CA . ASN A 1 363 ? -8.532 -22.830 -12.346 1.00 97.75 363 ASN A CA 1
ATOM 2790 C C . ASN A 1 363 ? -9.070 -21.641 -13.169 1.00 97.75 363 ASN A C 1
ATOM 2792 O O . ASN A 1 363 ? -10.247 -21.286 -13.115 1.00 97.75 363 ASN A O 1
ATOM 2796 N N . ILE A 1 364 ? -8.184 -20.971 -13.909 1.00 98.19 364 ILE A N 1
ATOM 2797 C CA . ILE A 1 364 ? -8.538 -19.798 -14.719 1.00 98.19 364 ILE A CA 1
ATOM 2798 C C . ILE A 1 364 ? -9.375 -20.213 -15.935 1.00 98.19 364 ILE A C 1
ATOM 2800 O O . ILE A 1 364 ? -8.978 -21.084 -16.707 1.00 98.19 364 ILE A O 1
ATOM 2804 N N . THR A 1 365 ? -10.512 -19.544 -16.136 1.00 97.81 365 THR A N 1
ATOM 2805 C CA . THR A 1 365 ? -11.418 -19.774 -17.277 1.00 97.81 365 THR A CA 1
ATOM 2806 C C . THR A 1 365 ? -11.739 -18.499 -18.052 1.00 97.81 365 THR A C 1
ATOM 2808 O O . THR A 1 365 ? -11.917 -18.550 -19.270 1.00 97.81 365 THR A O 1
ATOM 2811 N N . GLU A 1 366 ? -11.749 -17.344 -17.383 1.00 98.25 366 GLU A N 1
ATOM 2812 C CA . GLU A 1 366 ? -11.979 -16.038 -18.003 1.00 98.25 366 GLU A CA 1
ATOM 2813 C C . GLU A 1 366 ? -10.827 -15.077 -17.692 1.00 98.25 366 GLU A C 1
ATOM 2815 O O . GLU A 1 366 ? -10.345 -15.023 -16.562 1.00 98.25 366 GLU A O 1
ATOM 2820 N N . VAL A 1 367 ? -10.391 -14.295 -18.682 1.00 98.50 367 VAL A N 1
ATOM 2821 C CA . VAL A 1 367 ? -9.319 -13.300 -18.535 1.00 98.50 367 VAL A CA 1
ATOM 2822 C C . VAL A 1 367 ? -9.791 -11.951 -19.066 1.00 98.50 367 VAL A C 1
ATOM 2824 O O . VAL A 1 367 ? -10.189 -11.834 -20.225 1.00 98.50 367 VAL A O 1
ATOM 2827 N N . TYR A 1 368 ? -9.700 -10.927 -18.227 1.00 98.06 368 TYR A N 1
ATOM 2828 C CA . TYR A 1 368 ? -10.072 -9.546 -18.504 1.00 98.06 368 TYR A CA 1
ATOM 2829 C C . TYR A 1 368 ? -8.831 -8.659 -18.404 1.00 98.06 368 TYR A C 1
ATOM 2831 O O . TYR A 1 368 ? -8.135 -8.683 -17.392 1.00 98.06 368 TYR A O 1
ATOM 2839 N N . VAL A 1 369 ? -8.534 -7.879 -19.441 1.00 97.06 369 VAL A N 1
ATOM 2840 C CA . VAL A 1 369 ? -7.288 -7.097 -19.529 1.00 97.06 369 VAL A CA 1
ATOM 2841 C C . VAL A 1 369 ? -7.598 -5.647 -19.884 1.00 97.06 369 VAL A C 1
ATOM 2843 O O . VAL A 1 369 ? -8.328 -5.401 -20.852 1.00 97.06 369 VAL A O 1
ATOM 2846 N N . ASP A 1 370 ? -7.027 -4.697 -19.138 1.00 93.94 370 ASP A N 1
ATOM 2847 C CA . ASP A 1 370 ? -7.035 -3.287 -19.541 1.00 93.94 370 ASP A CA 1
ATOM 2848 C C . ASP A 1 370 ? -6.007 -3.009 -20.643 1.00 93.94 370 ASP A C 1
ATOM 2850 O O . ASP A 1 370 ? -4.930 -3.606 -20.711 1.00 93.94 370 ASP A O 1
ATOM 2854 N N . THR A 1 371 ? -6.342 -2.101 -21.557 1.00 89.50 371 THR A N 1
ATOM 2855 C CA . THR A 1 371 ? -5.389 -1.647 -22.565 1.00 89.50 371 THR A CA 1
ATOM 2856 C C . THR A 1 371 ? -5.539 -0.172 -22.901 1.00 89.50 371 THR A C 1
ATOM 2858 O O . THR A 1 371 ? -6.633 0.368 -23.060 1.00 89.50 371 THR A O 1
ATOM 2861 N N . VAL A 1 372 ? -4.395 0.466 -23.139 1.00 78.25 372 VAL A N 1
ATOM 2862 C CA . VAL A 1 372 ? -4.300 1.807 -23.730 1.00 78.25 372 VAL A CA 1
ATOM 2863 C C . VAL A 1 372 ? -4.423 1.792 -25.263 1.00 78.25 372 VAL A C 1
ATOM 2865 O O . VAL A 1 372 ? -4.716 2.820 -25.878 1.00 78.25 372 VAL A O 1
ATOM 2868 N N . GLY A 1 373 ? -4.185 0.638 -25.898 1.00 80.25 373 GLY A N 1
ATOM 2869 C CA . GLY A 1 373 ? -4.112 0.473 -27.352 1.00 80.25 373 GLY A CA 1
ATOM 2870 C C . GLY A 1 373 ? -5.386 -0.096 -27.991 1.00 80.25 373 GLY A C 1
ATOM 2871 O O . GLY A 1 373 ? -6.437 -0.159 -27.356 1.00 80.25 373 GLY A O 1
ATOM 2872 N N . PRO A 1 374 ? -5.331 -0.483 -29.278 1.00 85.50 374 PRO A N 1
ATOM 2873 C CA . PRO A 1 374 ? -6.409 -1.219 -29.934 1.00 85.50 374 PRO A CA 1
ATOM 2874 C C . PRO A 1 374 ? -6.574 -2.614 -29.298 1.00 85.50 374 PRO A C 1
ATOM 2876 O O . PRO A 1 374 ? -5.626 -3.410 -29.357 1.00 85.50 374 PRO A O 1
ATOM 2879 N N . PRO A 1 375 ? -7.729 -2.926 -28.685 1.00 91.38 375 PRO A N 1
ATOM 2880 C CA . PRO A 1 375 ? -7.925 -4.182 -27.964 1.00 91.38 375 PRO A CA 1
ATOM 2881 C C . PRO A 1 375 ? -7.909 -5.408 -28.881 1.00 91.38 375 PRO A C 1
ATOM 2883 O O . PRO A 1 375 ? -7.492 -6.478 -28.453 1.00 91.38 375 PRO A O 1
ATOM 2886 N N . GLU A 1 376 ? -8.285 -5.269 -30.153 1.00 93.38 376 GLU A N 1
ATOM 2887 C CA . GLU A 1 376 ? -8.525 -6.394 -31.065 1.00 93.38 376 GLU A CA 1
ATOM 2888 C C . GLU A 1 376 ? -7.250 -7.202 -31.322 1.00 93.38 376 GLU A C 1
ATOM 2890 O O . GLU A 1 376 ? -7.248 -8.430 -31.245 1.00 93.38 376 GLU A O 1
ATOM 2895 N N . LYS A 1 377 ? -6.134 -6.508 -31.585 1.00 90.38 377 LYS A N 1
ATOM 2896 C CA . LYS A 1 377 ? -4.835 -7.156 -31.827 1.00 90.38 377 LYS A CA 1
ATOM 2897 C C . LYS A 1 377 ? -4.299 -7.829 -30.571 1.00 90.38 377 LYS A C 1
ATOM 2899 O O . LYS A 1 377 ? -3.706 -8.902 -30.658 1.00 90.38 377 LYS A O 1
ATOM 2904 N N . TYR A 1 378 ? -4.486 -7.189 -29.417 1.00 91.94 378 TYR A N 1
ATOM 2905 C CA . TYR A 1 378 ? -3.994 -7.724 -28.156 1.00 91.94 378 TYR A CA 1
ATOM 2906 C C . TYR A 1 378 ? -4.811 -8.950 -27.732 1.00 91.94 378 TYR A C 1
ATOM 2908 O O . TYR A 1 378 ? -4.237 -9.984 -27.397 1.00 91.94 378 TYR A O 1
ATOM 2916 N N . GLN A 1 379 ? -6.135 -8.879 -27.865 1.00 95.62 379 GLN A N 1
ATOM 2917 C CA . GLN A 1 379 ? -7.035 -9.995 -27.599 1.00 95.62 379 GLN A CA 1
ATOM 2918 C C . GLN A 1 379 ? -6.744 -11.188 -28.506 1.00 95.62 379 GLN A C 1
ATOM 2920 O O . GLN A 1 379 ? -6.627 -12.298 -28.002 1.00 95.62 379 GLN A O 1
ATOM 2925 N N . ALA A 1 380 ? -6.576 -10.970 -29.816 1.00 94.94 380 ALA A N 1
ATOM 2926 C CA . ALA A 1 380 ? -6.255 -12.046 -30.755 1.00 94.94 380 ALA A CA 1
ATOM 2927 C C . ALA A 1 380 ? -4.960 -12.773 -30.365 1.00 94.94 380 ALA A C 1
ATOM 2929 O O . ALA A 1 380 ? -4.919 -14.000 -30.342 1.00 94.94 380 ALA A O 1
ATOM 2930 N N . LYS A 1 381 ? -3.925 -12.016 -29.984 1.00 93.50 381 LYS A N 1
ATOM 2931 C CA . LYS A 1 381 ? -2.644 -12.581 -29.557 1.00 93.50 381 LYS A CA 1
ATOM 2932 C C . LYS A 1 381 ? -2.743 -13.350 -28.241 1.00 93.50 381 LYS A C 1
ATOM 2934 O O . LYS A 1 381 ? -2.161 -14.421 -28.116 1.00 93.50 381 LYS A O 1
ATOM 2939 N N . LEU A 1 382 ? -3.473 -12.826 -27.257 1.00 95.50 382 LEU A N 1
ATOM 2940 C CA . LEU A 1 382 ? -3.704 -13.553 -26.010 1.00 95.50 382 LEU A CA 1
ATOM 2941 C C . LEU A 1 382 ? -4.532 -14.821 -26.255 1.00 95.50 382 LEU A C 1
ATOM 2943 O O . LEU A 1 382 ? -4.220 -15.851 -25.670 1.00 95.50 382 LEU A O 1
ATOM 2947 N N . ALA A 1 383 ? -5.539 -14.771 -27.131 1.00 96.31 383 ALA A N 1
ATOM 2948 C CA . ALA A 1 383 ? -6.388 -15.919 -27.451 1.00 96.31 383 ALA A CA 1
ATOM 2949 C C . ALA A 1 383 ? -5.614 -17.024 -28.186 1.00 96.31 383 ALA A C 1
ATOM 2951 O O . ALA A 1 383 ? -5.875 -18.202 -27.970 1.00 96.31 383 ALA A O 1
ATOM 2952 N N . GLU A 1 384 ? -4.627 -16.655 -29.007 1.00 96.88 384 GLU A N 1
ATOM 2953 C CA . GLU A 1 384 ? -3.692 -17.605 -29.618 1.00 96.88 384 GLU A CA 1
ATOM 2954 C C . GLU A 1 384 ? -2.825 -18.314 -28.563 1.00 96.88 384 GLU A C 1
ATOM 2956 O O . GLU A 1 384 ? -2.602 -19.520 -28.646 1.00 96.88 384 GLU A O 1
ATOM 2961 N N . ILE A 1 385 ? -2.358 -17.580 -27.547 1.00 96.50 385 ILE A N 1
ATOM 2962 C CA . ILE A 1 385 ? -1.505 -18.120 -26.476 1.00 96.50 385 ILE A CA 1
ATOM 2963 C C . ILE A 1 385 ? -2.315 -18.954 -25.473 1.00 96.50 385 ILE A C 1
ATOM 2965 O O . ILE A 1 385 ? -1.818 -19.962 -24.968 1.00 96.50 385 ILE A O 1
ATOM 2969 N N . PHE A 1 386 ? -3.545 -18.536 -25.178 1.00 96.44 386 PHE A N 1
ATOM 2970 C CA . PHE A 1 386 ? -4.427 -19.151 -24.191 1.00 96.44 386 PHE A CA 1
ATOM 2971 C C . PHE A 1 386 ? -5.773 -19.555 -24.820 1.00 96.44 386 PHE A C 1
ATOM 2973 O O . PHE A 1 386 ? -6.812 -18.985 -24.481 1.00 96.44 386 PHE A O 1
ATOM 2980 N N . PRO A 1 387 ? -5.791 -20.564 -25.710 1.00 94.88 387 PRO A N 1
ATOM 2981 C CA . PRO A 1 387 ? -6.994 -20.946 -26.457 1.00 94.88 387 PRO A CA 1
ATOM 2982 C C . PRO A 1 387 ? -8.125 -21.493 -25.573 1.00 94.88 387 PRO A C 1
ATOM 2984 O O . PRO A 1 387 ? -9.277 -21.523 -25.993 1.00 94.88 387 PRO A O 1
ATOM 2987 N N . ASN A 1 388 ? -7.802 -21.918 -24.348 1.00 94.69 388 ASN A N 1
ATOM 2988 C CA . ASN A 1 388 ? -8.761 -22.475 -23.394 1.00 94.69 388 ASN A CA 1
ATOM 2989 C C . ASN A 1 388 ? -9.416 -21.412 -22.498 1.00 94.69 388 ASN A C 1
ATOM 2991 O O . ASN A 1 388 ? -10.302 -21.752 -21.719 1.00 94.69 388 ASN A O 1
ATOM 2995 N N . TYR A 1 389 ? -8.980 -20.150 -22.572 1.00 97.00 389 TYR A N 1
ATOM 2996 C CA . TYR A 1 389 ? -9.534 -19.068 -21.761 1.00 97.00 389 TYR A CA 1
ATOM 2997 C C . TYR A 1 389 ? -10.454 -18.188 -22.598 1.00 97.00 389 TYR A C 1
ATOM 2999 O O . TYR A 1 389 ? -10.175 -17.862 -23.752 1.00 97.00 389 TYR A O 1
ATOM 3007 N N . LYS A 1 390 ? -11.544 -17.730 -21.988 1.00 97.94 390 LYS A N 1
ATOM 3008 C CA . LYS A 1 390 ? -12.372 -16.670 -22.552 1.00 97.94 390 LYS A CA 1
ATOM 3009 C C . LYS A 1 390 ? -11.694 -15.329 -22.290 1.00 97.94 390 LYS A C 1
ATOM 3011 O O . LYS A 1 390 ? -11.713 -14.831 -21.167 1.00 97.94 390 LYS A O 1
ATOM 3016 N N . ILE A 1 391 ? -11.093 -14.747 -23.325 1.00 98.00 391 ILE A N 1
ATOM 3017 C CA . ILE A 1 391 ? -10.312 -13.511 -23.200 1.00 98.00 391 ILE A CA 1
ATOM 3018 C C . ILE A 1 391 ? -11.112 -12.304 -23.667 1.00 98.00 391 ILE A C 1
ATOM 3020 O O . ILE A 1 391 ? -11.619 -12.274 -24.787 1.00 98.00 391 ILE A O 1
ATOM 3024 N N . THR A 1 392 ? -11.147 -11.285 -22.815 1.00 97.75 392 THR A N 1
ATOM 3025 C CA . THR A 1 392 ? -11.724 -9.975 -23.098 1.00 97.75 392 THR A CA 1
ATOM 3026 C C . THR A 1 392 ? -10.678 -8.900 -22.839 1.00 97.75 392 THR A C 1
ATOM 3028 O O . THR A 1 392 ? -10.219 -8.722 -21.713 1.00 97.75 392 THR A O 1
ATOM 3031 N N . VAL A 1 393 ? -10.308 -8.152 -23.874 1.00 96.56 393 VAL A N 1
ATOM 3032 C CA . VAL A 1 393 ? -9.453 -6.967 -23.744 1.00 96.56 393 VAL A CA 1
ATOM 3033 C C . VAL A 1 393 ? -10.311 -5.741 -24.005 1.00 96.56 393 VAL A C 1
ATOM 3035 O O . VAL A 1 393 ? -10.986 -5.656 -25.030 1.00 96.56 393 VAL A O 1
ATOM 3038 N N . ALA A 1 394 ? -10.300 -4.780 -23.088 1.00 94.38 394 ALA A N 1
ATOM 3039 C CA . ALA A 1 394 ? -11.098 -3.567 -23.209 1.00 94.38 394 ALA A CA 1
ATOM 3040 C C . ALA A 1 394 ? -10.307 -2.342 -22.754 1.00 94.38 394 ALA A C 1
ATOM 3042 O O . ALA A 1 394 ? -9.343 -2.443 -22.005 1.00 94.38 394 ALA A O 1
ATOM 3043 N N . LYS A 1 395 ? -10.726 -1.165 -23.221 1.00 92.00 395 LYS A N 1
ATOM 3044 C CA . LYS A 1 395 ? -10.220 0.107 -22.700 1.00 92.00 395 LYS A CA 1
ATOM 3045 C C . LYS A 1 395 ? -10.996 0.469 -21.443 1.00 92.00 395 LYS A C 1
ATOM 3047 O O . LYS A 1 395 ? -12.224 0.374 -21.468 1.00 92.00 395 LYS A O 1
ATOM 3052 N N . LYS A 1 396 ? -10.310 0.973 -20.415 1.00 89.00 396 LYS A N 1
ATOM 3053 C CA . LYS A 1 396 ? -10.914 1.292 -19.111 1.00 89.00 396 LYS A CA 1
ATOM 3054 C C . LYS A 1 396 ? -11.587 0.065 -18.496 1.00 89.00 396 LYS A C 1
ATOM 3056 O O . LYS A 1 396 ? -12.681 0.155 -17.938 1.00 89.00 396 LYS A O 1
ATOM 3061 N N . ALA A 1 397 ? -10.973 -1.102 -18.681 1.00 91.88 397 ALA A N 1
ATOM 3062 C CA . ALA A 1 397 ? -11.489 -2.364 -18.177 1.00 91.88 397 ALA A CA 1
ATOM 3063 C C . ALA A 1 397 ? -11.562 -2.357 -16.642 1.00 91.88 397 ALA A C 1
ATOM 3065 O O . ALA A 1 397 ? -12.483 -2.943 -16.084 1.00 91.88 397 ALA A O 1
ATOM 3066 N N . ASP A 1 398 ? -10.676 -1.616 -15.976 1.00 89.62 398 ASP A N 1
ATOM 3067 C CA . ASP A 1 398 ? -10.692 -1.328 -14.537 1.00 89.62 398 ASP A CA 1
ATOM 3068 C C . ASP A 1 398 ? -11.986 -0.648 -14.056 1.00 89.62 398 ASP A C 1
ATOM 3070 O O . ASP A 1 398 ? -12.422 -0.855 -12.927 1.00 89.62 398 ASP A O 1
ATOM 3074 N N . SER A 1 399 ? -12.633 0.132 -14.923 1.00 89.12 399 SER A N 1
ATOM 3075 C CA . SER A 1 399 ? -13.904 0.810 -14.643 1.00 89.12 399 SER A CA 1
ATOM 3076 C C . SER A 1 399 ? -15.135 -0.033 -15.000 1.00 89.12 399 SER A C 1
ATOM 3078 O O . SER A 1 399 ? -16.256 0.353 -14.673 1.00 89.12 399 SER A O 1
ATOM 3080 N N . ILE A 1 400 ? -14.945 -1.146 -15.715 1.00 90.56 400 ILE A N 1
ATOM 3081 C CA . ILE A 1 400 ? -16.020 -2.003 -16.241 1.00 90.56 400 ILE A CA 1
ATOM 3082 C C . ILE A 1 400 ? -16.095 -3.318 -15.457 1.00 90.56 400 ILE A C 1
ATOM 3084 O O . ILE A 1 400 ? -17.184 -3.791 -15.138 1.00 90.56 400 ILE A O 1
ATOM 3088 N N . TYR A 1 401 ? -14.941 -3.903 -15.143 1.00 93.31 401 TYR A N 1
ATOM 3089 C CA . TYR A 1 401 ? -14.810 -5.218 -14.534 1.00 93.31 401 TYR A CA 1
ATOM 3090 C C . TYR A 1 401 ? -14.161 -5.082 -13.150 1.00 93.31 401 TYR A C 1
ATOM 3092 O O . TYR A 1 401 ? -12.974 -4.752 -13.067 1.00 93.31 401 TYR A O 1
ATOM 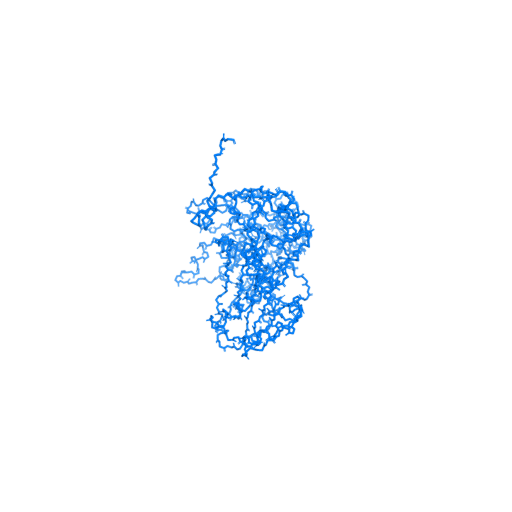3100 N N . PRO A 1 402 ? -14.879 -5.395 -12.054 1.00 94.00 402 PRO A N 1
ATOM 3101 C CA . PRO A 1 402 ? -14.338 -5.278 -10.698 1.00 94.00 402 PRO A CA 1
ATOM 3102 C C . PRO A 1 402 ? -13.045 -6.071 -10.472 1.00 94.00 402 PRO A C 1
ATOM 3104 O O . PRO A 1 402 ? -12.200 -5.666 -9.677 1.00 94.00 402 PRO A O 1
ATOM 3107 N N . ILE A 1 403 ? -12.850 -7.182 -11.194 1.00 96.19 403 ILE A N 1
ATOM 3108 C CA . ILE A 1 403 ? -11.620 -7.977 -11.094 1.00 96.19 403 ILE A CA 1
ATOM 3109 C C . ILE A 1 403 ? -10.410 -7.250 -11.693 1.00 96.19 403 ILE A C 1
ATOM 3111 O O . ILE A 1 403 ? -9.308 -7.327 -11.154 1.00 96.19 403 ILE A O 1
ATOM 3115 N N . VAL A 1 404 ? -10.615 -6.479 -12.766 1.00 95.94 404 VAL A N 1
ATOM 3116 C CA . VAL A 1 404 ? -9.567 -5.629 -13.342 1.00 95.94 404 VAL A CA 1
ATOM 3117 C C . VAL A 1 404 ? -9.304 -4.437 -12.428 1.00 95.94 404 VAL A C 1
ATOM 3119 O O . VAL A 1 404 ? -8.153 -4.070 -12.237 1.00 95.94 404 VAL A O 1
ATOM 3122 N N . SER A 1 405 ? -10.333 -3.893 -11.774 1.00 94.88 405 SER A N 1
ATOM 3123 C CA . SER A 1 405 ? -10.148 -2.872 -10.735 1.00 94.88 405 SER A CA 1
ATOM 3124 C C . SER A 1 405 ? -9.293 -3.380 -9.566 1.00 94.88 405 SER A C 1
ATOM 3126 O O . SER A 1 405 ? -8.373 -2.694 -9.126 1.00 94.88 405 SER A O 1
ATOM 3128 N N . ALA A 1 406 ? -9.519 -4.614 -9.102 1.00 95.62 406 ALA A N 1
ATOM 3129 C CA . ALA A 1 406 ? -8.683 -5.234 -8.074 1.00 95.62 406 ALA A CA 1
ATOM 3130 C C . ALA A 1 406 ? -7.222 -5.385 -8.542 1.00 95.62 406 ALA A C 1
ATOM 3132 O O . ALA A 1 406 ? -6.304 -4.994 -7.823 1.00 95.62 406 ALA A O 1
ATOM 3133 N N . ALA A 1 407 ? -6.998 -5.857 -9.774 1.00 96.81 407 ALA A N 1
ATOM 3134 C CA . ALA A 1 407 ? -5.662 -5.923 -10.378 1.00 96.81 407 ALA A CA 1
ATOM 3135 C C . ALA A 1 407 ? -4.996 -4.534 -10.489 1.00 96.81 407 ALA A C 1
ATOM 3137 O O . ALA A 1 407 ? -3.806 -4.374 -10.211 1.00 96.81 407 ALA A O 1
ATOM 3138 N N . SER A 1 408 ? -5.792 -3.512 -10.810 1.00 95.44 408 SER A N 1
ATOM 3139 C CA . SER A 1 408 ? -5.392 -2.107 -10.847 1.00 95.44 408 SER A CA 1
ATOM 3140 C C . SER A 1 408 ? -4.872 -1.623 -9.501 1.00 95.44 408 SER A C 1
ATOM 3142 O O . SER A 1 408 ? -3.832 -0.965 -9.431 1.00 95.44 408 SER A O 1
ATOM 3144 N N . ILE A 1 409 ? -5.587 -1.959 -8.423 1.00 95.06 409 ILE A N 1
ATOM 3145 C CA . ILE A 1 409 ? -5.219 -1.621 -7.047 1.00 95.06 409 ILE A CA 1
ATOM 3146 C C . ILE A 1 409 ? -3.906 -2.314 -6.674 1.00 95.06 409 ILE A C 1
ATOM 3148 O O . ILE A 1 409 ? -2.984 -1.630 -6.233 1.00 95.06 409 ILE A O 1
ATOM 3152 N N . VAL A 1 410 ? -3.779 -3.619 -6.943 1.00 95.62 410 VAL A N 1
ATOM 3153 C CA . VAL A 1 410 ? -2.547 -4.402 -6.721 1.00 95.62 410 VAL A CA 1
ATOM 3154 C C . VAL A 1 410 ? -1.341 -3.732 -7.391 1.00 95.62 410 VAL A C 1
ATOM 3156 O O . VAL A 1 410 ? -0.318 -3.495 -6.743 1.00 95.62 410 VAL A O 1
ATOM 3159 N N . ALA A 1 411 ? -1.463 -3.372 -8.674 1.00 95.75 411 ALA A N 1
ATOM 3160 C CA . ALA A 1 411 ? -0.385 -2.736 -9.430 1.00 95.75 411 ALA A CA 1
ATOM 3161 C C . ALA A 1 411 ? -0.032 -1.349 -8.872 1.00 95.75 411 ALA A C 1
ATOM 3163 O O . ALA A 1 411 ? 1.137 -1.025 -8.651 1.00 95.75 411 ALA A O 1
ATOM 3164 N N . LYS A 1 412 ? -1.054 -0.523 -8.631 1.00 94.44 412 LYS A N 1
ATOM 3165 C CA . LYS A 1 412 ? -0.912 0.866 -8.193 1.00 94.44 412 LYS A CA 1
ATOM 3166 C C . LYS A 1 412 ? -0.317 0.985 -6.789 1.00 94.44 412 LYS A C 1
ATOM 3168 O O . LYS A 1 412 ? 0.635 1.739 -6.613 1.00 94.44 412 LYS A O 1
ATOM 3173 N N . VAL A 1 413 ? -0.837 0.224 -5.827 1.00 94.12 413 VAL A N 1
ATOM 3174 C CA . VAL A 1 413 ? -0.334 0.205 -4.445 1.00 94.12 413 VAL A CA 1
ATOM 3175 C C . VAL A 1 413 ? 1.110 -0.283 -4.428 1.00 94.12 413 VAL A C 1
ATOM 3177 O O . VAL A 1 413 ? 1.985 0.397 -3.899 1.00 94.12 413 VAL A O 1
ATOM 3180 N N . THR A 1 414 ? 1.404 -1.395 -5.105 1.00 95.12 414 THR A N 1
ATOM 3181 C CA . THR A 1 414 ? 2.772 -1.928 -5.179 1.00 95.12 414 THR A CA 1
ATOM 3182 C C . THR A 1 414 ? 3.744 -0.915 -5.793 1.00 95.12 414 THR A C 1
ATOM 3184 O O . THR A 1 414 ? 4.842 -0.723 -5.275 1.00 95.12 414 THR A O 1
ATOM 3187 N N . ARG A 1 415 ? 3.345 -0.218 -6.865 1.00 94.94 415 ARG A N 1
ATOM 3188 C CA . ARG A 1 415 ? 4.164 0.819 -7.511 1.00 94.94 415 ARG A CA 1
ATOM 3189 C C . ARG A 1 415 ? 4.432 2.002 -6.585 1.00 94.94 415 ARG A C 1
ATOM 3191 O O . ARG A 1 415 ? 5.574 2.447 -6.488 1.00 94.94 415 ARG A O 1
ATOM 3198 N N . ASP A 1 416 ? 3.389 2.524 -5.944 1.00 92.38 416 ASP A N 1
ATOM 3199 C CA . ASP A 1 416 ? 3.493 3.706 -5.086 1.00 92.38 416 ASP A CA 1
ATOM 3200 C C . ASP A 1 416 ? 4.344 3.381 -3.839 1.00 92.38 416 ASP A C 1
ATOM 3202 O O . ASP A 1 416 ? 5.213 4.162 -3.452 1.00 92.38 416 ASP A O 1
ATOM 3206 N N . HIS A 1 417 ? 4.207 2.175 -3.274 1.00 92.25 417 HIS A N 1
ATOM 3207 C CA . HIS A 1 417 ? 5.059 1.704 -2.177 1.00 92.25 417 HIS A CA 1
ATOM 3208 C C . HIS A 1 417 ? 6.506 1.459 -2.616 1.00 92.25 417 HIS A C 1
ATOM 3210 O O . HIS A 1 417 ? 7.411 1.866 -1.892 1.00 92.25 417 HIS A O 1
ATOM 3216 N N . ALA A 1 418 ? 6.746 0.895 -3.805 1.00 93.31 418 ALA A N 1
ATOM 3217 C CA . ALA A 1 418 ? 8.098 0.685 -4.333 1.00 93.31 418 ALA A CA 1
ATOM 3218 C C . ALA A 1 418 ? 8.886 1.987 -4.516 1.00 93.31 418 ALA A C 1
ATOM 3220 O O . ALA A 1 418 ? 10.100 2.000 -4.328 1.00 93.31 418 ALA A O 1
ATOM 3221 N N . LEU A 1 419 ? 8.206 3.088 -4.842 1.00 92.12 419 LEU A N 1
ATOM 3222 C CA . LEU A 1 419 ? 8.827 4.409 -4.876 1.00 92.12 419 LEU A CA 1
ATOM 3223 C C . LEU A 1 419 ? 9.135 4.951 -3.475 1.00 92.12 419 LEU A C 1
ATOM 3225 O O . LEU A 1 419 ? 10.194 5.538 -3.274 1.00 92.12 419 LEU A O 1
ATOM 3229 N N . LYS A 1 420 ? 8.236 4.748 -2.504 1.00 91.69 420 LYS A N 1
ATOM 3230 C CA . LYS A 1 420 ? 8.419 5.216 -1.117 1.00 91.69 420 LYS A CA 1
ATOM 3231 C C . LYS A 1 420 ? 9.599 4.554 -0.409 1.00 91.69 420 LYS A C 1
ATOM 3233 O O . LYS A 1 420 ? 10.219 5.200 0.428 1.00 91.69 420 LYS A O 1
ATOM 3238 N N . VAL A 1 421 ? 9.884 3.288 -0.715 1.00 91.75 421 VAL A N 1
ATOM 3239 C CA . VAL A 1 421 ? 10.997 2.526 -0.115 1.00 91.75 421 VAL A CA 1
ATOM 3240 C C . VAL A 1 421 ? 12.167 2.316 -1.075 1.00 91.75 421 VAL A C 1
ATOM 3242 O O . VAL A 1 421 ? 12.981 1.417 -0.868 1.00 91.75 421 VAL A O 1
ATOM 3245 N N . TRP A 1 422 ? 12.239 3.117 -2.142 1.00 92.62 422 TRP A N 1
ATOM 3246 C CA . TRP A 1 422 ? 13.281 2.990 -3.152 1.00 92.62 422 TRP A CA 1
ATOM 3247 C C . TRP A 1 422 ? 14.674 3.138 -2.532 1.00 92.62 422 TRP A C 1
ATOM 3249 O O . TRP A 1 422 ? 14.949 4.109 -1.832 1.00 92.62 422 TRP A O 1
ATOM 3259 N N . GLN A 1 423 ? 15.560 2.185 -2.821 1.00 91.00 423 GLN A N 1
ATOM 3260 C CA . GLN A 1 423 ? 16.964 2.234 -2.421 1.00 91.00 423 GLN A CA 1
ATOM 3261 C C . GLN A 1 423 ? 17.809 2.664 -3.618 1.00 91.00 423 GLN A C 1
ATOM 3263 O O . GLN A 1 423 ? 17.744 2.049 -4.684 1.00 91.00 423 GLN A O 1
ATOM 3268 N N . PHE A 1 424 ? 18.588 3.730 -3.464 1.00 91.06 424 PHE A N 1
ATOM 3269 C CA . PHE A 1 424 ? 19.525 4.161 -4.495 1.00 91.06 424 PHE A CA 1
ATOM 3270 C C . PHE A 1 424 ? 20.825 3.376 -4.364 1.00 91.06 424 PHE A C 1
ATOM 3272 O O . PHE A 1 424 ? 21.540 3.506 -3.370 1.00 91.06 424 PHE A O 1
ATOM 3279 N N . LEU A 1 425 ? 21.153 2.590 -5.390 1.00 87.62 425 LEU A N 1
ATOM 3280 C CA . LEU A 1 425 ? 22.426 1.870 -5.458 1.00 87.62 425 LEU A CA 1
ATOM 3281 C C . LEU A 1 425 ? 23.615 2.844 -5.492 1.00 87.62 425 LEU A C 1
ATOM 3283 O O . LEU A 1 425 ? 24.712 2.519 -5.051 1.00 87.62 425 LEU A O 1
ATOM 3287 N N . GLU A 1 426 ? 23.375 4.052 -5.991 1.00 89.25 426 GLU A N 1
ATOM 3288 C CA . GLU A 1 426 ? 24.343 5.135 -6.130 1.00 89.25 426 GLU A CA 1
ATOM 3289 C C . GLU A 1 426 ? 24.655 5.848 -4.802 1.00 89.25 426 GLU A C 1
ATOM 3291 O O . GLU A 1 426 ? 25.460 6.775 -4.789 1.00 89.25 426 GLU A O 1
ATOM 3296 N N . GLY A 1 427 ? 24.031 5.439 -3.688 1.00 86.81 427 GLY A N 1
ATOM 3297 C CA . GLY A 1 427 ? 24.252 6.037 -2.367 1.00 86.81 427 GLY A CA 1
ATOM 3298 C C . GLY A 1 427 ? 23.539 7.375 -2.148 1.00 86.81 427 GLY A C 1
ATOM 3299 O O . GLY A 1 427 ? 23.920 8.128 -1.256 1.00 86.81 427 GLY A O 1
ATOM 3300 N N . LEU A 1 428 ? 22.520 7.690 -2.956 1.00 87.06 428 LEU A N 1
ATOM 3301 C CA . LEU A 1 428 ? 21.687 8.878 -2.760 1.00 87.06 428 LEU A CA 1
ATOM 3302 C C . LEU A 1 428 ? 20.695 8.653 -1.610 1.00 87.06 428 LEU A C 1
ATOM 3304 O O . LEU A 1 428 ? 19.911 7.704 -1.626 1.00 87.06 428 LEU A O 1
ATOM 3308 N N . GLU A 1 429 ? 20.682 9.565 -0.644 1.00 87.56 429 GLU A N 1
ATOM 3309 C CA . GLU A 1 429 ? 19.684 9.592 0.425 1.00 87.56 429 GLU A CA 1
ATOM 3310 C C . GLU A 1 429 ? 18.596 10.603 0.074 1.00 87.56 429 GLU A C 1
ATOM 3312 O O . GLU A 1 429 ? 18.757 11.806 0.265 1.00 87.56 429 GLU A O 1
ATOM 3317 N N . MET A 1 430 ? 17.500 10.107 -0.497 1.00 87.38 430 MET A N 1
ATOM 3318 C CA . MET A 1 430 ? 16.382 10.937 -0.934 1.00 87.38 430 MET A CA 1
ATOM 3319 C C . MET A 1 430 ? 15.046 10.226 -0.742 1.00 87.38 430 MET A C 1
ATOM 3321 O O . MET A 1 430 ? 14.880 9.065 -1.122 1.00 87.38 430 MET A O 1
ATOM 3325 N N . ALA A 1 431 ? 14.061 10.950 -0.225 1.00 86.31 431 ALA A N 1
ATOM 3326 C CA . ALA A 1 431 ? 12.690 10.486 -0.110 1.00 86.31 431 ALA A CA 1
ATOM 3327 C C . ALA A 1 431 ? 11.918 10.642 -1.433 1.00 86.31 431 ALA A C 1
ATOM 3329 O O . ALA A 1 431 ? 12.172 11.536 -2.241 1.00 86.31 431 ALA A O 1
ATOM 3330 N N . HIS A 1 432 ? 10.878 9.821 -1.619 1.00 83.88 432 HIS A N 1
ATOM 3331 C CA . HIS A 1 432 ? 9.952 9.914 -2.760 1.00 83.88 432 HIS A CA 1
ATOM 3332 C C . HIS A 1 432 ? 9.377 11.322 -2.985 1.00 83.88 432 HIS A C 1
ATOM 3334 O O . HIS A 1 432 ? 9.195 11.760 -4.120 1.00 83.88 432 HIS A O 1
ATOM 3340 N N . THR A 1 433 ? 9.134 12.064 -1.905 1.00 87.75 433 THR A N 1
ATOM 3341 C CA . THR A 1 433 ? 8.619 13.437 -1.955 1.00 87.75 433 THR A CA 1
ATOM 3342 C C . THR A 1 433 ? 9.589 14.436 -2.584 1.00 87.75 433 THR A C 1
ATOM 3344 O O . THR A 1 433 ? 9.169 15.533 -2.935 1.00 87.75 433 THR A O 1
ATOM 3347 N N . GLU A 1 434 ? 10.864 14.082 -2.747 1.00 91.19 434 GLU A N 1
ATOM 3348 C CA . GLU A 1 434 ? 11.898 14.971 -3.284 1.00 91.19 434 GLU A CA 1
ATOM 3349 C C . GLU A 1 434 ? 12.072 14.831 -4.801 1.00 91.19 434 GLU A C 1
ATOM 3351 O O . GLU A 1 434 ? 12.355 15.820 -5.479 1.00 91.19 434 GLU A O 1
ATOM 3356 N N . PHE A 1 435 ? 11.851 13.635 -5.361 1.00 90.81 435 PHE A N 1
ATOM 3357 C CA . PHE A 1 435 ? 11.919 13.395 -6.812 1.00 90.81 435 PHE A CA 1
ATOM 3358 C C . PHE A 1 435 ? 10.546 13.392 -7.511 1.00 90.81 435 PHE A C 1
ATOM 3360 O O . PHE A 1 435 ? 10.459 13.385 -8.746 1.00 90.81 435 PHE A O 1
ATOM 3367 N N . GLY A 1 436 ? 9.465 13.460 -6.732 1.00 89.44 436 GLY A N 1
ATOM 3368 C CA . GLY A 1 436 ? 8.097 13.602 -7.218 1.00 89.44 436 GLY A CA 1
ATOM 3369 C C . GLY A 1 436 ? 7.493 12.315 -7.778 1.00 89.44 436 GLY A C 1
ATOM 3370 O O . GLY A 1 436 ? 7.984 11.208 -7.586 1.00 89.44 436 GLY A O 1
ATOM 3371 N N . SER A 1 437 ? 6.404 12.478 -8.521 1.00 85.38 437 SER A N 1
ATOM 3372 C CA . SER A 1 437 ? 5.570 11.403 -9.068 1.00 85.38 437 SER A CA 1
ATOM 3373 C C . SER A 1 437 ? 6.259 10.534 -10.122 1.00 85.38 437 SER A C 1
ATOM 3375 O O . SER A 1 437 ? 5.735 9.478 -10.481 1.00 85.38 437 SER A O 1
ATOM 3377 N N . GLY A 1 438 ? 7.383 10.984 -10.679 1.00 90.69 438 GLY A N 1
ATOM 3378 C CA . GLY A 1 438 ? 8.112 10.325 -11.755 1.00 90.69 438 GLY A CA 1
ATOM 3379 C C . GLY A 1 438 ? 7.588 10.620 -13.157 1.00 90.69 438 GLY A C 1
ATOM 3380 O O . GLY A 1 438 ? 8.210 10.197 -14.131 1.00 90.69 438 GLY A O 1
ATOM 3381 N N . TYR A 1 439 ? 6.480 11.348 -13.308 1.00 89.88 439 TYR A N 1
ATOM 3382 C CA . TYR A 1 439 ? 5.969 11.721 -14.626 1.00 89.88 439 TYR A CA 1
ATOM 3383 C C . TYR A 1 439 ? 6.756 12.894 -15.228 1.00 89.88 439 TYR A C 1
ATOM 3385 O O . TYR A 1 439 ? 7.024 13.867 -14.527 1.00 89.88 439 TYR A O 1
ATOM 3393 N N . PRO A 1 440 ? 7.034 12.896 -16.548 1.00 85.56 440 PRO A N 1
ATOM 3394 C CA . PRO A 1 440 ? 7.749 13.999 -17.200 1.00 85.56 440 PRO A CA 1
ATOM 3395 C C . PRO A 1 440 ? 7.083 15.375 -17.057 1.00 85.56 440 PRO A C 1
ATOM 3397 O O . PRO A 1 440 ? 7.732 16.389 -17.287 1.00 85.56 440 PRO A O 1
ATOM 3400 N N . GLY A 1 441 ? 5.788 15.431 -16.723 1.00 86.44 441 GLY A N 1
ATOM 3401 C CA . GLY A 1 441 ? 5.051 16.674 -16.487 1.00 86.44 441 GLY A CA 1
ATOM 3402 C C . GLY A 1 441 ? 5.300 17.310 -15.115 1.00 86.44 441 GLY A C 1
ATOM 3403 O O . GLY A 1 441 ? 5.157 18.526 -14.993 1.00 86.44 441 GLY A O 1
ATOM 3404 N N . ASP A 1 442 ? 5.708 16.520 -14.122 1.00 89.69 442 ASP A N 1
ATOM 3405 C CA . ASP A 1 442 ? 5.853 16.932 -12.725 1.00 89.69 442 ASP A CA 1
ATOM 3406 C C . ASP A 1 442 ? 7.075 17.853 -12.521 1.00 89.69 442 ASP A C 1
ATOM 3408 O O . ASP A 1 442 ? 8.189 17.491 -12.921 1.00 89.69 442 ASP A O 1
ATOM 3412 N N . PRO A 1 443 ? 6.906 19.043 -11.908 1.00 92.81 443 PRO A N 1
ATOM 3413 C CA . PRO A 1 443 ? 8.008 19.950 -11.598 1.00 92.81 443 PRO A CA 1
ATOM 3414 C C . PRO A 1 443 ? 9.152 19.317 -10.794 1.00 92.81 443 PRO A C 1
ATOM 3416 O O . PRO A 1 443 ? 10.312 19.586 -11.111 1.00 92.81 443 PRO A O 1
ATOM 3419 N N . LEU A 1 444 ? 8.851 18.473 -9.801 1.00 93.69 444 LEU A N 1
ATOM 3420 C CA . LEU A 1 444 ? 9.868 17.822 -8.965 1.00 93.69 444 LEU A CA 1
ATOM 3421 C C . LEU A 1 444 ? 10.652 16.785 -9.766 1.00 93.69 444 LEU A C 1
ATOM 3423 O O . LEU A 1 444 ? 11.879 16.769 -9.727 1.00 93.69 444 LEU A O 1
ATOM 3427 N N . THR A 1 445 ? 9.967 16.000 -10.595 1.00 93.06 445 THR A N 1
ATOM 3428 C CA . THR A 1 445 ? 10.624 15.037 -11.487 1.00 93.06 445 THR A CA 1
ATOM 3429 C C . THR A 1 445 ? 11.499 15.724 -12.529 1.00 93.06 445 THR A C 1
ATOM 3431 O O . THR A 1 445 ? 12.622 15.288 -12.778 1.00 93.06 445 THR A O 1
ATOM 3434 N N . LYS A 1 446 ? 11.040 16.836 -13.115 1.00 92.19 446 LYS A N 1
ATOM 3435 C CA . LYS A 1 446 ? 11.872 17.642 -14.022 1.00 92.19 446 LYS A CA 1
ATOM 3436 C C . LYS A 1 446 ? 13.106 18.194 -13.317 1.00 92.19 446 LYS A C 1
ATOM 3438 O O . LYS A 1 446 ? 14.170 18.244 -13.925 1.00 92.19 446 LYS A O 1
ATOM 3443 N N . LYS A 1 447 ? 12.960 18.644 -12.067 1.00 94.31 447 LYS A N 1
ATOM 3444 C CA . LYS A 1 447 ? 14.077 19.122 -11.249 1.00 94.31 447 LYS A CA 1
ATOM 3445 C C . LYS A 1 447 ? 15.083 17.992 -11.011 1.00 94.31 447 LYS A C 1
ATOM 3447 O O . LYS A 1 447 ? 16.242 18.152 -11.377 1.00 94.31 447 LYS A O 1
ATOM 3452 N N . PHE A 1 448 ? 14.614 16.834 -10.547 1.00 94.75 448 PHE A N 1
ATOM 3453 C CA . PHE A 1 448 ? 15.431 15.638 -10.337 1.00 94.75 448 PHE A CA 1
ATOM 3454 C C . PHE A 1 448 ? 16.232 15.252 -11.587 1.00 94.75 448 PHE A C 1
ATOM 3456 O O . PHE A 1 448 ? 17.452 15.169 -11.536 1.00 94.75 448 PHE A O 1
ATOM 3463 N N . ILE A 1 449 ? 15.563 15.112 -12.737 1.00 93.75 449 ILE A N 1
ATOM 3464 C CA . ILE A 1 449 ? 16.194 14.750 -14.018 1.00 93.75 449 ILE A CA 1
ATOM 3465 C C . ILE A 1 449 ? 17.230 15.787 -14.486 1.00 93.75 449 ILE A C 1
ATOM 3467 O O . ILE A 1 449 ? 18.141 15.448 -15.234 1.00 93.75 449 ILE A O 1
ATOM 3471 N N . ARG A 1 450 ? 17.118 17.058 -14.090 1.00 91.88 450 ARG A N 1
ATOM 3472 C CA . ARG A 1 450 ? 18.113 18.078 -14.456 1.00 91.88 450 ARG A CA 1
ATOM 3473 C C . ARG A 1 450 ? 19.300 18.138 -13.507 1.00 91.88 450 ARG A C 1
ATOM 3475 O O . ARG A 1 450 ? 20.360 18.591 -13.938 1.00 91.88 450 ARG A O 1
ATOM 3482 N N . GLU A 1 451 ? 19.096 17.802 -12.241 1.00 92.31 451 GLU A N 1
ATOM 3483 C CA . GLU A 1 451 ? 20.090 17.966 -11.176 1.00 92.31 451 GLU A CA 1
ATOM 3484 C C . GLU A 1 451 ? 20.884 16.683 -10.920 1.00 92.31 451 GLU A C 1
ATOM 3486 O O . GLU A 1 451 ? 22.071 16.761 -10.632 1.00 92.31 451 GLU A O 1
ATOM 3491 N N . GLN A 1 452 ? 20.263 15.513 -11.080 1.00 93.81 452 GLN A N 1
ATOM 3492 C CA . GLN A 1 452 ? 20.872 14.211 -10.795 1.00 93.81 452 GLN A CA 1
ATOM 3493 C C . GLN A 1 452 ? 21.475 13.577 -12.056 1.00 93.81 452 GLN A C 1
ATOM 3495 O O . GLN A 1 452 ? 21.094 12.474 -12.441 1.00 93.81 452 GLN A O 1
ATOM 3500 N N . ILE A 1 453 ? 22.382 14.303 -12.721 1.00 94.19 453 ILE A N 1
ATOM 3501 C CA . ILE A 1 453 ? 23.162 13.806 -13.866 1.00 94.19 453 ILE A CA 1
ATOM 3502 C C . ILE A 1 453 ? 24.643 13.824 -13.508 1.00 94.19 453 ILE A C 1
ATOM 3504 O O . ILE A 1 453 ? 25.236 14.890 -13.351 1.00 94.19 453 ILE A O 1
ATOM 3508 N N . ASP A 1 454 ? 25.241 12.644 -13.444 1.00 94.75 454 ASP A N 1
ATOM 3509 C CA . ASP A 1 454 ? 26.681 12.461 -13.465 1.00 94.75 454 ASP A CA 1
ATOM 3510 C C . ASP A 1 454 ? 27.228 12.606 -14.893 1.00 94.75 454 ASP A C 1
ATOM 3512 O O . ASP A 1 454 ? 26.634 12.133 -15.866 1.00 94.75 454 ASP A O 1
ATOM 3516 N N . ASN A 1 455 ? 28.392 13.245 -15.026 1.00 93.25 455 ASN A N 1
ATOM 3517 C CA . ASN A 1 455 ? 28.992 13.532 -16.328 1.00 93.25 455 ASN A CA 1
ATOM 3518 C C . ASN A 1 455 ? 29.413 12.265 -17.097 1.00 93.25 455 ASN A C 1
ATOM 3520 O O . ASN A 1 455 ? 29.465 12.295 -18.321 1.00 93.25 455 ASN A O 1
ATOM 3524 N N . VAL A 1 456 ? 29.737 11.166 -16.416 1.00 93.50 456 VAL A N 1
ATOM 3525 C CA . VAL A 1 456 ? 30.207 9.924 -17.051 1.00 93.50 456 VAL A CA 1
ATOM 3526 C C . VAL A 1 456 ? 29.116 8.858 -17.040 1.00 93.50 456 VAL A C 1
ATOM 3528 O O . VAL A 1 456 ? 28.858 8.227 -18.063 1.00 93.50 456 VAL A O 1
ATOM 3531 N N . PHE A 1 457 ? 28.469 8.656 -15.895 1.00 92.69 457 PHE A N 1
ATOM 3532 C CA . PHE A 1 457 ? 27.508 7.577 -15.670 1.00 92.69 457 PHE A CA 1
ATOM 3533 C C . PHE A 1 457 ? 26.060 7.973 -15.978 1.00 92.69 457 PHE A C 1
ATOM 3535 O O . PHE A 1 457 ? 25.196 7.104 -16.096 1.00 92.69 457 PHE A O 1
ATOM 3542 N N . GLY A 1 458 ? 25.780 9.266 -16.155 1.00 94.50 458 GLY A N 1
ATOM 3543 C CA . GLY A 1 458 ? 24.433 9.755 -16.408 1.00 94.50 458 GLY A CA 1
ATOM 3544 C C . GLY A 1 458 ? 23.568 9.707 -15.154 1.00 94.50 458 GLY A C 1
ATOM 3545 O O . GLY A 1 458 ? 23.843 10.392 -14.178 1.00 94.50 458 GLY A O 1
ATOM 3546 N N . TYR A 1 459 ? 22.483 8.940 -15.184 1.00 94.62 459 TYR A N 1
ATOM 3547 C CA . TYR A 1 459 ? 21.472 8.949 -14.127 1.00 94.62 459 TYR A CA 1
ATOM 3548 C C . TYR A 1 459 ? 21.619 7.814 -13.106 1.00 94.62 459 TYR A C 1
ATOM 3550 O O . TYR A 1 459 ? 22.122 6.745 -13.452 1.00 94.62 459 TYR A O 1
ATOM 3558 N N . PRO A 1 460 ? 21.067 7.975 -11.887 1.00 93.81 460 PRO A N 1
ATOM 3559 C CA . PRO A 1 460 ? 20.820 6.841 -11.007 1.00 93.81 460 PRO A CA 1
ATOM 3560 C C . PRO A 1 460 ? 19.794 5.871 -11.613 1.00 93.81 460 PRO A C 1
ATOM 3562 O O . PRO A 1 460 ? 18.914 6.261 -12.387 1.00 93.81 460 PRO A O 1
ATOM 3565 N N . MET A 1 461 ? 19.835 4.609 -11.185 1.00 92.44 461 MET A N 1
ATOM 3566 C CA . MET A 1 461 ? 19.045 3.490 -11.723 1.00 92.44 461 MET A CA 1
ATOM 3567 C C . MET A 1 461 ? 17.532 3.595 -11.489 1.00 92.44 461 MET A C 1
ATOM 3569 O O . MET A 1 461 ? 16.764 2.771 -11.988 1.00 92.44 461 MET A O 1
ATOM 3573 N N . LEU A 1 462 ? 17.087 4.625 -10.766 1.00 94.88 462 LEU A N 1
ATOM 3574 C CA . LEU A 1 462 ? 15.685 5.037 -10.705 1.00 94.88 462 LEU A CA 1
ATOM 3575 C C . LEU A 1 462 ? 15.172 5.541 -12.067 1.00 94.88 462 LEU A C 1
ATOM 3577 O O . LEU A 1 462 ? 13.978 5.423 -12.360 1.00 94.88 462 LEU A O 1
ATOM 3581 N N . VAL A 1 463 ? 16.047 6.128 -12.886 1.00 95.00 463 VAL A N 1
ATOM 3582 C CA . VAL A 1 463 ? 15.690 6.764 -14.157 1.00 95.00 463 VAL A CA 1
ATOM 3583 C C . VAL A 1 463 ? 15.584 5.730 -15.269 1.00 95.00 463 VAL A C 1
ATOM 3585 O O . VAL A 1 463 ? 16.439 4.864 -15.447 1.00 95.00 463 VAL A O 1
ATOM 3588 N N . ARG A 1 464 ? 14.537 5.852 -16.082 1.00 95.00 464 ARG A N 1
ATOM 3589 C CA . ARG A 1 464 ? 14.401 5.107 -17.330 1.00 95.00 464 ARG A CA 1
ATOM 3590 C C . ARG A 1 464 ? 15.118 5.862 -18.441 1.00 95.00 464 ARG A C 1
ATOM 3592 O O . ARG A 1 464 ? 14.543 6.759 -19.053 1.00 95.00 464 ARG A O 1
ATOM 3599 N N . PHE A 1 465 ? 16.362 5.486 -18.720 1.00 92.62 465 PHE A N 1
ATOM 3600 C CA . PHE A 1 465 ? 17.199 6.142 -19.730 1.00 92.62 465 PHE A CA 1
ATOM 3601 C C . PHE A 1 465 ? 16.520 6.180 -21.107 1.00 92.62 465 PHE A C 1
ATOM 3603 O O . PHE A 1 465 ? 16.655 7.159 -21.825 1.00 92.62 465 PHE A O 1
ATOM 3610 N N . SER A 1 466 ? 15.726 5.152 -21.431 1.00 89.75 466 SER A N 1
ATOM 3611 C CA . SER A 1 466 ? 15.014 5.003 -22.711 1.00 89.75 466 SER A CA 1
ATOM 3612 C C . SER A 1 466 ? 13.881 6.007 -22.965 1.00 89.75 466 SER A C 1
ATOM 3614 O O . SER A 1 466 ? 13.269 5.983 -24.034 1.00 89.75 466 SER A O 1
ATOM 3616 N N . TRP A 1 467 ? 13.573 6.885 -22.007 1.00 91.38 467 TRP A N 1
ATOM 3617 C CA . TRP A 1 467 ? 12.604 7.961 -22.197 1.00 91.38 467 TRP A CA 1
ATOM 3618 C C . TRP A 1 467 ? 13.278 9.158 -22.857 1.00 91.38 467 TRP A C 1
ATOM 3620 O O . TRP A 1 467 ? 14.295 9.644 -22.370 1.00 91.38 467 TRP A O 1
ATOM 3630 N N . SER A 1 468 ? 12.634 9.728 -23.877 1.00 89.69 468 SER A N 1
ATOM 3631 C CA . SER A 1 468 ? 13.159 10.893 -24.606 1.00 89.69 468 SER A CA 1
ATOM 3632 C C . SER A 1 468 ? 13.499 12.081 -23.699 1.00 89.69 468 SER A C 1
ATOM 3634 O O . SER A 1 468 ? 14.462 12.796 -23.945 1.00 89.69 468 SER A O 1
ATOM 3636 N N . THR A 1 469 ? 12.746 12.285 -22.611 1.00 88.31 469 THR A N 1
ATOM 3637 C CA . THR A 1 469 ? 13.050 13.332 -21.622 1.00 88.31 469 THR A CA 1
ATOM 3638 C C . THR A 1 469 ? 14.398 13.115 -20.932 1.00 88.31 469 THR A C 1
ATOM 3640 O O . THR A 1 469 ? 15.120 14.085 -20.732 1.00 88.31 469 THR A O 1
ATOM 3643 N N . ALA A 1 470 ? 14.739 11.873 -20.579 1.00 90.88 470 ALA A N 1
ATOM 3644 C CA . ALA A 1 470 ? 16.036 11.545 -19.990 1.00 90.88 470 ALA A CA 1
ATOM 3645 C C . ALA A 1 470 ? 17.140 11.596 -21.056 1.00 90.88 470 ALA A C 1
ATOM 3647 O O . ALA A 1 470 ? 18.177 12.207 -20.829 1.00 90.88 470 ALA A O 1
ATOM 3648 N N . GLU A 1 471 ? 16.888 11.037 -22.242 1.00 89.81 471 GLU A N 1
ATOM 3649 C CA . GLU A 1 471 ? 17.839 11.025 -23.359 1.00 89.81 471 GLU A CA 1
ATOM 3650 C C . GLU A 1 471 ? 18.287 12.436 -23.767 1.00 89.81 471 GLU A C 1
ATOM 3652 O O . GLU A 1 471 ? 19.483 12.700 -23.861 1.00 89.81 471 GLU A O 1
ATOM 3657 N N . HIS A 1 472 ? 17.347 13.368 -23.955 1.00 90.50 472 HIS A N 1
ATOM 3658 C CA . HIS A 1 472 ? 17.673 14.737 -24.365 1.00 90.50 472 HIS A CA 1
ATOM 3659 C C . HIS A 1 472 ? 18.498 15.478 -23.302 1.00 90.50 472 HIS A C 1
ATOM 3661 O O . HIS A 1 472 ? 19.431 16.204 -23.632 1.00 90.50 472 HIS A O 1
ATOM 3667 N N . MET A 1 473 ? 18.163 15.294 -22.022 1.00 90.75 473 MET A N 1
ATOM 3668 C CA . MET A 1 473 ? 18.883 15.933 -20.914 1.00 90.75 473 MET A CA 1
ATOM 3669 C C . MET A 1 473 ? 20.276 15.323 -20.715 1.00 90.75 473 MET A C 1
ATOM 3671 O O . MET A 1 473 ? 21.223 16.049 -20.412 1.00 90.75 473 MET A O 1
ATOM 3675 N N . LEU A 1 474 ? 20.422 14.015 -20.945 1.00 92.06 474 LEU A N 1
ATOM 3676 C CA . LEU A 1 474 ? 21.710 13.329 -20.920 1.00 92.06 474 LEU A CA 1
ATOM 3677 C C . LEU A 1 474 ? 22.638 13.851 -22.026 1.00 92.06 474 LEU A C 1
ATOM 3679 O O . LEU A 1 474 ? 23.797 14.142 -21.753 1.00 92.06 474 LEU A O 1
ATOM 3683 N N . GLN A 1 475 ? 22.120 14.036 -23.246 1.00 90.75 475 GLN A N 1
ATOM 3684 C CA . GLN A 1 475 ? 22.880 14.589 -24.377 1.00 90.75 475 GLN A CA 1
ATOM 3685 C C . GLN A 1 475 ? 23.357 16.029 -24.142 1.00 90.75 475 GLN A C 1
ATOM 3687 O O . GLN A 1 475 ? 24.393 16.421 -24.672 1.00 90.75 475 GLN A O 1
ATOM 3692 N N . GLU A 1 476 ? 22.606 16.820 -23.372 1.00 90.62 476 GLU A N 1
ATOM 3693 C CA . GLU A 1 476 ? 22.951 18.213 -23.071 1.00 90.62 476 GLU A CA 1
ATOM 3694 C C . GLU A 1 476 ? 24.046 18.333 -21.999 1.00 90.62 476 GLU A C 1
ATOM 3696 O O . GLU A 1 476 ? 24.865 19.250 -22.062 1.00 90.62 476 GLU A O 1
ATOM 3701 N N . LYS A 1 477 ? 24.054 17.438 -21.000 1.00 90.75 477 LYS A N 1
ATOM 3702 C CA . LYS A 1 477 ? 24.844 17.618 -19.769 1.00 90.75 477 LYS A CA 1
ATOM 3703 C C . LYS A 1 477 ? 25.935 16.582 -19.513 1.00 90.75 477 LYS A C 1
ATOM 3705 O O . LYS A 1 477 ? 26.863 16.900 -18.774 1.00 90.75 477 LYS A O 1
ATOM 3710 N N . ALA A 1 478 ? 25.818 15.371 -20.051 1.00 94.19 478 ALA A N 1
ATOM 3711 C CA . ALA A 1 478 ? 26.803 14.314 -19.841 1.00 94.19 478 ALA A CA 1
ATOM 3712 C C . ALA A 1 478 ? 27.814 14.245 -20.993 1.00 94.19 478 ALA A C 1
ATOM 3714 O O . ALA A 1 478 ? 27.594 14.757 -22.093 1.00 94.19 478 ALA A O 1
ATOM 3715 N N . ALA A 1 479 ? 28.939 13.582 -20.742 1.00 93.06 479 ALA A N 1
ATOM 3716 C CA . ALA A 1 479 ? 29.956 13.320 -21.739 1.00 93.06 479 ALA A CA 1
ATOM 3717 C C . ALA A 1 479 ? 29.388 12.491 -22.900 1.00 93.06 479 ALA A C 1
ATOM 3719 O O . ALA A 1 479 ? 28.608 11.554 -22.720 1.00 93.06 479 ALA A O 1
ATOM 3720 N N . THR A 1 480 ? 29.822 12.812 -24.119 1.00 92.56 480 THR A N 1
ATOM 3721 C CA . THR A 1 480 ? 29.419 12.065 -25.310 1.00 92.56 480 THR A CA 1
ATOM 3722 C C . THR A 1 480 ? 29.977 10.644 -25.259 1.00 92.56 480 THR A C 1
ATOM 3724 O O . THR A 1 480 ? 31.189 10.441 -25.299 1.00 92.56 480 THR A O 1
ATOM 3727 N N . CYS A 1 481 ? 29.083 9.658 -25.226 1.00 86.88 481 CYS A N 1
ATOM 3728 C CA . CYS A 1 481 ? 29.423 8.246 -25.350 1.00 86.88 481 CYS A CA 1
ATOM 3729 C C . CYS A 1 481 ? 29.016 7.740 -26.737 1.00 86.88 481 CYS A C 1
ATOM 3731 O O . CYS A 1 481 ? 27.898 7.986 -27.192 1.00 86.88 481 CYS A O 1
ATOM 3733 N N . THR A 1 482 ? 29.928 7.049 -27.421 1.00 87.69 482 THR A N 1
ATOM 3734 C CA . THR A 1 482 ? 29.667 6.450 -28.735 1.00 87.69 482 THR A CA 1
ATOM 3735 C C . THR A 1 482 ? 29.632 4.936 -28.602 1.00 87.69 482 THR A C 1
ATOM 3737 O O . THR A 1 482 ? 30.492 4.335 -27.961 1.00 87.69 482 THR A O 1
ATOM 3740 N N . PHE A 1 483 ? 28.611 4.326 -29.195 1.00 84.38 483 PHE A N 1
ATOM 3741 C CA . PHE A 1 483 ? 28.446 2.879 -29.255 1.00 84.38 483 PHE A CA 1
ATOM 3742 C C . PHE A 1 483 ? 28.642 2.414 -30.699 1.00 84.38 483 PHE A C 1
ATOM 3744 O O . PHE A 1 483 ? 28.430 3.186 -31.634 1.00 84.38 483 PHE A O 1
ATOM 3751 N N . GLU A 1 484 ? 29.039 1.155 -30.881 1.00 83.94 484 GLU A N 1
ATOM 3752 C CA . GLU A 1 484 ? 29.111 0.532 -32.207 1.00 83.94 484 GLU A CA 1
ATOM 3753 C C . GLU A 1 484 ? 27.764 0.657 -32.935 1.00 83.94 484 GLU A C 1
ATOM 3755 O O . GLU A 1 484 ? 26.709 0.405 -32.342 1.00 83.94 484 GLU A O 1
ATOM 3760 N N . GLU A 1 485 ? 27.796 1.024 -34.219 1.00 71.25 485 GLU A N 1
ATOM 3761 C CA . GLU A 1 485 ? 26.589 1.057 -35.043 1.00 71.25 485 GLU A CA 1
ATOM 3762 C C . GLU A 1 485 ? 25.958 -0.340 -35.095 1.00 71.25 485 GLU A C 1
ATOM 3764 O O . GLU A 1 485 ? 26.629 -1.353 -35.303 1.00 71.25 485 GLU A O 1
ATOM 3769 N N . VAL A 1 486 ? 24.648 -0.408 -34.864 1.00 60.22 486 VAL A N 1
ATOM 3770 C CA . VAL A 1 486 ? 23.906 -1.662 -34.978 1.00 60.22 486 VAL A CA 1
ATOM 3771 C C . VAL A 1 486 ? 23.656 -1.908 -36.460 1.00 60.22 486 VAL A C 1
ATOM 3773 O O . VAL A 1 486 ? 23.020 -1.077 -37.105 1.00 60.22 486 VAL A O 1
ATOM 3776 N N . ASP A 1 487 ? 24.125 -3.043 -36.987 1.00 54.91 487 ASP A N 1
ATOM 3777 C CA . ASP A 1 487 ? 23.756 -3.505 -38.327 1.00 54.91 487 ASP A CA 1
ATOM 3778 C C . ASP A 1 487 ? 22.232 -3.645 -38.398 1.00 54.91 487 ASP A C 1
ATOM 3780 O O . ASP A 1 487 ? 21.623 -4.595 -37.897 1.00 54.91 487 ASP A O 1
ATOM 3784 N N . ASP A 1 488 ? 21.606 -2.640 -38.989 1.00 48.03 488 ASP A N 1
ATOM 3785 C CA . ASP A 1 488 ? 20.170 -2.511 -39.103 1.00 48.03 488 ASP A CA 1
ATOM 3786 C C . ASP A 1 488 ? 19.698 -3.546 -40.138 1.00 48.03 488 ASP A C 1
ATOM 3788 O O . ASP A 1 488 ? 19.679 -3.296 -41.345 1.00 48.03 488 ASP A O 1
ATOM 3792 N N . GLN A 1 489 ? 19.330 -4.752 -39.686 1.00 46.97 489 GLN A N 1
ATOM 3793 C CA . GLN A 1 489 ? 18.876 -5.851 -40.559 1.00 46.97 489 GLN A CA 1
ATOM 3794 C C . GLN A 1 489 ? 17.617 -5.501 -41.392 1.00 46.97 489 GLN A C 1
ATOM 3796 O O . GLN A 1 489 ? 17.170 -6.310 -42.203 1.00 46.97 489 GLN A O 1
ATOM 3801 N N . GLY A 1 490 ? 17.054 -4.295 -41.233 1.00 47.25 490 GLY A N 1
ATOM 3802 C CA . GLY A 1 490 ? 15.907 -3.775 -41.978 1.00 47.25 490 GLY A CA 1
ATOM 3803 C C . GLY A 1 490 ? 16.185 -2.628 -42.961 1.00 47.25 490 GLY A C 1
ATOM 3804 O O . GLY A 1 490 ? 15.265 -2.259 -43.692 1.00 47.25 490 GLY A O 1
ATOM 3805 N N . SER A 1 491 ? 17.396 -2.058 -43.045 1.00 38.16 491 SER A N 1
ATOM 3806 C CA . SER A 1 491 ? 17.672 -0.927 -43.950 1.00 38.16 491 SER A CA 1
ATOM 3807 C C . SER A 1 491 ? 18.825 -1.203 -44.922 1.00 38.16 491 SER A C 1
ATOM 3809 O O . SER A 1 491 ? 19.925 -0.666 -44.855 1.00 38.16 491 SER A O 1
ATOM 3811 N N . THR A 1 492 ? 18.536 -1.984 -45.966 1.00 37.91 492 THR A N 1
ATOM 3812 C CA . THR A 1 492 ? 19.367 -2.021 -47.181 1.00 37.91 492 THR A CA 1
ATOM 3813 C C . THR A 1 492 ? 19.224 -0.721 -47.985 1.00 37.91 492 THR A C 1
ATOM 3815 O O . THR A 1 492 ? 18.730 -0.699 -49.110 1.00 37.91 492 THR A O 1
ATOM 3818 N N . LYS A 1 493 ? 19.705 0.402 -47.448 1.00 40.22 493 LYS A N 1
ATOM 3819 C CA . LYS A 1 493 ? 20.075 1.561 -48.269 1.00 40.22 493 LYS A CA 1
ATOM 3820 C C . LYS A 1 493 ? 21.584 1.718 -48.224 1.00 40.22 493 LYS A C 1
ATOM 3822 O O . LYS A 1 493 ? 22.130 2.435 -47.398 1.00 40.22 493 LYS A O 1
ATOM 3827 N N . LYS A 1 494 ? 22.251 1.044 -49.169 1.00 37.00 494 LYS A N 1
ATOM 3828 C CA . LYS A 1 494 ? 23.661 1.299 -49.488 1.00 37.00 494 LYS A CA 1
ATOM 3829 C C . LYS A 1 494 ? 23.877 2.815 -49.627 1.00 37.00 494 LYS A C 1
ATOM 3831 O O . LYS A 1 494 ? 23.104 3.450 -50.354 1.00 37.00 494 LYS A O 1
ATOM 3836 N N . PRO A 1 495 ? 24.919 3.397 -49.013 1.00 38.47 495 PRO A N 1
ATOM 3837 C CA . PRO A 1 495 ? 25.251 4.793 -49.246 1.00 38.47 495 PRO A CA 1
ATOM 3838 C C . PRO A 1 495 ? 25.575 4.967 -50.735 1.00 38.47 495 PRO A C 1
ATOM 3840 O O . PRO A 1 495 ? 26.384 4.227 -51.305 1.00 38.47 495 PRO A O 1
ATOM 3843 N N . LYS A 1 496 ? 24.904 5.914 -51.401 1.00 41.06 496 LYS A N 1
ATOM 3844 C CA . LYS A 1 496 ? 25.221 6.275 -52.788 1.00 41.06 496 LYS A CA 1
ATOM 3845 C C . LYS A 1 496 ? 26.634 6.855 -52.803 1.00 41.06 496 LYS A C 1
ATOM 3847 O O . LYS A 1 496 ? 26.848 7.962 -52.318 1.00 41.06 496 LYS A O 1
ATOM 3852 N N . LYS A 1 497 ? 27.597 6.111 -53.354 1.00 40.91 497 LYS A N 1
ATOM 3853 C CA . LYS A 1 497 ? 28.936 6.642 -53.636 1.00 40.91 497 LYS A CA 1
ATOM 3854 C C . LYS A 1 497 ? 28.799 7.848 -54.569 1.00 40.91 497 LYS A C 1
ATOM 3856 O O . LYS A 1 497 ? 28.169 7.748 -55.620 1.00 40.91 497 LYS A O 1
ATOM 3861 N N . SER A 1 498 ? 29.367 8.978 -54.159 1.00 44.34 498 SER A N 1
ATOM 3862 C CA . SER A 1 498 ? 29.469 10.187 -54.976 1.00 44.34 498 SER A CA 1
ATOM 3863 C C . SER A 1 498 ? 30.268 9.906 -56.254 1.00 44.34 498 SER A C 1
ATOM 3865 O O . SER A 1 498 ? 31.340 9.307 -56.198 1.00 44.34 498 SER A O 1
ATOM 3867 N N . ILE A 1 499 ? 29.780 10.395 -57.397 1.00 51.88 499 ILE A N 1
ATOM 3868 C CA . ILE A 1 499 ? 30.453 10.344 -58.710 1.00 51.88 499 ILE A CA 1
ATOM 3869 C C . ILE A 1 499 ? 31.844 11.015 -58.688 1.00 51.88 499 ILE A C 1
ATOM 3871 O O . ILE A 1 499 ? 32.680 10.722 -59.541 1.00 51.88 499 ILE A O 1
ATOM 3875 N N . SER A 1 500 ? 32.146 11.844 -57.681 1.00 49.56 500 SER A N 1
ATOM 3876 C CA . SER A 1 500 ? 33.464 12.475 -57.518 1.00 49.56 500 SER A CA 1
ATOM 3877 C C . SER A 1 500 ? 34.614 11.485 -57.280 1.00 49.56 500 SER A C 1
ATOM 3879 O O . SER A 1 500 ? 35.763 11.833 -57.540 1.00 49.56 500 SER A O 1
ATOM 3881 N N . SER A 1 501 ? 34.344 10.241 -56.861 1.00 49.22 501 SER A N 1
ATOM 3882 C CA . SER A 1 501 ? 35.396 9.234 -56.648 1.00 49.22 501 SER A CA 1
ATOM 3883 C C . SER A 1 501 ? 35.964 8.629 -57.938 1.00 49.22 501 SER A C 1
ATOM 3885 O O . SER A 1 501 ? 36.934 7.882 -57.871 1.00 49.22 501 SER A O 1
ATOM 3887 N N . PHE A 1 502 ? 35.374 8.914 -59.105 1.00 49.81 502 PHE A N 1
ATOM 3888 C CA . PHE A 1 502 ? 35.846 8.400 -60.401 1.00 49.81 502 PHE A CA 1
ATOM 3889 C C . PHE A 1 502 ? 36.893 9.296 -61.087 1.00 49.81 502 PHE A C 1
ATOM 3891 O O . PHE A 1 502 ? 37.448 8.892 -62.104 1.00 49.81 502 PHE A O 1
ATOM 3898 N N . PHE A 1 503 ? 37.187 10.484 -60.541 1.00 52.75 503 PHE A N 1
ATOM 3899 C CA . PHE A 1 503 ? 38.084 11.472 -61.165 1.00 52.75 503 PHE A CA 1
ATOM 3900 C C . PHE A 1 503 ? 39.397 11.725 -60.401 1.00 52.75 503 PHE A C 1
ATOM 3902 O O . PHE A 1 503 ? 40.161 12.613 -60.781 1.00 52.75 503 PHE A O 1
ATOM 3909 N N . ALA A 1 504 ? 39.699 10.961 -59.347 1.00 48.78 504 ALA A N 1
ATOM 3910 C CA . ALA A 1 504 ? 40.964 11.101 -58.627 1.00 48.78 504 ALA A CA 1
ATOM 3911 C C . ALA A 1 504 ? 42.120 10.455 -59.418 1.00 48.78 504 ALA A C 1
ATOM 3913 O O . ALA A 1 504 ? 42.086 9.261 -59.721 1.00 48.78 504 ALA A O 1
ATOM 3914 N N . LYS A 1 505 ? 43.137 11.257 -59.764 1.00 47.38 505 LYS A N 1
ATOM 3915 C CA . LYS A 1 505 ? 44.396 10.786 -60.366 1.00 47.38 505 LYS A CA 1
ATOM 3916 C C . LYS A 1 505 ? 45.169 9.899 -59.375 1.00 47.38 505 LYS A C 1
ATOM 3918 O O . LYS A 1 505 ? 45.121 10.174 -58.178 1.00 47.38 505 LYS A O 1
ATOM 3923 N N . PRO A 1 506 ? 45.900 8.874 -59.846 1.00 45.78 506 PRO A N 1
ATOM 3924 C CA . PRO A 1 506 ? 46.736 8.061 -58.978 1.00 45.78 506 PRO A CA 1
ATOM 3925 C C . PRO A 1 506 ? 48.058 8.791 -58.705 1.00 45.78 506 PRO A C 1
ATOM 3927 O O . PRO A 1 506 ? 48.849 8.973 -59.627 1.00 45.78 506 PRO A O 1
ATOM 3930 N N . ASP A 1 507 ? 48.300 9.185 -57.454 1.00 45.50 507 ASP A N 1
ATOM 3931 C CA . ASP A 1 507 ? 49.659 9.459 -56.980 1.00 45.50 507 ASP A CA 1
ATOM 3932 C C . ASP A 1 507 ? 50.309 8.127 -56.584 1.00 45.50 507 ASP A C 1
ATOM 3934 O O . ASP A 1 507 ? 49.850 7.417 -55.684 1.00 45.50 507 ASP A O 1
ATOM 3938 N N . GLU A 1 508 ? 51.353 7.753 -57.323 1.00 50.22 508 GLU A N 1
ATOM 3939 C CA . GLU A 1 508 ? 52.188 6.589 -57.048 1.00 50.22 508 GLU A CA 1
ATOM 3940 C C . GLU A 1 508 ? 53.281 6.939 -56.029 1.00 50.22 508 GLU A C 1
ATOM 3942 O O . GLU A 1 508 ? 54.388 7.320 -56.391 1.00 50.22 508 GLU A O 1
ATOM 3947 N N . GLU A 1 509 ? 53.020 6.657 -54.756 1.00 48.09 509 GLU A N 1
ATOM 3948 C CA . GLU A 1 509 ? 54.033 6.066 -53.881 1.00 48.09 509 GLU A CA 1
ATOM 3949 C C . GLU A 1 509 ? 53.493 4.716 -53.405 1.00 48.09 509 GLU A C 1
ATOM 3951 O O . GLU A 1 509 ? 52.547 4.631 -52.620 1.00 48.09 509 GLU A O 1
ATOM 3956 N N . LYS A 1 510 ? 54.057 3.614 -53.918 1.00 54.25 510 LYS A N 1
ATOM 3957 C CA . LYS A 1 510 ? 53.696 2.258 -53.478 1.00 54.25 510 LYS A CA 1
ATOM 3958 C C . LYS A 1 510 ? 54.272 2.004 -52.086 1.00 54.25 510 LYS A C 1
ATOM 3960 O O . LYS A 1 510 ? 55.251 1.274 -51.932 1.00 54.25 510 LYS A O 1
ATOM 3965 N N . ALA A 1 511 ? 53.631 2.575 -51.069 1.00 60.56 511 ALA A N 1
ATOM 3966 C CA . ALA A 1 511 ? 53.800 2.151 -49.691 1.00 60.56 511 ALA A CA 1
ATOM 3967 C C . ALA A 1 511 ? 53.576 0.632 -49.626 1.00 60.56 511 ALA A C 1
ATOM 3969 O O . ALA A 1 511 ? 52.589 0.097 -50.146 1.00 60.56 511 ALA A O 1
ATOM 3970 N N . ARG A 1 512 ? 54.539 -0.089 -49.045 1.00 58.53 512 ARG A N 1
ATOM 3971 C CA . ARG A 1 512 ? 54.486 -1.548 -48.918 1.00 58.53 512 ARG A CA 1
ATOM 3972 C C . ARG A 1 512 ? 53.190 -1.904 -48.185 1.00 58.53 512 ARG A C 1
ATOM 3974 O O . ARG A 1 512 ? 53.000 -1.464 -47.053 1.00 58.53 512 ARG A O 1
ATOM 3981 N N . LYS A 1 513 ? 52.291 -2.658 -48.836 1.00 65.69 513 LYS A N 1
ATOM 3982 C CA . LYS A 1 513 ? 51.010 -3.052 -48.227 1.00 65.69 513 LYS A CA 1
ATOM 3983 C C . LYS A 1 513 ? 51.285 -3.695 -46.874 1.00 65.69 513 LYS A C 1
ATOM 3985 O O . LYS A 1 513 ? 52.152 -4.568 -46.762 1.00 65.69 513 LYS A O 1
ATOM 3990 N N . ARG A 1 514 ? 50.576 -3.220 -45.855 1.00 70.56 514 ARG A N 1
ATOM 3991 C CA . ARG A 1 514 ? 50.757 -3.674 -44.484 1.00 70.56 514 ARG A CA 1
ATOM 3992 C C . ARG A 1 514 ? 50.445 -5.169 -44.419 1.00 70.56 514 ARG A C 1
ATOM 3994 O O . ARG A 1 514 ? 49.580 -5.671 -45.131 1.00 70.56 514 ARG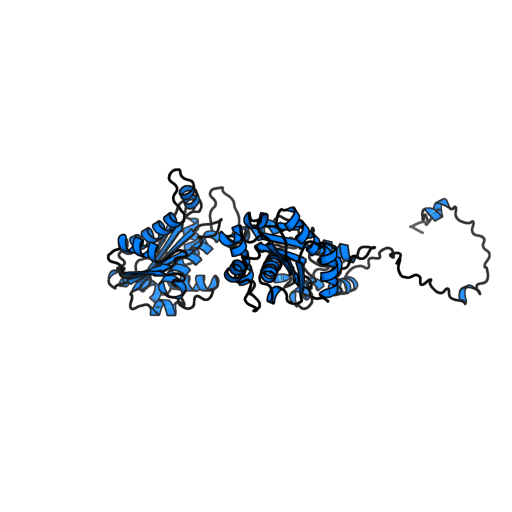 A O 1
ATOM 4001 N N . HIS A 1 515 ? 51.203 -5.915 -43.621 1.00 83.00 515 HIS A N 1
ATOM 4002 C CA . HIS A 1 515 ? 50.969 -7.352 -43.514 1.00 83.00 515 HIS A CA 1
ATOM 4003 C C . HIS A 1 515 ? 49.577 -7.600 -42.910 1.00 83.00 515 HIS A C 1
ATOM 4005 O O . HIS A 1 515 ? 49.247 -6.991 -41.891 1.00 83.00 515 HIS A O 1
ATOM 4011 N N . LYS A 1 516 ? 48.796 -8.521 -43.498 1.00 84.75 516 LYS A N 1
ATOM 4012 C CA . LYS A 1 516 ? 47.405 -8.827 -43.098 1.00 84.75 516 LYS A CA 1
ATOM 4013 C C . LYS A 1 516 ? 47.230 -9.037 -41.595 1.00 84.75 516 LYS A C 1
ATOM 4015 O O . LYS A 1 516 ? 46.253 -8.578 -41.026 1.00 84.75 516 LYS A O 1
ATOM 4020 N N . PHE A 1 517 ? 48.223 -9.648 -40.945 1.00 85.38 517 PHE A N 1
ATOM 4021 C CA . PHE A 1 517 ? 48.271 -9.806 -39.486 1.00 85.38 517 PHE A CA 1
ATOM 4022 C C . PHE A 1 517 ? 47.962 -8.510 -38.711 1.00 85.38 517 PHE A C 1
ATOM 4024 O O . PHE A 1 517 ? 47.224 -8.571 -37.733 1.00 85.38 517 PHE A O 1
ATOM 4031 N N . PHE A 1 518 ? 48.517 -7.364 -39.133 1.00 84.25 518 PHE A N 1
ATOM 4032 C CA . PHE A 1 518 ? 48.298 -6.070 -38.475 1.00 84.25 518 PHE A CA 1
ATOM 4033 C C . PHE A 1 518 ? 46.939 -5.464 -38.831 1.00 84.25 518 PHE A C 1
ATOM 4035 O O . PHE A 1 518 ? 46.317 -4.845 -37.974 1.00 84.25 518 PHE A O 1
ATOM 4042 N N . GLU A 1 519 ? 46.479 -5.646 -40.071 1.00 82.44 519 GLU A N 1
ATOM 4043 C CA . GLU A 1 519 ? 45.176 -5.152 -40.535 1.00 82.44 519 GLU A CA 1
ATOM 4044 C C . GLU A 1 519 ? 44.025 -5.879 -39.826 1.00 82.44 519 GLU A C 1
ATOM 4046 O O . GLU A 1 519 ? 43.153 -5.234 -39.258 1.00 82.44 519 GLU A O 1
ATOM 4051 N N . GLU A 1 520 ? 44.074 -7.212 -39.763 1.00 87.12 520 GLU A N 1
ATOM 4052 C CA . GLU A 1 520 ? 43.064 -8.059 -39.106 1.00 87.12 520 GLU A CA 1
ATOM 4053 C C . GLU A 1 520 ? 42.983 -7.849 -37.587 1.00 87.12 520 GLU A C 1
ATOM 4055 O O . GLU A 1 520 ? 41.993 -8.216 -36.963 1.00 87.12 520 GLU A O 1
ATOM 4060 N N . ARG A 1 521 ? 44.037 -7.298 -36.975 1.00 88.19 521 ARG A N 1
ATOM 4061 C CA . ARG A 1 521 ? 44.127 -7.059 -35.524 1.00 88.19 521 ARG A CA 1
ATOM 4062 C C . ARG A 1 521 ? 44.056 -5.580 -35.158 1.00 88.19 521 ARG A C 1
ATOM 4064 O O . ARG A 1 521 ? 44.260 -5.248 -33.997 1.00 88.19 521 ARG A O 1
ATOM 4071 N N . HIS A 1 522 ? 43.808 -4.706 -36.136 1.00 83.81 522 HIS A N 1
ATOM 4072 C CA . HIS A 1 522 ? 43.756 -3.253 -35.955 1.00 83.81 522 HIS A CA 1
ATOM 4073 C C . HIS A 1 522 ? 44.997 -2.670 -35.244 1.00 83.81 522 HIS A C 1
ATOM 4075 O O . HIS A 1 522 ? 44.899 -1.726 -34.466 1.00 83.81 522 HIS A O 1
ATOM 4081 N N . LEU A 1 523 ? 46.186 -3.225 -35.510 1.00 85.50 523 LEU A N 1
ATOM 4082 C CA . LEU A 1 523 ? 47.438 -2.807 -34.873 1.00 85.50 523 LEU A CA 1
ATOM 4083 C C . LEU A 1 523 ? 48.120 -1.701 -35.685 1.00 85.50 523 LEU A C 1
ATOM 4085 O O . LEU A 1 523 ? 48.565 -1.934 -36.814 1.00 85.50 523 LEU A O 1
ATOM 4089 N N . THR A 1 524 ? 48.268 -0.516 -35.091 1.00 80.12 524 THR A N 1
ATOM 4090 C CA . THR A 1 524 ? 49.030 0.611 -35.646 1.00 80.12 524 THR A CA 1
ATOM 4091 C C . THR A 1 524 ? 50.397 0.747 -34.971 1.00 80.12 524 THR A C 1
ATOM 4093 O O . THR A 1 524 ? 50.550 0.421 -33.801 1.00 80.12 524 THR A O 1
ATOM 4096 N N . VAL A 1 525 ? 51.415 1.196 -35.717 1.00 77.31 525 VAL A N 1
ATOM 4097 C CA . VAL A 1 525 ? 52.721 1.541 -35.136 1.00 77.31 525 VAL A CA 1
ATOM 4098 C C . VAL A 1 525 ? 52.739 3.055 -35.136 1.00 77.31 525 VAL A C 1
ATOM 4100 O O . VAL A 1 525 ? 52.757 3.663 -36.201 1.00 77.31 525 VAL A O 1
ATOM 4103 N N . SER A 1 526 ? 52.633 3.634 -33.953 1.00 76.00 526 SER A N 1
ATOM 4104 C CA . SER A 1 526 ? 52.704 5.069 -33.718 1.00 76.00 526 SER A CA 1
ATOM 4105 C C . SER A 1 526 ? 53.567 5.269 -32.485 1.00 76.00 526 SER A C 1
ATOM 4107 O O . SER A 1 526 ? 53.380 4.558 -31.496 1.00 76.00 526 SER A O 1
ATOM 4109 N N . ASN A 1 527 ? 54.513 6.198 -32.545 1.00 71.81 527 ASN A N 1
ATOM 4110 C CA . ASN A 1 527 ? 55.239 6.639 -31.367 1.00 71.81 527 ASN A CA 1
ATOM 4111 C C . ASN A 1 527 ? 54.328 7.622 -30.609 1.00 71.81 527 ASN A C 1
ATOM 4113 O O . ASN A 1 527 ? 54.000 8.665 -31.164 1.00 71.81 527 ASN A O 1
ATOM 4117 N N . PRO A 1 528 ? 53.848 7.305 -29.395 1.00 65.19 528 PRO A N 1
ATOM 4118 C CA . PRO A 1 528 ? 52.888 8.157 -28.691 1.00 65.19 528 PRO A CA 1
ATOM 4119 C C . PRO A 1 528 ? 53.509 9.443 -28.111 1.00 65.19 528 PRO A C 1
ATOM 4121 O O . PRO A 1 528 ? 52.790 10.218 -27.487 1.00 65.19 528 PRO A O 1
ATOM 4124 N N . PHE A 1 529 ? 54.819 9.659 -28.293 1.00 65.12 529 PHE A N 1
ATOM 4125 C CA . PHE A 1 529 ? 55.571 10.811 -27.778 1.00 65.12 529 PHE A CA 1
ATOM 4126 C C . PHE A 1 529 ? 56.335 11.603 -28.860 1.00 65.12 529 PHE A C 1
ATOM 4128 O O . PHE A 1 529 ? 57.202 12.401 -28.508 1.00 65.12 529 PHE A O 1
ATOM 4135 N N . GLU A 1 530 ? 56.055 11.377 -30.148 1.00 55.22 530 GLU A N 1
ATOM 4136 C CA . GLU A 1 530 ? 56.543 12.230 -31.253 1.00 55.22 530 GLU A CA 1
ATOM 4137 C C . GLU A 1 530 ? 55.520 13.288 -31.664 1.00 55.22 530 GLU A C 1
ATOM 4139 O O . GLU A 1 530 ? 54.309 12.960 -31.688 1.00 55.22 530 GLU A O 1
#

Nearest PDB structures (foldseek):
  3puf-assembly3_G  TM=9.408E-01  e=1.681E-30  Homo sapiens
  3puf-assembly2_D  TM=9.350E-01  e=1.380E-29  Homo sapiens
  3puf-assembly5_M  TM=9.318E-01  e=1.457E-29  Homo sapiens
  3p5j-assembly1_A  TM=9.397E-01  e=7.907E-28  Mus musculus
  8yjz-assembly1_H  TM=8.796E-01  e=2.370E-26  Homo sapiens

InterPro domains:
  IPR001352 Ribonuclease HII/HIII [PTHR10954] (232-511)
  IPR004649 Ribonuclease H2, subunit A [TIGR00729] (39-227)
  IPR004649 Ribonuclease H2, subunit A [TIGR00729] (256-474)
  IPR012337 Ribonuclease H-like superfamily [SSF53098] (37-225)
  IPR012337 Ribonuclease H-like superfamily [SSF53098] (254-475)
  IPR023160 Ribonuclease HII, helix-loop-helix cap domain superfamily [G3DSA:1.10.10.460] (431-479)
  IPR024567 Ribonuclease HII/HIII domain [PF01351] (39-224)
  IPR024567 Ribonuclease HII/HIII domain [PF01351] (256-469)
  IPR024567 Ribonuclease HII/HIII domain [PS51975] (36-261)
  IPR024567 Ribonuclease HII/HIII domain [PS51975] (253-479)
  IPR036397 Ribonuclease H superfamily [G3DSA:3.30.420.10] (7-212)
  IPR036397 Ribonuclease H superfamily [G3DSA:3.30.420.10] (225-429)

Secondary structure (DSSP, 8-state):
----SHHHHHHHHHTS-TTS-EEEEPPPPTHHHHS-EEEEEEEE-SS-SSS-EEEEEEEEEGGGHHHHHHTTTT--S---HHHHHHHHHHHHH-HHHHHH-EEEEEEEPHHHHHHHHHSSSPPPHHHHHHHHHHHHHHHHHHTT--EEEEEEE-SS-HHHHHHHHHHH-TTSEEEEETTGGGT-HHHHHHHHHHHHHHHHHHHTPPPTT-----GGGTTTSSSSHHHHHHHTS-TTS-EEEEPPPPHHHHHS-EEEEEEEE-SS-SBS-EEEEEEEEEGGGHHHHHHHTTT--S---HHHHHHHHHHHHH-HHHHHH-EEEEEEEPHHHHHHHHHSSS---HHHHHHHHHHHHHHHHHHTT--EEEEEEE-SS-HHHHHHHHHHH-TTSEEEEETTGGGT-HHHHHHHHHHHHHHHHHHHTPPPTT-----HHHHTT--TT-HHHHHHHHHS-BTTTBS-TTB-TTSHHHHHHHHHHSPP---PPP--TT--------GGGGS-------PPPPPHHHHTTT-----TT-

Radius of gyration: 31.9 Å; Cα contacts (8 Å, |Δi|>4): 922; chains: 1; bounding box: 85×50×102 Å

Solvent-accessible surface area (backbone atoms only — not comparable to full-atom values): 28594 Å² total; per-residue (Å²): 129,72,59,59,43,71,64,49,48,39,54,53,52,53,72,47,68,56,66,43,65,48,76,51,50,55,66,74,19,70,55,27,49,74,36,59,12,35,32,10,29,23,68,27,45,81,78,37,90,47,62,47,31,15,41,7,31,20,34,28,33,63,89,50,57,62,56,37,52,75,58,54,29,62,69,67,78,75,70,50,72,69,56,41,50,51,38,51,42,40,51,43,62,36,68,69,33,49,49,44,44,27,40,38,31,40,41,37,14,52,55,47,53,49,53,38,51,71,37,96,81,58,39,51,71,69,54,54,53,50,51,51,54,53,51,52,57,50,50,47,42,76,67,46,36,33,67,40,34,38,37,31,47,41,95,64,69,33,67,66,53,33,53,54,49,38,70,76,38,72,82,38,52,68,45,44,32,67,64,24,37,73,74,35,36,45,16,23,42,1,33,40,47,4,40,46,54,39,58,46,42,56,59,46,62,69,52,90,87,67,63,92,73,61,45,90,78,48,65,84,29,60,80,34,66,62,46,51,50,53,55,71,45,69,68,68,42,66,49,74,51,67,60,70,74,20,71,55,27,50,74,36,58,13,34,33,10,30,24,64,24,52,81,81,34,39,34,46,45,33,15,42,7,32,19,33,28,32,62,87,50,57,63,57,36,52,74,57,54,30,61,64,84,56,92,71,51,70,69,56,36,47,50,38,53,49,40,46,72,67,35,66,72,32,48,50,43,43,25,42,38,31,39,42,38,13,16,41,51,53,22,54,38,49,68,33,87,74,66,40,49,71,68,55,56,53,50,50,48,55,52,51,53,57,48,49,46,43,76,70,46,37,34,68,38,33,38,38,32,48,42,97,65,73,37,68,66,54,33,53,54,49,37,70,77,38,74,82,39,52,68,45,46,34,69,64,23,42,70,74,35,38,46,15,21,43,0,31,36,49,4,39,46,53,41,56,43,48,47,63,50,53,78,51,91,83,71,60,90,71,57,41,86,65,39,42,89,15,32,80,84,38,70,40,22,47,49,39,65,69,68,54,57,40,50,85,76,36,58,56,66,50,40,24,55,70,33,68,74,47,43,55,49,41,69,75,67,28,63,91,81,86,74,83,83,71,83,58,93,84,60,93,69,76,80,81,78,64,79,71,75,79,71,72,77,87,82,87,72,86,70,78,78,75,60,61,75,36,65,82,64,74,58,79,92,74,71,93,88,115

Organism: Heliothis virescens (NCBI:txid7102)